Protein AF-0000000085261744 (afdb_homodimer)

Structure (mmCIF, N/CA/C/O backbone):
data_AF-0000000085261744-model_v1
#
loop_
_entity.id
_entity.type
_entity.pdbx_description
1 polymer 'Uncharacterized protein'
#
loop_
_atom_site.group_PDB
_atom_site.id
_atom_site.type_symbol
_atom_site.label_atom_id
_atom_site.label_alt_id
_atom_site.label_comp_id
_atom_site.label_asym_id
_atom_site.label_entity_id
_atom_site.label_seq_id
_atom_site.pdbx_PDB_ins_code
_atom_site.Cartn_x
_atom_site.Cartn_y
_atom_site.Cartn_z
_atom_site.occupancy
_atom_site.B_iso_or_equiv
_atom_site.auth_seq_id
_atom_site.auth_comp_id
_atom_site.auth_asym_id
_atom_site.auth_atom_id
_atom_site.pdbx_PDB_model_num
ATOM 1 N N . MET A 1 1 ? 17.938 -23.328 12.227 1 75.56 1 MET A N 1
ATOM 2 C CA . MET A 1 1 ? 16.875 -23.5 13.211 1 75.56 1 MET A CA 1
ATOM 3 C C . MET A 1 1 ? 17.172 -22.734 14.484 1 75.56 1 MET A C 1
ATOM 5 O O . MET A 1 1 ? 18.297 -22.781 15 1 75.56 1 MET A O 1
ATOM 9 N N . PHE A 1 2 ? 16.344 -21.891 14.797 1 72.88 2 PHE A N 1
ATOM 10 C CA . PHE A 1 2 ? 16.5 -21.141 16.047 1 72.88 2 PHE A CA 1
ATOM 11 C C . PHE A 1 2 ? 15.539 -21.656 17.109 1 72.88 2 PHE A C 1
ATOM 13 O O . PHE A 1 2 ? 14.32 -21.719 16.891 1 72.88 2 PHE A O 1
ATOM 20 N N . ASN A 1 3 ? 16.062 -22.031 18.156 1 74.94 3 ASN A N 1
ATOM 21 C CA . ASN A 1 3 ? 15.25 -22.484 19.297 1 74.94 3 ASN A CA 1
ATOM 22 C C . ASN A 1 3 ? 15.18 -21.422 20.391 1 74.94 3 ASN A C 1
ATOM 24 O O . ASN A 1 3 ? 14.656 -21.688 21.469 1 74.94 3 ASN A O 1
ATOM 28 N N . SER A 1 4 ? 15.695 -20.25 20.109 1 68.19 4 SER A N 1
ATOM 29 C CA . SER A 1 4 ? 15.664 -19.188 21.109 1 68.19 4 SER A CA 1
ATOM 30 C C . SER A 1 4 ? 14.922 -17.953 20.594 1 68.19 4 SER A C 1
ATOM 32 O O . SER A 1 4 ? 14.68 -17.828 19.406 1 68.19 4 SER A O 1
ATOM 34 N N . HIS A 1 5 ? 14.641 -17.125 21.672 1 77.56 5 HIS A N 1
ATOM 35 C CA . HIS A 1 5 ? 13.922 -15.898 21.359 1 77.56 5 HIS A CA 1
ATOM 36 C C . HIS A 1 5 ? 14.82 -14.922 20.609 1 77.56 5 HIS A C 1
ATOM 38 O O . HIS A 1 5 ? 16.016 -14.828 20.891 1 77.56 5 HIS A O 1
ATOM 44 N N . VAL A 1 6 ? 14.32 -14.422 19.562 1 82.69 6 VAL A N 1
ATOM 45 C CA . VAL A 1 6 ? 14.992 -13.32 18.891 1 82.69 6 VAL A CA 1
ATOM 46 C C . VAL A 1 6 ? 14.25 -12.016 19.141 1 82.69 6 VAL A C 1
ATOM 48 O O . VAL A 1 6 ? 13.047 -11.914 18.875 1 82.69 6 VAL A O 1
ATOM 51 N N . VAL A 1 7 ? 14.922 -11.07 19.75 1 85.81 7 VAL A N 1
ATOM 52 C CA . VAL A 1 7 ? 14.312 -9.773 20.016 1 85.81 7 VAL A CA 1
ATOM 53 C C . VAL A 1 7 ? 15.094 -8.68 19.297 1 85.81 7 VAL A C 1
ATOM 55 O O . VAL A 1 7 ? 16.297 -8.539 19.484 1 85.81 7 VAL A O 1
ATOM 58 N N . PHE A 1 8 ? 14.414 -8.086 18.422 1 82.62 8 PHE A N 1
ATOM 59 C CA . PHE A 1 8 ? 14.922 -6.836 17.875 1 82.62 8 PHE A CA 1
ATOM 60 C C . PHE A 1 8 ? 14.297 -5.641 18.578 1 82.62 8 PHE A C 1
ATOM 62 O O . PHE A 1 8 ? 13.102 -5.383 18.438 1 82.62 8 PHE A O 1
ATOM 69 N N . SER A 1 9 ? 15.109 -4.898 19.391 1 84.25 9 SER A N 1
ATOM 70 C CA . SER A 1 9 ? 14.609 -3.721 20.094 1 84.25 9 SER A CA 1
ATOM 71 C C . SER A 1 9 ? 15.344 -2.459 19.641 1 84.25 9 SER A C 1
ATOM 73 O O . SER A 1 9 ? 16.578 -2.406 19.672 1 84.25 9 SER A O 1
ATOM 75 N N . THR A 1 10 ? 14.516 -1.614 19.109 1 75.75 10 THR A N 1
ATOM 76 C CA . THR A 1 10 ? 15.055 -0.319 18.703 1 75.75 10 THR A CA 1
ATOM 77 C C . THR A 1 10 ? 14.438 0.803 19.531 1 75.75 10 THR A C 1
ATOM 79 O O . THR A 1 10 ? 13.211 0.938 19.594 1 75.75 10 THR A O 1
ATOM 82 N N . VAL A 1 11 ? 15.266 1.496 20.203 1 80.5 11 VAL A N 1
ATOM 83 C CA . VAL A 1 11 ? 14.844 2.717 20.891 1 80.5 11 VAL A CA 1
ATOM 84 C C . VAL A 1 11 ? 15.539 3.924 20.266 1 80.5 11 VAL A C 1
ATOM 86 O O . VAL A 1 11 ? 16.766 4 20.234 1 80.5 11 VAL A O 1
ATOM 89 N N . GLN A 1 12 ? 14.742 4.625 19.766 1 72.94 12 GLN A N 1
ATOM 90 C CA . GLN A 1 12 ? 15.312 5.797 19.125 1 72.94 12 GLN A CA 1
ATOM 91 C C . GLN A 1 12 ? 14.875 7.082 19.812 1 72.94 12 GLN A C 1
ATOM 93 O O . GLN A 1 12 ? 13.68 7.352 19.938 1 72.94 12 GLN A O 1
ATOM 98 N N . GLN A 1 13 ? 15.859 7.812 20.375 1 76.38 13 GLN A N 1
ATOM 99 C CA . GLN A 1 13 ? 15.672 9.141 20.953 1 76.38 13 GLN A CA 1
ATOM 100 C C . GLN A 1 13 ? 16.531 10.172 20.219 1 76.38 13 GLN A C 1
ATOM 102 O O . GLN A 1 13 ? 17.578 10.578 20.734 1 76.38 13 GLN A O 1
ATOM 107 N N . SER A 1 14 ? 16.203 10.352 18.922 1 66.94 14 SER A N 1
ATOM 108 C CA . SER A 1 14 ? 17.062 11.188 18.094 1 66.94 14 SER A CA 1
ATOM 109 C C . SER A 1 14 ? 16.297 12.375 17.516 1 66.94 14 SER A C 1
ATOM 111 O O . SER A 1 14 ? 15.062 12.43 17.625 1 66.94 14 SER A O 1
ATOM 113 N N . ARG A 1 15 ? 17.156 13.328 17.234 1 75.88 15 ARG A N 1
ATOM 114 C CA . ARG A 1 15 ? 16.672 14.461 16.469 1 75.88 15 ARG A CA 1
ATOM 115 C C . ARG A 1 15 ? 17.391 14.562 15.125 1 75.88 15 ARG A C 1
ATOM 117 O O . ARG A 1 15 ? 18.594 14.336 15.047 1 75.88 15 ARG A O 1
ATOM 124 N N . ASP A 1 16 ? 16.688 14.734 14.102 1 71.38 16 ASP A N 1
ATOM 125 C CA . ASP A 1 16 ? 17.188 15.039 12.766 1 71.38 16 ASP A CA 1
ATOM 126 C C . ASP A 1 16 ? 18.031 13.875 12.227 1 71.38 16 ASP A C 1
ATOM 128 O O . ASP A 1 16 ? 19.141 14.078 11.742 1 71.38 16 ASP A O 1
ATOM 132 N N . VAL A 1 17 ? 17.516 12.742 12.477 1 72.44 17 VAL A N 1
ATOM 133 C CA . VAL A 1 17 ? 18.266 11.586 12 1 72.44 17 VAL A CA 1
ATOM 134 C C . VAL A 1 17 ? 17.406 10.797 11.016 1 72.44 17 VAL A C 1
ATOM 136 O O . VAL A 1 17 ? 16.172 10.836 11.086 1 72.44 17 VAL A O 1
ATOM 139 N N . GLN A 1 18 ? 18.156 10.164 10.016 1 73.62 18 GLN A N 1
ATOM 140 C CA . GLN A 1 18 ? 17.562 9.156 9.148 1 73.62 18 GLN A CA 1
ATOM 141 C C . GLN A 1 18 ? 18.047 7.754 9.516 1 73.62 18 GLN A C 1
ATOM 143 O O . GLN A 1 18 ? 19.25 7.512 9.633 1 73.62 18 GLN A O 1
ATOM 148 N N . TYR A 1 19 ? 17.078 6.953 9.805 1 74.94 19 TYR A N 1
ATOM 149 C CA . TYR A 1 19 ? 17.375 5.566 10.148 1 74.94 19 TYR A CA 1
ATOM 150 C C . TYR A 1 19 ? 16.781 4.613 9.109 1 74.94 19 TYR A C 1
ATOM 152 O O . TYR A 1 19 ? 15.602 4.715 8.766 1 74.94 19 TYR A O 1
ATOM 160 N N . CYS A 1 20 ? 17.734 3.883 8.484 1 81.81 20 CYS A N 1
ATOM 161 C CA . CYS A 1 20 ? 17.328 2.82 7.57 1 81.81 20 CYS A CA 1
ATOM 162 C C . CYS A 1 20 ? 17.656 1.449 8.148 1 81.81 20 CYS A C 1
ATOM 164 O O . CYS A 1 20 ? 18.812 1.16 8.469 1 81.81 20 CYS A O 1
ATOM 166 N N . SER A 1 21 ? 16.531 0.551 8.445 1 82.12 21 SER A N 1
ATOM 167 C CA . SER A 1 21 ? 16.734 -0.805 8.945 1 82.12 21 SER A CA 1
ATOM 168 C C . SER A 1 21 ? 16.172 -1.84 7.973 1 82.12 21 SER A C 1
ATOM 170 O O . SER A 1 21 ? 15.039 -1.72 7.508 1 82.12 21 SER A O 1
ATOM 172 N N . THR A 1 22 ? 16.969 -2.889 7.605 1 87.81 22 THR A N 1
ATOM 173 C CA . THR A 1 22 ? 16.547 -4.008 6.77 1 87.81 22 THR A CA 1
ATOM 174 C C . THR A 1 22 ? 16.844 -5.336 7.453 1 87.81 22 THR A C 1
ATOM 176 O O . THR A 1 22 ? 17.984 -5.609 7.82 1 87.81 22 THR A O 1
ATOM 179 N N . VAL A 1 23 ? 15.867 -6.164 7.738 1 88.94 23 VAL A N 1
ATOM 180 C CA . VAL A 1 23 ? 16.016 -7.52 8.258 1 88.94 23 VAL A CA 1
ATOM 181 C C . VAL A 1 23 ? 15.453 -8.523 7.25 1 88.94 23 VAL A C 1
ATOM 183 O O . VAL A 1 23 ? 14.281 -8.445 6.871 1 88.94 23 VAL A O 1
ATOM 186 N N . THR A 1 24 ? 16.219 -9.391 6.785 1 90.5 24 THR A N 1
ATOM 187 C CA . THR A 1 24 ? 15.789 -10.438 5.871 1 90.5 24 THR A CA 1
ATOM 188 C C . THR A 1 24 ? 16.031 -11.82 6.469 1 90.5 24 THR A C 1
ATOM 190 O O . THR A 1 24 ? 17.156 -12.133 6.883 1 90.5 24 THR A O 1
ATOM 193 N N . TRP A 1 25 ? 15.016 -12.578 6.605 1 89.88 25 TRP A N 1
ATOM 194 C CA . TRP A 1 25 ? 15.109 -13.984 6.977 1 89.88 25 TRP A CA 1
ATOM 195 C C . TRP A 1 25 ? 15.016 -14.875 5.742 1 89.88 25 TRP A C 1
ATOM 197 O O . TRP A 1 25 ? 13.945 -15.023 5.148 1 89.88 25 TRP A O 1
ATOM 207 N N . CYS A 1 26 ? 16.141 -15.477 5.414 1 89.44 26 CYS A N 1
ATOM 208 C CA . CYS A 1 26 ? 16.188 -16.234 4.168 1 89.44 26 CYS A CA 1
ATOM 209 C C . CYS A 1 26 ? 15.562 -17.609 4.34 1 89.44 26 CYS A C 1
ATOM 211 O O . CYS A 1 26 ? 14.508 -17.891 3.77 1 89.44 26 CYS A O 1
ATOM 213 N N . SER A 1 27 ? 16.172 -18.516 4.93 1 87.06 27 SER A N 1
ATOM 214 C CA . SER A 1 27 ? 15.641 -19.844 5.254 1 87.06 27 SER A CA 1
ATOM 215 C C . SER A 1 27 ? 15.859 -20.188 6.723 1 87.06 27 SER A C 1
ATOM 217 O O . SER A 1 27 ? 16.969 -20.547 7.125 1 87.06 27 SER A O 1
ATOM 219 N N . VAL A 1 28 ? 14.727 -19.922 7.469 1 83.31 28 VAL A N 1
ATOM 220 C CA . VAL A 1 28 ? 14.906 -20.109 8.906 1 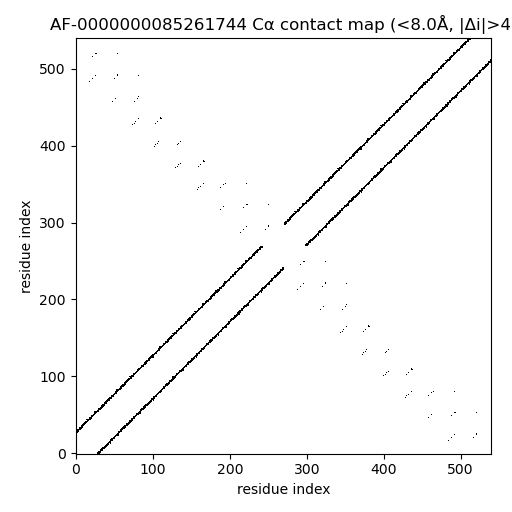83.31 28 VAL A CA 1
ATOM 221 C C . VAL A 1 28 ? 13.719 -20.875 9.477 1 83.31 28 VAL A C 1
ATOM 223 O O . VAL A 1 28 ? 12.586 -20.719 9.023 1 83.31 28 VAL A O 1
ATOM 226 N N . MET A 1 29 ? 14.008 -21.594 10.398 1 83.56 29 MET A N 1
ATOM 227 C CA . MET A 1 29 ? 12.984 -22.25 11.211 1 83.56 29 MET A CA 1
ATOM 228 C C . MET A 1 29 ? 13.078 -21.812 12.664 1 83.56 29 MET A C 1
ATOM 230 O O . MET A 1 29 ? 14.156 -21.828 13.258 1 83.56 29 MET A O 1
ATOM 234 N N . PHE A 1 30 ? 11.984 -21.266 13.086 1 79.06 30 PHE A N 1
ATOM 235 C CA . PHE A 1 30 ? 11.969 -20.812 14.477 1 79.06 30 PHE A CA 1
ATOM 236 C C . PHE A 1 30 ? 11.039 -21.703 15.312 1 79.06 30 PHE A C 1
ATOM 238 O O . PHE A 1 30 ? 9.898 -21.953 14.922 1 79.06 30 PHE A O 1
ATOM 245 N N . ASN A 1 31 ? 11.57 -22.031 16.406 1 78.94 31 ASN A N 1
ATOM 246 C CA . ASN A 1 31 ? 10.719 -22.672 17.391 1 78.94 31 ASN A CA 1
ATOM 247 C C . ASN A 1 31 ? 10.477 -21.781 18.594 1 78.94 31 ASN A C 1
ATOM 249 O O . ASN A 1 31 ? 9.953 -22.234 19.625 1 78.94 31 ASN A O 1
ATOM 253 N N . SER A 1 32 ? 10.93 -20.516 18.453 1 72.94 32 SER A N 1
ATOM 254 C CA . SER A 1 32 ? 10.727 -19.578 19.562 1 72.94 32 SER A CA 1
ATOM 255 C C . SER A 1 32 ? 10.227 -18.234 19.062 1 72.94 32 SER A C 1
ATOM 257 O O . SER A 1 32 ? 10.016 -18.047 17.859 1 72.94 32 SER A O 1
ATOM 259 N N . HIS A 1 33 ? 10.125 -17.312 20.078 1 79 33 HIS A N 1
ATOM 260 C CA . HIS A 1 33 ? 9.453 -16.047 19.812 1 79 33 HIS A CA 1
ATOM 261 C C . HIS A 1 33 ? 10.375 -15.078 19.078 1 79 33 HIS A C 1
ATOM 263 O O . HIS A 1 33 ? 11.586 -15.062 19.328 1 79 33 HIS A O 1
ATOM 269 N N . VAL A 1 34 ? 9.836 -14.453 18.094 1 82.81 34 VAL A N 1
ATOM 270 C CA . VAL A 1 34 ? 10.516 -13.32 17.484 1 82.81 34 VAL A CA 1
ATOM 271 C C . VAL A 1 34 ? 9.773 -12.023 17.797 1 82.81 34 VAL A C 1
ATOM 273 O O . VAL A 1 34 ? 8.57 -11.914 17.547 1 82.81 34 VAL A O 1
ATOM 276 N N . MET A 1 35 ? 10.5 -11.117 18.406 1 85.94 35 MET A N 1
ATOM 277 C CA . MET A 1 35 ? 9.883 -9.844 18.75 1 85.94 35 MET A CA 1
ATOM 278 C C . MET A 1 35 ? 10.625 -8.68 18.109 1 85.94 35 MET A C 1
ATOM 280 O O . MET A 1 35 ? 11.852 -8.609 18.172 1 85.94 35 MET A O 1
ATOM 284 N N . PHE A 1 36 ? 9.867 -7.98 17.391 1 84.88 36 PHE A N 1
ATOM 285 C CA . PHE A 1 36 ? 10.352 -6.672 16.969 1 84.88 36 PHE A CA 1
ATOM 286 C C . PHE A 1 36 ? 9.711 -5.562 17.781 1 84.88 36 PHE A C 1
ATOM 288 O O . PHE A 1 36 ? 8.484 -5.387 17.766 1 84.88 36 PHE A O 1
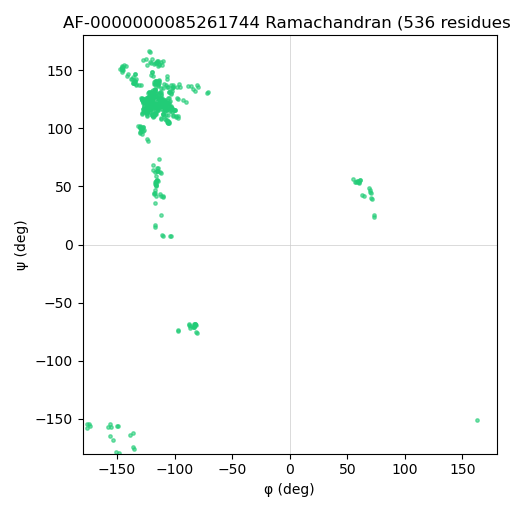ATOM 295 N N . SER A 1 37 ? 10.523 -4.805 18.531 1 85 37 SER A N 1
ATOM 296 C CA . SER A 1 37 ? 10.031 -3.68 19.312 1 85 37 SER A CA 1
ATOM 297 C C . SER A 1 37 ? 10.742 -2.385 18.938 1 85 37 SER A C 1
ATOM 299 O O . SER A 1 37 ? 11.977 -2.311 18.984 1 85 37 SER A O 1
ATOM 301 N N . THR A 1 38 ? 9.93 -1.511 18.516 1 76.62 38 THR A N 1
ATOM 302 C CA . THR A 1 38 ? 10.477 -0.198 18.188 1 76.62 38 THR A CA 1
ATOM 303 C C . THR A 1 38 ? 9.805 0.889 19.016 1 76.62 38 THR A C 1
ATOM 305 O O . THR A 1 38 ? 8.578 1.018 19.016 1 76.62 38 THR A O 1
ATOM 308 N N . VAL A 1 39 ? 10.602 1.552 19.766 1 80.62 39 VAL A N 1
ATOM 309 C CA . VAL A 1 39 ? 10.141 2.738 20.484 1 80.62 39 VAL A CA 1
ATOM 310 C C . VAL A 1 39 ? 10.82 3.98 19.906 1 80.62 39 VAL A C 1
ATOM 312 O O . VAL A 1 39 ? 12.047 4.086 19.922 1 80.62 39 VAL A O 1
ATOM 315 N N . GLN A 1 40 ? 10.023 4.723 19.469 1 75.25 40 GLN A N 1
ATOM 316 C CA . GLN A 1 40 ? 10.562 5.941 18.875 1 75.25 40 GLN A CA 1
ATOM 317 C C . GLN A 1 40 ? 10.102 7.176 19.641 1 75.25 40 GLN A C 1
ATOM 319 O O . GLN A 1 40 ? 8.906 7.441 19.75 1 75.25 40 GLN A O 1
ATOM 324 N N . GLN A 1 41 ? 11.016 7.891 20.281 1 78.56 41 GLN A N 1
ATOM 325 C CA . GLN A 1 41 ? 10.812 9.188 20.922 1 78.56 41 GLN A CA 1
ATOM 326 C C . GLN A 1 41 ? 11.664 10.266 20.25 1 78.56 41 GLN A C 1
ATOM 328 O O . GLN A 1 41 ? 12.57 10.828 20.875 1 78.56 41 GLN A O 1
ATOM 333 N N . SER A 1 42 ? 11.352 10.461 18.984 1 69.81 42 SER A N 1
ATOM 334 C CA . SER A 1 42 ? 12.234 11.297 18.188 1 69.81 42 SER A CA 1
ATOM 335 C C . SER A 1 42 ? 11.508 12.523 17.641 1 69.81 42 SER A C 1
ATOM 337 O O . SER A 1 42 ? 10.281 12.617 17.75 1 69.81 42 SER A O 1
ATOM 339 N N . ARG A 1 43 ? 12.445 13.438 17.328 1 78.62 43 ARG A N 1
ATOM 340 C CA . ARG A 1 43 ? 11.969 14.617 16.625 1 78.62 43 ARG A CA 1
ATOM 341 C C . ARG A 1 43 ? 12.641 14.742 15.25 1 78.62 43 ARG A C 1
ATOM 343 O O . ARG A 1 43 ? 13.852 14.562 15.133 1 78.62 43 ARG A O 1
ATOM 350 N N . ASP A 1 44 ? 11.781 14.969 14.312 1 75.81 44 ASP A N 1
ATOM 351 C CA . ASP A 1 44 ? 12.25 15.211 12.953 1 75.81 44 ASP A CA 1
ATOM 352 C C . ASP A 1 44 ? 13.109 14.055 12.445 1 75.81 44 ASP A C 1
ATOM 354 O O . ASP A 1 44 ? 14.242 14.258 12.016 1 75.81 44 ASP A O 1
ATOM 358 N N . VAL A 1 45 ? 12.547 12.961 12.539 1 74.88 45 VAL A N 1
ATOM 359 C CA . VAL A 1 45 ? 13.281 11.773 12.125 1 74.88 45 VAL A CA 1
ATOM 360 C C . VAL A 1 45 ? 12.555 11.094 10.969 1 74.88 45 VAL A C 1
ATOM 362 O O . VAL A 1 45 ? 11.32 11.109 10.906 1 74.88 45 VAL A O 1
ATOM 365 N N . GLN A 1 46 ? 13.445 10.5 10.039 1 76 46 GLN A N 1
ATOM 366 C CA . GLN A 1 46 ? 12.953 9.609 8.992 1 76 46 GLN A CA 1
ATOM 367 C C . GLN A 1 46 ? 13.391 8.164 9.242 1 76 46 GLN A C 1
ATOM 369 O O . GLN A 1 46 ? 14.578 7.898 9.43 1 76 46 GLN A O 1
ATOM 374 N N . TYR A 1 47 ? 12.367 7.352 9.273 1 77.94 47 TYR A N 1
ATOM 375 C CA . TYR A 1 47 ? 12.641 5.938 9.523 1 77.94 47 TYR A CA 1
ATOM 376 C C . TYR A 1 47 ? 12.102 5.078 8.383 1 77.94 47 TYR A C 1
ATOM 378 O O . TYR A 1 47 ? 10.914 5.141 8.062 1 77.94 47 TYR A O 1
ATOM 386 N N . CYS A 1 48 ? 13.047 4.441 7.758 1 84.69 48 CYS A N 1
ATOM 387 C CA . CYS A 1 48 ? 12.68 3.438 6.766 1 84.69 48 CYS A CA 1
ATOM 388 C C . CYS A 1 48 ? 13.016 2.035 7.258 1 84.69 48 CYS A C 1
ATOM 390 O O . CYS A 1 48 ? 14.18 1.707 7.465 1 84.69 48 CYS A O 1
ATOM 392 N N . SER A 1 49 ? 11.914 1.157 7.551 1 84.5 49 SER A N 1
ATOM 393 C CA . SER A 1 49 ? 12.125 -0.206 8.023 1 84.5 49 SER A CA 1
ATOM 394 C C . SER A 1 49 ? 11.547 -1.228 7.051 1 84.5 49 SER A C 1
ATOM 396 O O . SER A 1 49 ? 10.391 -1.113 6.637 1 84.5 49 SER A O 1
ATOM 398 N N . THR A 1 50 ? 12.375 -2.246 6.695 1 89.5 50 THR A N 1
ATOM 399 C CA . THR A 1 50 ? 11.953 -3.342 5.832 1 89.5 50 THR A CA 1
ATOM 400 C C . THR A 1 50 ? 12.234 -4.691 6.488 1 89.5 50 THR A C 1
ATOM 402 O O . THR A 1 50 ? 13.367 -4.969 6.883 1 89.5 50 THR A O 1
ATOM 405 N N . VAL A 1 51 ? 11.227 -5.559 6.648 1 91.12 51 VAL A N 1
ATOM 406 C CA . VAL A 1 51 ? 11.391 -6.934 7.117 1 91.12 51 VAL A CA 1
ATOM 407 C C . VAL A 1 51 ? 10.844 -7.902 6.07 1 91.12 51 VAL A C 1
ATOM 409 O O . VAL A 1 51 ? 9.688 -7.812 5.672 1 91.12 51 VAL A O 1
ATOM 412 N N . THR A 1 52 ? 11.672 -8.758 5.648 1 92.12 52 THR A N 1
ATOM 413 C CA . THR A 1 52 ? 11.258 -9.75 4.668 1 92.12 52 THR A CA 1
ATOM 414 C C . THR A 1 52 ? 11.484 -11.164 5.203 1 92.12 52 THR A C 1
ATOM 416 O O . THR A 1 52 ? 12.562 -11.484 5.695 1 92.12 52 THR A O 1
ATOM 419 N N . TRP A 1 53 ? 10.422 -11.938 5.152 1 93 53 TRP A N 1
ATOM 420 C CA . TRP A 1 53 ? 10.484 -13.367 5.465 1 93 53 TRP A CA 1
ATOM 421 C C . TRP A 1 53 ? 10.391 -14.203 4.199 1 93 53 TRP A C 1
ATOM 423 O O . TRP A 1 53 ? 9.289 -14.422 3.676 1 93 53 TRP A O 1
ATOM 433 N N . CYS A 1 54 ? 11.555 -14.789 3.803 1 92.56 54 CYS A N 1
ATOM 434 C CA . CYS A 1 54 ? 11.586 -15.484 2.52 1 92.56 54 CYS A CA 1
ATOM 435 C C . CYS A 1 54 ? 11.023 -16.891 2.65 1 92.56 54 CYS A C 1
ATOM 437 O O . CYS A 1 54 ? 9.984 -17.203 2.062 1 92.56 54 CYS A O 1
ATOM 439 N N . SER A 1 55 ? 11.641 -17.766 3.289 1 88.69 55 SER A N 1
ATOM 440 C CA . SER A 1 55 ? 11.172 -19.109 3.582 1 88.69 55 SER A CA 1
ATOM 441 C C . SER A 1 55 ? 11.32 -19.438 5.062 1 88.69 55 SER A C 1
ATOM 443 O O . SER A 1 55 ? 12.406 -19.797 5.512 1 88.69 55 SER A O 1
ATOM 445 N N . VAL A 1 56 ? 10.164 -19.312 5.711 1 85.62 56 VAL A N 1
ATOM 446 C CA . VAL A 1 56 ? 10.289 -19.453 7.156 1 85.62 56 VAL A CA 1
ATOM 447 C C . VAL A 1 56 ? 9.164 -20.312 7.699 1 85.62 56 VAL A C 1
ATOM 449 O O . VAL A 1 56 ? 8.023 -20.219 7.238 1 85.62 56 VAL A O 1
ATOM 452 N N . MET A 1 57 ? 9.586 -21.047 8.617 1 84.94 57 MET A N 1
ATOM 453 C CA . MET A 1 57 ? 8.617 -21.812 9.398 1 84.94 57 MET A CA 1
ATOM 454 C C . MET A 1 57 ? 8.766 -21.531 10.891 1 84.94 57 MET A C 1
ATOM 456 O O . MET A 1 57 ? 9.875 -21.562 11.422 1 84.94 57 MET A O 1
ATOM 460 N N . PHE A 1 58 ? 7.684 -21.094 11.414 1 78.81 58 PHE A N 1
ATOM 461 C CA . PHE A 1 58 ? 7.844 -20.906 12.852 1 78.81 58 PHE A CA 1
ATOM 462 C C . PHE A 1 58 ? 6.629 -21.438 13.602 1 78.81 58 PHE A C 1
ATOM 464 O O . PHE A 1 58 ? 5.5 -21.328 13.117 1 78.81 58 PHE A O 1
ATOM 471 N N . ASN A 1 59 ? 6.949 -21.969 14.703 1 79.44 59 ASN A N 1
ATOM 472 C CA . ASN A 1 59 ? 5.957 -22.438 15.664 1 79.44 59 ASN A CA 1
ATOM 473 C C . ASN A 1 59 ? 5.918 -21.562 16.906 1 79.44 59 ASN A C 1
ATOM 475 O O . ASN A 1 59 ? 5.977 -22.078 18.031 1 79.44 59 ASN A O 1
ATOM 479 N N . SER A 1 60 ? 6.023 -20.219 16.688 1 73.06 60 SER A N 1
ATOM 480 C CA . SER A 1 60 ? 6.027 -19.281 17.812 1 73.06 60 SER A CA 1
ATOM 481 C C . SER A 1 60 ? 5.391 -17.953 17.422 1 73.06 60 SER A C 1
ATOM 483 O O . SER A 1 60 ? 4.91 -17.797 16.297 1 73.06 60 SER A O 1
ATOM 485 N N . HIS A 1 61 ? 5.461 -17.172 18.5 1 80.69 61 HIS A N 1
ATOM 486 C CA . HIS A 1 61 ? 4.832 -15.867 18.328 1 80.69 61 HIS A CA 1
ATOM 487 C C . HIS A 1 61 ? 5.773 -14.898 17.625 1 80.69 61 HIS A C 1
ATOM 489 O O . HIS A 1 61 ? 6.98 -14.898 17.875 1 80.69 61 HIS A O 1
ATOM 495 N N . VAL A 1 62 ? 5.25 -14.234 16.641 1 85.06 62 VAL A N 1
ATOM 496 C CA . VAL A 1 62 ? 5.941 -13.07 16.094 1 85.06 62 VAL A CA 1
ATOM 497 C C . VAL A 1 62 ? 5.184 -11.797 16.469 1 85.06 62 VAL A C 1
ATOM 499 O O . VAL A 1 62 ? 3.996 -11.664 16.156 1 85.06 62 VAL A O 1
ATOM 502 N N . VAL A 1 63 ? 5.91 -10.961 17.125 1 87.5 63 VAL A N 1
ATOM 503 C CA . VAL A 1 63 ? 5.277 -9.719 17.547 1 87.5 63 VAL A CA 1
ATOM 504 C C . VAL A 1 63 ? 6.023 -8.523 16.969 1 87.5 63 VAL A C 1
ATOM 506 O O . VAL A 1 63 ? 7.25 -8.43 17.078 1 87.5 63 VAL A O 1
ATOM 509 N N . PHE A 1 64 ? 5.27 -7.77 16.25 1 89.06 64 PHE A N 1
ATOM 510 C CA . PHE A 1 64 ? 5.758 -6.445 15.883 1 89.06 64 PHE A CA 1
ATOM 511 C C . PHE A 1 64 ? 5.102 -5.371 16.75 1 89.06 64 PHE A C 1
ATOM 513 O O . PHE A 1 64 ? 3.889 -5.16 16.672 1 89.06 64 PHE A O 1
ATOM 520 N N . SER A 1 65 ? 5.945 -4.652 17.547 1 86.12 65 SER A N 1
ATOM 521 C CA . SER A 1 65 ? 5.43 -3.576 18.375 1 86.12 65 SER A CA 1
ATOM 522 C C . SER A 1 65 ? 6.137 -2.256 18.078 1 86.12 65 SER A C 1
ATOM 524 O O . SER A 1 65 ? 7.363 -2.172 18.156 1 86.12 65 SER A O 1
ATOM 526 N N . THR A 1 66 ? 5.34 -1.373 17.688 1 78.31 66 THR A N 1
ATOM 527 C CA . THR A 1 66 ? 5.871 -0.035 17.469 1 78.31 66 THR A CA 1
ATOM 528 C C . THR A 1 66 ? 5.156 0.988 18.344 1 78.31 66 THR A C 1
ATOM 530 O O . THR A 1 66 ? 3.924 1.05 18.359 1 78.31 66 THR A O 1
ATOM 533 N N . VAL A 1 67 ? 5.926 1.673 19.094 1 80.25 67 VAL A N 1
ATOM 534 C CA . VAL A 1 67 ? 5.422 2.812 19.859 1 80.25 67 VAL A CA 1
ATOM 535 C C . VAL A 1 67 ? 6.094 4.094 19.375 1 80.25 67 VAL A C 1
ATOM 537 O O . VAL A 1 67 ? 7.32 4.223 19.438 1 80.25 67 VAL A O 1
ATOM 540 N N . GLN A 1 68 ? 5.355 4.895 18.953 1 76.25 68 GLN A N 1
ATOM 541 C CA . GLN A 1 68 ? 5.898 6.148 18.438 1 76.25 68 GLN A CA 1
ATOM 542 C C . GLN A 1 68 ? 5.391 7.34 19.25 1 76.25 68 GLN A C 1
ATOM 544 O O . GLN A 1 68 ? 4.184 7.586 19.312 1 76.25 68 GLN A O 1
ATOM 549 N N . GLN A 1 69 ? 6.258 7.996 19.984 1 78 69 GLN A N 1
ATOM 550 C CA . GLN A 1 69 ? 6.016 9.258 20.672 1 78 69 GLN A CA 1
ATOM 551 C C . GLN A 1 69 ? 6.879 10.375 20.094 1 78 69 GLN A C 1
ATOM 553 O O . GLN A 1 69 ? 7.801 10.859 20.766 1 78 69 GLN A O 1
ATOM 558 N N . SER A 1 70 ? 6.609 10.656 18.828 1 70.5 70 SER A N 1
ATOM 559 C CA . SER A 1 70 ? 7.527 11.531 18.109 1 70.5 70 SER A CA 1
ATOM 560 C C . SER A 1 70 ? 6.793 12.727 17.516 1 70.5 70 SER A C 1
ATOM 562 O O . SER A 1 70 ? 5.562 12.781 17.547 1 70.5 70 SER A O 1
ATOM 564 N N . ARG A 1 71 ? 7.695 13.648 17.297 1 80.38 71 ARG A N 1
ATOM 565 C CA . ARG A 1 71 ? 7.23 14.797 16.516 1 80.38 71 ARG A CA 1
ATOM 566 C C . ARG A 1 71 ? 7.988 14.914 15.203 1 80.38 71 ARG A C 1
ATOM 568 O O . ARG A 1 71 ? 9.211 14.742 15.164 1 80.38 71 ARG A O 1
ATOM 575 N N . GLY A 1 72 ? 7.25 15.102 14.164 1 76.5 72 GLY A N 1
ATOM 576 C CA . GLY A 1 72 ? 7.875 15.273 12.859 1 76.5 72 GLY A CA 1
ATOM 577 C C . GLY A 1 72 ? 8.516 14 12.336 1 76.5 72 GLY A C 1
ATOM 578 O O . GLY A 1 72 ? 9.672 14.008 11.906 1 76.5 72 GLY A O 1
ATOM 579 N N . VAL A 1 73 ? 7.828 13.031 12.422 1 73.88 73 VAL A N 1
ATOM 580 C CA . VAL A 1 73 ? 8.398 11.758 11.992 1 73.88 73 VAL A CA 1
ATOM 581 C C . VAL A 1 73 ? 7.762 11.328 10.672 1 73.88 73 VAL A C 1
ATOM 583 O O . VAL A 1 73 ? 6.551 11.453 10.492 1 73.88 73 VAL A O 1
ATOM 586 N N . GLN A 1 74 ? 8.734 10.844 9.836 1 76.31 74 GLN A N 1
ATOM 587 C CA . GLN A 1 74 ? 8.336 10.117 8.633 1 76.31 74 GLN A CA 1
ATOM 588 C C . GLN A 1 74 ? 8.766 8.656 8.695 1 76.31 74 GLN A C 1
ATOM 590 O O . GLN A 1 74 ? 9.961 8.367 8.805 1 76.31 74 GLN A O 1
ATOM 595 N N . HIS A 1 75 ? 7.805 7.73 8.656 1 79.19 75 HIS A N 1
ATOM 596 C CA . HIS A 1 75 ? 8.125 6.316 8.789 1 79.19 75 HIS A CA 1
ATOM 597 C C . HIS A 1 75 ? 7.57 5.516 7.609 1 79.19 75 HIS A C 1
ATOM 599 O O . HIS A 1 75 ? 6.355 5.484 7.395 1 79.19 75 HIS A O 1
ATOM 605 N N . CYS A 1 76 ? 8.477 5.012 6.879 1 86.56 76 CYS A N 1
ATOM 606 C CA . CYS A 1 76 ? 8.109 4.035 5.859 1 86.56 76 CYS A CA 1
ATOM 607 C C . CYS A 1 76 ? 8.422 2.619 6.324 1 86.56 76 CYS A C 1
ATOM 609 O O . CYS A 1 76 ? 9.594 2.25 6.461 1 86.56 76 CYS A O 1
ATOM 611 N N . SER A 1 77 ? 7.332 1.736 6.605 1 86.75 77 SER A N 1
ATOM 612 C CA . SER A 1 77 ? 7.512 0.362 7.059 1 86.75 77 SER A CA 1
ATOM 613 C C . SER A 1 77 ? 6.988 -0.635 6.031 1 86.75 77 SER A C 1
ATOM 615 O O . SER A 1 77 ? 5.84 -0.542 5.598 1 86.75 77 SER A O 1
ATOM 617 N N . THR A 1 78 ? 7.855 -1.609 5.648 1 90.69 78 THR A N 1
ATOM 618 C CA . THR A 1 78 ? 7.453 -2.672 4.734 1 90.69 78 THR A CA 1
ATOM 619 C C . THR A 1 78 ? 7.73 -4.043 5.34 1 90.69 78 THR A C 1
ATOM 621 O O . THR A 1 78 ? 8.867 -4.344 5.711 1 90.69 78 THR A O 1
ATOM 624 N N . ILE A 1 79 ? 6.742 -4.898 5.469 1 92.5 79 ILE A N 1
ATOM 625 C CA . ILE A 1 79 ? 6.887 -6.289 5.891 1 92.5 79 ILE A CA 1
ATOM 626 C C . ILE A 1 79 ? 6.344 -7.215 4.805 1 92.5 79 ILE A C 1
ATOM 628 O O . ILE A 1 79 ? 5.188 -7.098 4.398 1 92.5 79 ILE A O 1
ATOM 632 N N . THR A 1 80 ? 7.148 -8.055 4.363 1 92.62 80 THR A N 1
ATOM 633 C CA . THR A 1 80 ? 6.746 -9.008 3.336 1 92.62 80 THR A CA 1
ATOM 634 C C . THR A 1 80 ? 6.945 -10.445 3.822 1 92.62 80 THR A C 1
ATOM 636 O O . THR A 1 80 ? 8.023 -10.797 4.293 1 92.62 80 THR A O 1
ATOM 639 N N . TRP A 1 81 ? 5.902 -11.219 3.754 1 94.81 81 TRP A N 1
ATOM 640 C CA . TRP A 1 81 ? 5.934 -12.656 4.023 1 94.81 81 TRP A CA 1
ATOM 641 C C . TRP A 1 81 ? 5.84 -13.453 2.727 1 94.81 81 TRP A C 1
ATOM 643 O O . TRP A 1 81 ? 4.746 -13.664 2.199 1 94.81 81 TRP A O 1
ATOM 653 N N . CYS A 1 82 ? 6.988 -14.008 2.299 1 93.75 82 CYS A N 1
ATOM 654 C CA . CYS A 1 82 ? 7.023 -14.656 0.99 1 93.75 82 CYS A CA 1
ATOM 655 C C . CYS A 1 82 ? 6.48 -16.078 1.068 1 93.75 82 CYS A C 1
ATOM 657 O O . CYS A 1 82 ? 5.426 -16.375 0.503 1 93.75 82 CYS A O 1
ATOM 659 N N . SER A 1 83 ? 7.141 -16.953 1.69 1 90.69 83 SER A N 1
ATOM 660 C CA . SER A 1 83 ? 6.695 -18.312 1.934 1 90.69 83 SER A CA 1
ATOM 661 C C . SER A 1 83 ? 6.832 -18.688 3.406 1 90.69 83 SER A C 1
ATOM 663 O O . SER A 1 83 ? 7.914 -19.078 3.857 1 90.69 83 SER A O 1
ATOM 665 N N . VAL A 1 84 ? 5.68 -18.609 4.07 1 88.56 84 VAL A N 1
ATOM 666 C CA . VAL A 1 84 ? 5.758 -18.766 5.52 1 88.56 84 VAL A CA 1
ATOM 667 C C . VAL A 1 84 ? 4.66 -19.719 5.996 1 88.56 84 VAL A C 1
ATOM 669 O O . VAL A 1 84 ? 3.521 -19.641 5.523 1 88.56 84 VAL A O 1
ATOM 672 N N . MET A 1 85 ? 5.062 -20.469 6.898 1 87.38 85 MET A N 1
ATOM 673 C CA . MET A 1 85 ? 4.125 -21.328 7.629 1 87.38 85 MET A CA 1
ATOM 674 C C . MET A 1 85 ? 4.289 -21.141 9.133 1 87.38 85 MET A C 1
ATOM 676 O O . MET A 1 85 ? 5.406 -21.188 9.656 1 87.38 85 MET A O 1
ATOM 680 N N . PHE A 1 86 ? 3.107 -20.812 9.711 1 83.75 86 PHE A N 1
ATOM 681 C CA . PHE A 1 86 ? 3.262 -20.672 11.148 1 83.75 86 PHE A CA 1
ATOM 682 C C . PHE A 1 86 ? 2.016 -21.172 11.875 1 83.75 86 PHE A C 1
ATOM 684 O O . PHE A 1 86 ? 0.919 -21.156 11.312 1 83.75 86 PHE A O 1
ATOM 691 N N . ASN A 1 87 ? 2.277 -21.578 13.102 1 82.12 87 ASN A N 1
ATOM 692 C CA . ASN A 1 87 ? 1.194 -22.125 13.898 1 82.12 87 ASN A CA 1
ATOM 693 C C . ASN A 1 87 ? 0.917 -21.281 15.141 1 82.12 87 ASN A C 1
ATOM 695 O O . ASN A 1 87 ? 0.144 -21.688 16.016 1 82.12 87 ASN A O 1
ATOM 699 N N . ASN A 1 88 ? 1.386 -20.125 15.211 1 80.25 88 ASN A N 1
ATOM 700 C CA . ASN A 1 88 ? 1.061 -19.234 16.312 1 80.25 88 ASN A CA 1
ATOM 701 C C . ASN A 1 88 ? 0.767 -17.828 15.836 1 80.25 88 ASN A C 1
ATOM 703 O O . ASN A 1 88 ? 0.474 -17.609 14.656 1 80.25 88 ASN A O 1
ATOM 707 N N . HIS A 1 89 ? 0.87 -17.031 16.891 1 80.81 89 HIS A N 1
ATOM 708 C CA . HIS A 1 89 ? 0.259 -15.734 16.656 1 80.81 89 HIS A CA 1
ATOM 709 C C . HIS A 1 89 ? 1.255 -14.766 16.031 1 80.81 89 HIS A C 1
ATOM 711 O O . HIS A 1 89 ? 2.449 -14.812 16.328 1 80.81 89 HIS A O 1
ATOM 717 N N . VAL A 1 90 ? 0.795 -14.062 15.07 1 87.38 90 VAL A N 1
ATOM 718 C CA . VAL A 1 90 ? 1.483 -12.859 14.617 1 87.38 90 VAL A CA 1
ATOM 719 C C . VAL A 1 90 ? 0.697 -11.617 15.039 1 87.38 90 VAL A C 1
ATOM 721 O O . VAL A 1 90 ? -0.482 -11.484 14.703 1 87.38 90 VAL A O 1
ATOM 724 N N . VAL A 1 91 ? 1.386 -10.805 15.758 1 89.38 91 VAL A N 1
ATOM 725 C CA . VAL A 1 91 ? 0.714 -9.609 16.266 1 89.38 91 VAL A CA 1
ATOM 726 C C . VAL A 1 91 ? 1.444 -8.367 15.773 1 89.38 91 VAL A C 1
ATOM 728 O O . VAL A 1 91 ? 2.666 -8.258 15.906 1 89.38 91 VAL A O 1
ATOM 731 N N . PHE A 1 92 ? 0.678 -7.578 15.125 1 90.5 92 PHE A N 1
ATOM 732 C CA . PHE A 1 92 ? 1.145 -6.227 14.844 1 90.5 92 PHE A CA 1
ATOM 733 C C . PHE A 1 92 ? 0.501 -5.223 15.789 1 90.5 92 PHE A C 1
ATOM 735 O O . PHE A 1 92 ? -0.715 -5.023 15.766 1 90.5 92 PHE A O 1
ATOM 742 N N . SER A 1 93 ? 1.351 -4.578 16.609 1 87.12 93 SER A N 1
ATOM 743 C CA . SER A 1 93 ? 0.875 -3.539 17.516 1 87.12 93 SER A CA 1
ATOM 744 C C . SER A 1 93 ? 1.541 -2.199 17.219 1 87.12 93 SER A C 1
ATOM 746 O O . SER A 1 93 ? 2.764 -2.076 17.312 1 87.12 93 SER A O 1
ATOM 748 N N . ASN A 1 94 ? 0.707 -1.264 16.859 1 85.31 94 ASN A N 1
ATOM 749 C CA . ASN A 1 94 ? 1.184 0.079 16.547 1 85.31 94 ASN A CA 1
ATOM 750 C C . ASN A 1 94 ? 0.482 1.136 17.391 1 85.31 94 ASN A C 1
ATOM 752 O O . ASN A 1 94 ? -0.724 1.349 17.266 1 85.31 94 ASN A O 1
ATOM 756 N N . VAL A 1 95 ? 1.254 1.664 18.219 1 82.12 95 VAL A N 1
ATOM 757 C CA . VAL A 1 95 ? 0.739 2.764 19.031 1 82.12 95 VAL A CA 1
ATOM 758 C C . VAL A 1 95 ? 1.379 4.078 18.578 1 82.12 95 VAL A C 1
ATOM 760 O O . VAL A 1 95 ? 2.602 4.227 18.641 1 82.12 95 VAL A O 1
ATOM 763 N N . GLN A 1 96 ? 0.606 4.898 18.234 1 76.12 96 GLN A N 1
ATOM 764 C CA . GLN A 1 96 ? 1.104 6.18 17.75 1 76.12 96 GLN A CA 1
ATOM 765 C C . GLN A 1 96 ? 0.592 7.332 18.609 1 76.12 96 GLN A C 1
ATOM 767 O O . GLN A 1 96 ? -0.615 7.578 18.672 1 76.12 96 GLN A O 1
ATOM 772 N N . GLN A 1 97 ? 1.469 7.969 19.344 1 77 97 GLN A N 1
ATOM 773 C CA . GLN A 1 97 ? 1.203 9.18 20.109 1 77 97 GLN A CA 1
ATOM 774 C C . GLN A 1 97 ? 2.037 10.352 19.594 1 77 97 GLN A C 1
ATOM 776 O O . GLN A 1 97 ? 2.779 10.977 20.359 1 77 97 GLN A O 1
ATOM 781 N N . SER A 1 98 ? 1.948 10.539 18.297 1 69.69 98 SER A N 1
ATOM 782 C CA . SER A 1 98 ? 2.855 11.484 17.656 1 69.69 98 SER A CA 1
ATOM 783 C C . SER A 1 98 ? 2.098 12.688 17.094 1 69.69 98 SER A C 1
ATOM 785 O O . SER A 1 98 ? 0.865 12.695 17.078 1 69.69 98 SER A O 1
ATOM 787 N N . ARG A 1 99 ? 2.996 13.672 16.984 1 78.12 99 ARG A N 1
ATOM 788 C CA . ARG A 1 99 ? 2.527 14.852 16.25 1 78.12 99 ARG A CA 1
ATOM 789 C C . ARG A 1 99 ? 3.291 15.016 14.938 1 78.12 99 ARG A C 1
ATOM 791 O O . ARG A 1 99 ? 4.496 14.758 14.875 1 78.12 99 ARG A O 1
ATOM 798 N N . ASP A 1 100 ? 2.561 15.398 13.992 1 77.19 100 ASP A N 1
ATOM 799 C CA . ASP A 1 100 ? 3.174 15.68 12.695 1 77.19 100 ASP A CA 1
ATOM 800 C C . ASP A 1 100 ? 3.865 14.438 12.133 1 77.19 100 ASP A C 1
ATOM 802 O O . ASP A 1 100 ? 5.055 14.477 11.805 1 77.19 100 ASP A O 1
ATOM 806 N N . VAL A 1 101 ? 3.078 13.477 12.109 1 73.88 101 VAL A N 1
ATOM 807 C CA . VAL A 1 101 ? 3.668 12.211 11.672 1 73.88 101 VAL A CA 1
ATOM 808 C C . VAL A 1 101 ? 3.061 11.797 10.336 1 73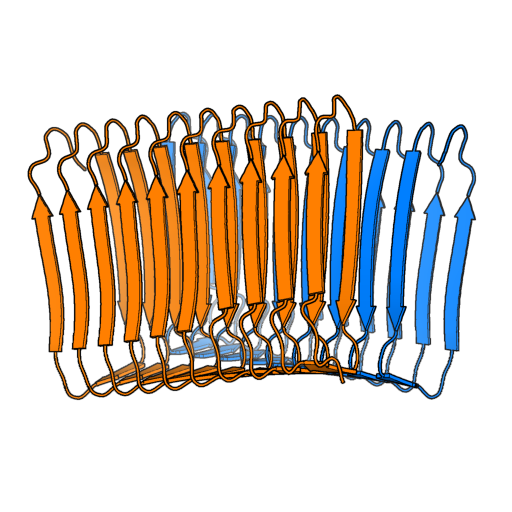.88 101 VAL A C 1
ATOM 810 O O . VAL A 1 101 ? 1.854 11.938 10.117 1 73.88 101 VAL A O 1
ATOM 813 N N . GLN A 1 102 ? 4.008 11.281 9.484 1 76.62 102 GLN A N 1
ATOM 814 C CA . GLN A 1 102 ? 3.621 10.57 8.266 1 76.62 102 GLN A CA 1
ATOM 815 C C . GLN A 1 102 ? 4.039 9.109 8.336 1 76.62 102 GLN A C 1
ATOM 817 O O . GLN A 1 102 ? 5.223 8.797 8.461 1 76.62 102 GLN A O 1
ATOM 822 N N . TYR A 1 103 ? 3.02 8.266 8.219 1 80.31 103 TYR A N 1
ATOM 823 C CA . TYR A 1 103 ? 3.299 6.84 8.32 1 80.31 103 TYR A CA 1
ATOM 824 C C . TYR A 1 103 ? 2.768 6.094 7.105 1 80.31 103 TYR A C 1
ATOM 826 O O . TYR A 1 103 ? 1.575 6.164 6.801 1 80.31 103 TYR A O 1
ATOM 834 N N . CYS A 1 104 ? 3.73 5.52 6.418 1 86.44 104 CYS A N 1
ATOM 835 C CA . CYS A 1 104 ? 3.385 4.617 5.328 1 86.44 104 CYS A CA 1
ATOM 836 C C . CYS A 1 104 ? 3.723 3.174 5.688 1 86.44 104 CYS A C 1
ATOM 838 O O . CYS A 1 104 ? 4.895 2.826 5.832 1 86.44 104 CYS A O 1
ATOM 840 N N . SER A 1 105 ? 2.695 2.295 5.863 1 87.75 105 SER A N 1
ATOM 841 C CA . SER A 1 105 ? 2.908 0.893 6.211 1 87.75 105 SER A CA 1
ATOM 842 C C . SER A 1 105 ? 2.393 -0.032 5.113 1 87.75 105 SER A C 1
ATOM 844 O O . SER A 1 105 ? 1.239 0.077 4.691 1 87.75 105 SER A O 1
ATOM 846 N N . THR A 1 106 ? 3.229 -0.989 4.703 1 90.38 106 THR A N 1
ATOM 847 C CA . THR A 1 106 ? 2.846 -2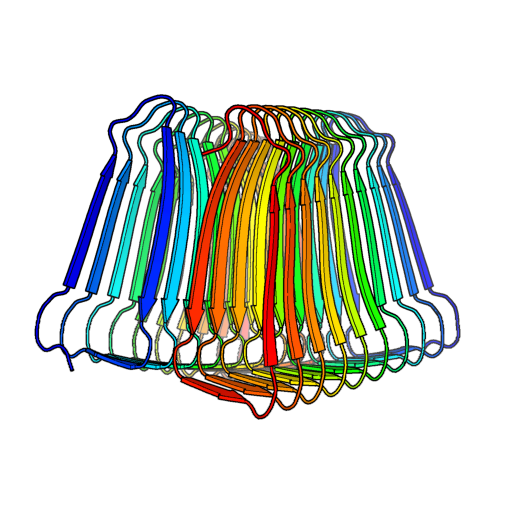.014 3.74 1 90.38 106 THR A CA 1
ATOM 848 C C . THR A 1 106 ? 3.131 -3.408 4.289 1 90.38 106 THR A C 1
ATOM 850 O O . THR A 1 106 ? 4.27 -3.723 4.637 1 90.38 106 THR A O 1
ATOM 853 N N . VAL A 1 107 ? 2.115 -4.281 4.371 1 93.44 107 VAL A N 1
ATOM 854 C CA . VAL A 1 107 ? 2.27 -5.68 4.746 1 93.44 107 VAL A CA 1
ATOM 855 C C . VAL A 1 107 ? 1.731 -6.578 3.635 1 93.44 107 VAL A C 1
ATOM 857 O O . VAL A 1 107 ? 0.557 -6.488 3.27 1 93.44 107 VAL A O 1
ATOM 860 N N . THR A 1 108 ? 2.566 -7.371 3.139 1 92.94 108 THR A N 1
ATOM 861 C CA . THR A 1 108 ? 2.168 -8.281 2.068 1 92.94 108 THR A CA 1
ATOM 862 C C . THR A 1 108 ? 2.363 -9.734 2.49 1 92.94 108 THR A C 1
ATOM 864 O O . THR A 1 108 ? 3.441 -10.109 2.953 1 92.94 108 THR A O 1
ATOM 867 N N . TRP A 1 109 ? 1.345 -10.484 2.383 1 95.62 109 TRP A N 1
ATOM 868 C CA . TRP A 1 109 ? 1.374 -11.93 2.586 1 95.62 109 TRP A CA 1
ATOM 869 C C . TRP A 1 109 ? 1.29 -12.664 1.256 1 95.62 109 TRP A C 1
ATOM 871 O O . TRP A 1 109 ? 0.202 -12.836 0.7 1 95.62 109 TRP A O 1
ATOM 881 N N . CYS A 1 110 ? 2.422 -13.219 0.816 1 94.31 110 CYS A N 1
ATOM 882 C CA . CYS A 1 110 ? 2.473 -13.805 -0.52 1 94.31 110 CYS A CA 1
ATOM 883 C C . CYS A 1 110 ? 1.939 -15.227 -0.512 1 94.31 110 CYS A C 1
ATOM 885 O O . CYS A 1 110 ? 0.849 -15.492 -1.021 1 94.31 110 CYS A O 1
ATOM 887 N N . SER A 1 111 ? 2.623 -16.125 0.029 1 91.81 111 SER A N 1
ATOM 888 C CA . SER A 1 111 ? 2.189 -17.516 0.207 1 91.81 111 SER A CA 1
ATOM 889 C C . SER A 1 111 ? 2.328 -17.953 1.66 1 91.81 111 SER A C 1
ATOM 891 O O . SER A 1 111 ? 3.412 -18.359 2.092 1 91.81 111 SER A O 1
ATOM 893 N N . VAL A 1 112 ? 1.188 -17.938 2.332 1 89.88 112 VAL A N 1
ATOM 894 C CA . VAL A 1 112 ? 1.257 -18.156 3.773 1 89.88 112 VAL A CA 1
ATOM 895 C C . VAL A 1 112 ? 0.165 -19.141 4.195 1 89.88 112 VAL A C 1
ATOM 897 O O . VAL A 1 112 ? -0.973 -19.047 3.729 1 89.88 112 VAL A O 1
ATOM 900 N N . MET A 1 113 ? 0.567 -19.969 5.059 1 89 113 MET A N 1
ATOM 901 C CA . MET A 1 113 ? -0.364 -20.875 5.719 1 89 113 MET A CA 1
ATOM 902 C C . MET A 1 113 ? -0.205 -20.812 7.234 1 89 113 MET A C 1
ATOM 904 O O . MET A 1 113 ? 0.91 -20.906 7.75 1 89 113 MET A O 1
ATOM 908 N N . PHE A 1 114 ? -1.366 -20.562 7.824 1 85.94 114 PHE A N 1
ATOM 909 C CA . PHE A 1 114 ? -1.217 -20.516 9.273 1 85.94 114 PHE A CA 1
ATOM 910 C C . PHE A 1 114 ? -2.473 -21.031 9.961 1 85.94 114 PHE A C 1
ATOM 912 O O . PHE A 1 114 ? -3.572 -20.953 9.406 1 85.94 114 PHE A O 1
ATOM 919 N N . ASN A 1 115 ? -2.242 -21.562 11.117 1 84 115 ASN A N 1
ATOM 920 C CA . ASN A 1 115 ? -3.314 -22.047 11.977 1 84 115 ASN A CA 1
ATOM 921 C C . ASN A 1 115 ? -3.377 -21.266 13.289 1 84 115 ASN A C 1
ATOM 923 O O . ASN A 1 115 ? -3.336 -21.859 14.367 1 84 115 ASN A O 1
ATOM 927 N N . SER A 1 116 ? -3.328 -19.953 13.203 1 77.94 116 SER A N 1
ATOM 928 C CA . SER A 1 116 ? -3.363 -19.094 14.375 1 77.94 116 SER A CA 1
ATOM 929 C C . SER A 1 116 ? -3.875 -17.703 14.023 1 77.94 116 SER A C 1
ATOM 931 O O . SER A 1 116 ? -4.48 -17.5 12.969 1 77.94 116 SER A O 1
ATOM 933 N N . HIS A 1 117 ? -3.537 -16.984 15.055 1 82.81 117 HIS A N 1
ATOM 934 C CA . HIS A 1 117 ? -4.172 -15.672 14.938 1 82.81 117 HIS A CA 1
ATOM 935 C C . HIS A 1 117 ? -3.209 -14.633 14.367 1 82.81 117 HIS A C 1
ATOM 937 O O . HIS A 1 117 ? -2.012 -14.664 14.664 1 82.81 117 HIS A O 1
ATOM 943 N N . VAL A 1 118 ? -3.695 -13.852 13.445 1 88.81 118 VAL A N 1
ATOM 944 C CA . VAL A 1 118 ? -3.023 -12.617 13.047 1 88.81 118 VAL A CA 1
ATOM 945 C C . VAL A 1 118 ? -3.832 -11.414 13.531 1 88.81 118 VAL A C 1
ATOM 947 O O . VAL A 1 118 ? -5.016 -11.281 13.211 1 88.81 118 VAL A O 1
ATOM 950 N N . VAL A 1 119 ? -3.154 -10.609 14.297 1 90.38 119 VAL A N 1
ATOM 951 C CA . VAL A 1 119 ? -3.836 -9.438 14.844 1 90.38 119 VAL A CA 1
ATOM 952 C C . VAL A 1 119 ? -3.104 -8.172 14.422 1 90.38 119 VAL A C 1
ATOM 954 O O . VAL A 1 119 ? -1.887 -8.062 14.594 1 90.38 119 VAL A O 1
ATOM 957 N N . PHE A 1 120 ? -3.83 -7.344 13.781 1 91.31 120 PHE A N 1
ATOM 958 C CA . PHE A 1 120 ? -3.373 -5.973 13.586 1 91.31 120 PHE A CA 1
ATOM 959 C C . PHE A 1 120 ? -4.047 -5.035 14.578 1 91.31 120 PHE A C 1
ATOM 961 O O . PHE A 1 120 ? -5.258 -4.816 14.508 1 91.31 120 PHE A O 1
ATOM 968 N N . SER A 1 121 ? -3.268 -4.434 15.461 1 87.31 121 SER A N 1
ATOM 969 C CA . SER A 1 121 ? -3.791 -3.48 16.438 1 87.31 121 SER A CA 1
ATOM 970 C C . SER A 1 121 ? -3.117 -2.121 16.281 1 87.31 121 SER A C 1
ATOM 972 O O . SER A 1 121 ? -1.9 -2.004 16.453 1 87.31 121 SER A O 1
ATOM 974 N N . THR A 1 122 ? -3.939 -1.219 15.945 1 80.56 122 THR A N 1
ATOM 975 C CA . THR A 1 122 ? -3.42 0.137 15.812 1 80.56 122 THR A CA 1
ATOM 976 C C . THR A 1 122 ? -4.164 1.094 16.734 1 80.56 122 THR A C 1
ATOM 978 O O . THR A 1 122 ? -5.398 1.15 16.719 1 80.56 122 THR A O 1
ATOM 981 N N . VAL A 1 123 ? -3.434 1.74 17.547 1 82.44 123 VAL A N 1
ATOM 982 C CA . VAL A 1 123 ? -3.971 2.822 18.359 1 82.44 123 VAL A CA 1
ATOM 983 C C . VAL A 1 123 ? -3.348 4.148 17.938 1 82.44 123 VAL A C 1
ATOM 985 O O . VAL A 1 123 ? -2.129 4.324 18.016 1 82.44 123 VAL A O 1
ATOM 988 N N . GLN A 1 124 ? -4.125 4.945 17.625 1 76.44 124 GLN A N 1
ATOM 989 C CA . GLN A 1 124 ? -3.635 6.242 17.172 1 76.44 124 GLN A CA 1
ATOM 990 C C . GLN A 1 124 ? -4.148 7.367 18.078 1 76.44 124 GLN A C 1
ATOM 992 O O . GLN A 1 124 ? -5.355 7.609 18.141 1 76.44 124 GLN A O 1
ATOM 997 N N . GLN A 1 125 ? -3.258 7.965 18.812 1 77.62 125 GLN A N 1
ATOM 998 C CA . GLN A 1 125 ? -3.533 9.156 19.609 1 77.62 125 GLN A CA 1
ATOM 999 C C . GLN A 1 125 ? -2.719 10.344 19.125 1 77.62 125 GLN A C 1
ATOM 1001 O O . GLN A 1 125 ? -1.981 10.961 19.891 1 77.62 125 GLN A O 1
ATOM 1006 N N . SER A 1 126 ? -2.793 10.555 17.812 1 68.88 126 SER A N 1
ATOM 1007 C CA . SER A 1 126 ? -1.903 11.531 17.203 1 68.88 126 SER A CA 1
ATOM 1008 C C . SER A 1 126 ? -2.672 12.766 16.734 1 68.88 126 SER A C 1
ATOM 1010 O O . SER A 1 126 ? -3.904 12.766 16.719 1 68.88 126 SER A O 1
ATOM 1012 N N . ARG A 1 127 ? -1.784 13.781 16.641 1 77.25 127 ARG A N 1
ATOM 1013 C CA . ARG A 1 127 ? -2.264 15 16 1 77.25 127 ARG A CA 1
ATOM 1014 C C . ARG A 1 127 ? -1.494 15.281 14.719 1 77.25 127 ARG A C 1
ATOM 1016 O O . ARG A 1 127 ? -0.283 15.062 14.656 1 77.25 127 ARG A O 1
ATOM 1023 N N . ASP A 1 128 ? -2.273 15.719 13.75 1 76.12 128 ASP A N 1
ATOM 1024 C CA . ASP A 1 128 ? -1.677 16.094 12.477 1 76.12 128 ASP A CA 1
ATOM 1025 C C . ASP A 1 128 ? -0.936 14.914 11.844 1 76.12 128 ASP A C 1
ATOM 1027 O O . ASP A 1 128 ? 0.258 15.008 11.555 1 76.12 128 ASP A O 1
ATOM 1031 N N . VAL A 1 129 ? -1.695 13.945 11.758 1 72.56 129 VAL A N 1
ATOM 1032 C CA . VAL A 1 129 ? -1.061 12.719 11.281 1 72.56 129 VAL A CA 1
ATOM 1033 C C . VAL A 1 129 ? -1.676 12.312 9.945 1 72.56 129 VAL A C 1
ATOM 1035 O O . VAL A 1 129 ? -2.889 12.43 9.75 1 72.56 129 VAL A O 1
ATOM 1038 N N . GLN A 1 130 ? -0.714 11.828 9.062 1 75.69 130 GLN A N 1
ATOM 1039 C CA . GLN A 1 130 ? -1.104 11.141 7.836 1 75.69 130 GLN A CA 1
ATOM 1040 C C . GLN A 1 130 ? -0.699 9.672 7.883 1 75.69 130 GLN A C 1
ATOM 1042 O O . GLN A 1 130 ? 0.479 9.352 8.047 1 75.69 130 GLN A O 1
ATOM 1047 N N . TYR A 1 131 ? -1.687 8.781 7.672 1 80.19 131 TYR A N 1
ATOM 1048 C CA . TYR A 1 131 ? -1.425 7.348 7.746 1 80.19 131 TYR A CA 1
ATOM 1049 C C . TYR A 1 131 ? -1.909 6.641 6.484 1 80.19 131 TYR A C 1
ATOM 1051 O O . TYR A 1 131 ? -3.09 6.719 6.137 1 80.19 131 TYR A O 1
ATOM 1059 N N . CYS A 1 132 ? -0.933 6.141 5.809 1 86.44 132 CYS A N 1
ATOM 1060 C CA . CYS A 1 132 ? -1.245 5.258 4.691 1 86.44 132 CYS A CA 1
ATOM 1061 C C . CYS A 1 132 ? -0.906 3.811 5.027 1 86.44 132 CYS A C 1
ATOM 1063 O O . CYS A 1 132 ? 0.259 3.479 5.254 1 86.44 132 CYS A O 1
ATOM 1065 N N . SER A 1 133 ? -1.934 2.889 5.078 1 87.69 133 SER A N 1
ATOM 1066 C CA . SER A 1 133 ? -1.714 1.477 5.375 1 87.69 133 SER A CA 1
ATOM 1067 C C . SER A 1 133 ? -2.225 0.59 4.246 1 87.69 133 SER A C 1
ATOM 1069 O O . SER A 1 133 ? -3.377 0.713 3.822 1 87.69 133 SER A O 1
ATOM 1071 N N . THR A 1 134 ? -1.402 -0.348 3.803 1 90.06 134 THR A N 1
ATOM 1072 C CA . THR A 1 134 ? -1.776 -1.334 2.795 1 90.06 134 THR A CA 1
ATOM 1073 C C . THR A 1 134 ? -1.48 -2.748 3.287 1 90.06 134 THR A C 1
ATOM 1075 O O . THR A 1 134 ? -0.34 -3.064 3.633 1 90.06 134 THR A O 1
ATOM 1078 N N . VAL A 1 135 ? -2.48 -3.625 3.326 1 93.19 135 VAL A N 1
ATOM 1079 C CA . VAL A 1 135 ? -2.312 -5.043 3.627 1 93.19 135 VAL A CA 1
ATOM 1080 C C . VAL A 1 135 ? -2.836 -5.883 2.463 1 93.19 135 VAL A C 1
ATOM 1082 O O . VAL A 1 135 ? -4.004 -5.766 2.08 1 93.19 135 VAL A O 1
ATOM 1085 N N . THR A 1 136 ? -2.004 -6.648 1.912 1 93.75 136 THR A N 1
ATOM 1086 C CA . THR A 1 136 ? -2.391 -7.504 0.796 1 93.75 136 THR A CA 1
ATOM 1087 C C . THR A 1 136 ? -2.193 -8.977 1.15 1 93.75 136 THR A C 1
ATOM 1089 O O . THR A 1 136 ? -1.119 -9.367 1.609 1 93.75 136 THR A O 1
ATOM 1092 N N . TRP A 1 137 ? -3.211 -9.727 0.989 1 95.88 137 TRP A N 1
ATOM 1093 C CA . TRP A 1 137 ? -3.178 -11.18 1.122 1 95.88 137 TRP A CA 1
ATOM 1094 C C . TRP A 1 137 ? -3.248 -11.859 -0.244 1 95.88 137 TRP A C 1
ATOM 1096 O O . TRP A 1 137 ? -4.332 -12.008 -0.813 1 95.88 137 TRP A O 1
ATOM 1106 N N . CYS A 1 138 ? -2.096 -12.367 -0.707 1 94.38 138 CYS A N 1
ATOM 1107 C CA . CYS A 1 138 ? -2.023 -12.867 -2.074 1 94.38 138 CYS A CA 1
ATOM 1108 C C . CYS A 1 138 ? -2.562 -14.297 -2.162 1 94.38 138 CYS A C 1
ATOM 1110 O O . CYS A 1 138 ? -3.619 -14.523 -2.75 1 94.38 138 CYS A O 1
ATOM 1112 N N . SER A 1 139 ? -1.902 -15.203 -1.61 1 91.88 139 SER A N 1
ATOM 1113 C CA . SER A 1 139 ? -2.33 -16.594 -1.513 1 91.88 139 SER A CA 1
ATOM 1114 C C . SER A 1 139 ? -2.18 -17.125 -0.09 1 91.88 139 SER A C 1
ATOM 1116 O O . SER A 1 139 ? -1.092 -17.531 0.312 1 91.88 139 SER A O 1
ATOM 1118 N N . VAL A 1 140 ? -3.318 -17.172 0.589 1 89.69 140 VAL A N 1
ATOM 1119 C CA . VAL A 1 140 ? -3.24 -17.469 2.016 1 89.69 140 VAL A CA 1
ATOM 1120 C C . VAL A 1 140 ? -4.328 -18.469 2.393 1 89.69 140 VAL A C 1
ATOM 1122 O O . VAL A 1 140 ? -5.469 -18.359 1.937 1 89.69 140 VAL A O 1
ATOM 1125 N N . MET A 1 141 ? -3.914 -19.344 3.211 1 89.56 141 MET A N 1
ATOM 1126 C CA . MET A 1 141 ? -4.844 -20.281 3.828 1 89.56 141 MET A CA 1
ATOM 1127 C C . MET A 1 141 ? -4.684 -20.297 5.344 1 89.56 141 MET A C 1
ATOM 1129 O O . MET A 1 141 ? -3.568 -20.406 5.855 1 89.56 141 MET A O 1
ATOM 1133 N N . PHE A 1 142 ? -5.812 -20.062 5.941 1 86.75 142 PHE A N 1
ATOM 1134 C CA . PHE A 1 142 ? -5.676 -20.094 7.391 1 86.75 142 PHE A CA 1
ATOM 1135 C C . PHE A 1 142 ? -6.934 -20.641 8.047 1 86.75 142 PHE A C 1
ATOM 1137 O O . PHE A 1 142 ? -8.023 -20.562 7.477 1 86.75 142 PHE A O 1
ATOM 1144 N N . ASN A 1 143 ? -6.715 -21.188 9.188 1 85.62 143 ASN A N 1
ATOM 1145 C CA . ASN A 1 143 ? -7.797 -21.75 9.992 1 85.62 143 ASN A CA 1
ATOM 1146 C C . ASN A 1 143 ? -7.922 -21.031 11.336 1 85.62 143 ASN A C 1
ATOM 1148 O O . ASN A 1 143 ? -8.047 -21.688 12.375 1 85.62 143 ASN A O 1
ATOM 1152 N N . SER A 1 144 ? -7.859 -19.766 11.336 1 77.06 144 SER A N 1
ATOM 1153 C CA . SER A 1 144 ? -7.984 -18.969 12.555 1 77.06 144 SER A CA 1
ATOM 1154 C C . SER A 1 144 ? -8.414 -17.547 12.25 1 77.06 144 SER A C 1
ATOM 1156 O O . SER A 1 144 ? -9.047 -17.281 11.227 1 77.06 144 SER A O 1
ATOM 1158 N N . HIS A 1 145 ? -8.008 -16.844 13.297 1 82.69 145 HIS A N 1
ATOM 1159 C CA . HIS A 1 145 ? -8.641 -15.523 13.25 1 82.69 145 HIS A CA 1
ATOM 1160 C C . HIS A 1 145 ? -7.676 -14.469 12.727 1 82.69 145 HIS A C 1
ATOM 1162 O O . HIS A 1 145 ? -6.477 -14.508 13.023 1 82.69 145 HIS A O 1
ATOM 1168 N N . VAL A 1 146 ? -8.172 -13.641 11.852 1 89.69 146 VAL A N 1
ATOM 1169 C CA . VAL A 1 146 ? -7.512 -12.383 11.516 1 89.69 146 VAL A CA 1
ATOM 1170 C C . VAL A 1 146 ? -8.336 -11.219 12.047 1 89.69 146 VAL A C 1
ATOM 1172 O O . VAL A 1 146 ? -9.523 -11.094 11.742 1 89.69 146 VAL A O 1
ATOM 1175 N N . VAL A 1 147 ? -7.66 -10.406 12.852 1 90.69 147 VAL A N 1
ATOM 1176 C CA . VAL A 1 147 ? -8.359 -9.281 13.453 1 90.69 147 VAL A CA 1
ATOM 1177 C C . VAL A 1 147 ? -7.645 -7.977 13.102 1 90.69 147 VAL A C 1
ATOM 1179 O O . VAL A 1 147 ? -6.434 -7.855 13.289 1 90.69 147 VAL A O 1
ATOM 1182 N N . PHE A 1 148 ? -8.367 -7.164 12.516 1 90.81 148 PHE A N 1
ATOM 1183 C CA . PHE A 1 148 ? -7.926 -5.777 12.398 1 90.81 148 PHE A CA 1
ATOM 1184 C C . PHE A 1 148 ? -8.625 -4.906 13.438 1 90.81 148 PHE A C 1
ATOM 1186 O O . PHE A 1 148 ? -9.836 -4.707 13.383 1 90.81 148 PHE A O 1
ATOM 1193 N N . SER A 1 149 ? -7.879 -4.336 14.375 1 87.12 149 SER A N 1
ATOM 1194 C CA . SER A 1 149 ? -8.414 -3.439 15.391 1 87.12 149 SER A CA 1
ATOM 1195 C C . SER A 1 149 ? -7.746 -2.07 15.336 1 87.12 149 SER A C 1
ATOM 1197 O O . SER A 1 149 ? -6.527 -1.96 15.508 1 87.12 149 SER A O 1
ATOM 1199 N N . THR A 1 150 ? -8.57 -1.142 15.055 1 80.38 150 THR A N 1
ATOM 1200 C CA . THR A 1 150 ? -8.047 0.22 15 1 80.38 150 THR A CA 1
ATOM 1201 C C . THR A 1 150 ? -8.805 1.128 15.961 1 80.38 150 THR A C 1
ATOM 1203 O O . THR A 1 150 ? -10.039 1.204 15.914 1 80.38 150 THR A O 1
ATOM 1206 N N . VAL A 1 151 ? -8.055 1.729 16.812 1 82.94 151 VAL A N 1
ATOM 1207 C CA . VAL A 1 151 ? -8.609 2.771 17.672 1 82.94 151 VAL A CA 1
ATOM 1208 C C . VAL A 1 151 ? -8.008 4.125 17.297 1 82.94 151 VAL A C 1
ATOM 1210 O O . VAL A 1 151 ? -6.785 4.305 17.359 1 82.94 151 VAL A O 1
ATOM 1213 N N . GLN A 1 152 ? -8.836 4.945 17.016 1 76.75 152 GLN A N 1
ATOM 1214 C CA . GLN A 1 152 ? -8.367 6.27 16.625 1 76.75 152 GLN A CA 1
ATOM 1215 C C . GLN A 1 152 ? -8.883 7.348 17.578 1 76.75 152 GLN A C 1
ATOM 1217 O O . GLN A 1 152 ? -10.094 7.566 17.672 1 76.75 152 GLN A O 1
ATOM 1222 N N . GLN A 1 153 ? -7.977 7.941 18.328 1 77.62 153 GLN A N 1
ATOM 1223 C CA . GLN A 1 153 ? -8.25 9.094 19.172 1 77.62 153 GLN A CA 1
ATOM 1224 C C . GLN A 1 153 ? -7.449 10.312 18.719 1 77.62 153 GLN A C 1
ATOM 1226 O O . GLN A 1 153 ? -6.691 10.891 19.5 1 77.62 153 GLN A O 1
ATOM 1231 N N . SER A 1 154 ? -7.574 10.602 17.453 1 69.5 154 SER A N 1
ATOM 1232 C CA . SER A 1 154 ? -6.699 11.602 16.844 1 69.5 154 SER A CA 1
ATOM 1233 C C . SER A 1 154 ? -7.477 12.852 16.453 1 69.5 154 SER A C 1
ATOM 1235 O O . SER A 1 154 ? -8.711 12.859 16.469 1 69.5 154 SER A O 1
ATOM 1237 N N . ARG A 1 155 ? -6.602 13.875 16.391 1 76.69 155 ARG A N 1
ATOM 1238 C CA . ARG A 1 155 ? -7.098 15.125 15.828 1 76.69 155 ARG A CA 1
ATOM 1239 C C . ARG A 1 155 ? -6.348 15.484 14.547 1 76.69 155 ARG A C 1
ATOM 1241 O O . ARG A 1 155 ? -5.129 15.312 14.469 1 76.69 155 ARG A O 1
ATOM 1248 N N . ASP A 1 156 ? -7.141 15.945 13.578 1 76.5 156 ASP A N 1
ATOM 1249 C CA . ASP A 1 156 ? -6.566 16.406 12.312 1 76.5 156 ASP A CA 1
ATOM 1250 C C . ASP A 1 156 ? -5.781 15.281 11.633 1 76.5 156 ASP A C 1
ATOM 1252 O O . ASP A 1 156 ? -4.598 15.453 11.32 1 76.5 156 ASP A O 1
ATOM 1256 N N . VAL A 1 157 ? -6.508 14.25 11.492 1 73.12 157 VAL A N 1
ATOM 1257 C CA . VAL A 1 157 ? -5.828 13.086 10.945 1 73.12 157 VAL A CA 1
ATOM 1258 C C . VAL A 1 157 ? -6.453 12.711 9.602 1 73.12 157 VAL A C 1
ATOM 1260 O O . VAL A 1 157 ? -7.672 12.805 9.43 1 73.12 157 VAL A O 1
ATOM 1263 N N . GLN A 1 158 ? -5.516 12.312 8.688 1 75.75 158 GLN A N 1
ATOM 1264 C CA . GLN A 1 158 ? -5.906 11.672 7.43 1 75.75 158 GLN A CA 1
ATOM 1265 C C . GLN A 1 158 ? -5.469 10.211 7.398 1 75.75 158 GLN A C 1
ATOM 1267 O O . GLN A 1 158 ? -4.285 9.914 7.562 1 75.75 158 GLN A O 1
ATOM 1272 N N . TYR A 1 159 ? -6.426 9.312 7.168 1 79.31 159 TYR A N 1
ATOM 1273 C CA . TYR A 1 159 ? -6.125 7.883 7.176 1 79.31 159 TYR A CA 1
ATOM 1274 C C . TYR A 1 159 ? -6.598 7.219 5.887 1 79.31 159 TYR A C 1
ATOM 1276 O O . TYR A 1 159 ? -7.773 7.309 5.527 1 79.31 159 TYR A O 1
ATOM 1284 N N . CYS A 1 160 ? -5.605 6.746 5.164 1 86.5 160 CYS A N 1
ATOM 1285 C CA . CYS A 1 160 ? -5.906 5.902 4.016 1 86.5 160 CYS A CA 1
ATOM 1286 C C . CYS A 1 160 ? -5.559 4.445 4.301 1 86.5 160 CYS A C 1
ATOM 1288 O O . CYS A 1 160 ? -4.395 4.117 4.535 1 86.5 160 CYS A O 1
ATOM 1290 N N . SER A 1 161 ? -6.59 3.504 4.301 1 87.88 161 SER A N 1
ATOM 1291 C CA . SER A 1 161 ? -6.359 2.084 4.543 1 87.88 161 SER A CA 1
ATOM 1292 C C . SER A 1 161 ? -6.863 1.234 3.385 1 87.88 161 SER A C 1
ATOM 1294 O O . SER A 1 161 ? -8.016 1.371 2.965 1 87.88 161 SER A O 1
ATOM 1296 N N . THR A 1 162 ? -6.035 0.307 2.871 1 89.88 162 THR A N 1
ATOM 1297 C CA . THR A 1 162 ? -6.406 -0.632 1.818 1 89.88 162 THR A CA 1
ATOM 1298 C C . THR A 1 162 ? -6.086 -2.064 2.234 1 89.88 162 THR A C 1
ATOM 1300 O O . THR A 1 162 ? -4.941 -2.377 2.574 1 89.88 162 THR A O 1
ATOM 1303 N N . VAL A 1 163 ? -7.098 -2.941 2.225 1 93.62 163 VAL A N 1
ATOM 1304 C CA . VAL A 1 163 ? -6.906 -4.371 2.451 1 93.62 163 VAL A CA 1
ATOM 1305 C C . VAL A 1 163 ? -7.422 -5.156 1.249 1 93.62 163 VAL A C 1
ATOM 1307 O O . VAL A 1 163 ? -8.586 -5.031 0.868 1 93.62 163 VAL A O 1
ATOM 1310 N N . THR A 1 164 ? -6.57 -5.902 0.65 1 93 164 THR A N 1
ATOM 1311 C CA . THR A 1 164 ? -6.953 -6.715 -0.5 1 93 164 THR A CA 1
ATOM 1312 C C . THR A 1 164 ? -6.75 -8.195 -0.205 1 93 164 THR A C 1
ATOM 1314 O O . THR A 1 164 ? -5.676 -8.602 0.248 1 93 164 THR A O 1
ATOM 1317 N N . TRP A 1 165 ? -7.762 -8.938 -0.413 1 95.94 165 TRP A N 1
ATOM 1318 C CA . TRP A 1 165 ? -7.723 -10.398 -0.339 1 95.94 165 TRP A CA 1
ATOM 1319 C C . TRP A 1 165 ? -7.797 -11.016 -1.731 1 95.94 165 TRP A C 1
ATOM 1321 O O . TRP A 1 165 ? -8.875 -11.117 -2.314 1 95.94 165 TRP A O 1
ATOM 1331 N N . CYS A 1 166 ? -6.656 -11.523 -2.215 1 94.75 166 CYS A N 1
ATOM 1332 C CA . CYS A 1 166 ? -6.602 -11.984 -3.596 1 94.75 166 CYS A CA 1
ATOM 1333 C C . CYS A 1 166 ? -7.133 -13.406 -3.715 1 94.75 166 CYS A C 1
ATOM 1335 O O . CYS A 1 166 ? -8.227 -13.625 -4.246 1 94.75 166 CYS A O 1
ATOM 1337 N N . SER A 1 167 ? -6.418 -14.352 -3.23 1 92.38 167 SER A N 1
ATOM 1338 C CA . SER A 1 167 ? -6.824 -15.75 -3.182 1 92.38 167 SER A CA 1
ATOM 1339 C C . SER A 1 167 ? -6.668 -16.312 -1.776 1 92.38 167 SER A C 1
ATOM 1341 O O . SER A 1 167 ? -5.582 -16.766 -1.398 1 92.38 167 SER A O 1
ATOM 1343 N N . VAL A 1 168 ? -7.797 -16.375 -1.094 1 90.81 168 VAL A N 1
ATOM 1344 C CA . VAL A 1 168 ? -7.719 -16.719 0.319 1 90.81 168 VAL A CA 1
ATOM 1345 C C . VAL A 1 168 ? -8.805 -17.75 0.656 1 90.81 168 VAL A C 1
ATOM 1347 O O . VAL A 1 168 ? -9.938 -17.625 0.199 1 90.81 168 VAL A O 1
ATOM 1350 N N . MET A 1 169 ? -8.391 -18.672 1.437 1 90 169 MET A N 1
ATOM 1351 C CA . MET A 1 169 ? -9.32 -19.641 2.01 1 90 169 MET A CA 1
ATOM 1352 C C . MET A 1 169 ? -9.164 -19.719 3.525 1 90 169 MET A C 1
ATOM 1354 O O . MET A 1 169 ? -8.047 -19.844 4.035 1 90 169 MET A O 1
ATOM 1358 N N . PHE A 1 170 ? -10.258 -19.531 4.129 1 87 170 PHE A N 1
ATOM 1359 C CA . PHE A 1 170 ? -10.133 -19.625 5.578 1 87 170 PHE A CA 1
ATOM 1360 C C . PHE A 1 170 ? -11.383 -20.219 6.199 1 87 170 PHE A C 1
ATOM 1362 O O . PHE A 1 170 ? -12.477 -20.125 5.625 1 87 170 PHE A O 1
ATOM 1369 N N . ASN A 1 171 ? -11.195 -20.844 7.305 1 85.5 171 ASN A N 1
ATOM 1370 C CA . ASN A 1 171 ? -12.281 -21.453 8.062 1 85.5 171 ASN A CA 1
ATOM 1371 C C . ASN A 1 171 ? -12.445 -20.797 9.438 1 85.5 171 ASN A C 1
ATOM 1373 O O . ASN A 1 171 ? -12.664 -21.484 10.43 1 85.5 171 ASN A O 1
ATOM 1377 N N . SER A 1 172 ? -12.344 -19.531 9.5 1 76.44 172 SER A N 1
ATOM 1378 C CA . SER A 1 172 ? -12.523 -18.812 10.758 1 76.44 172 SER A CA 1
ATOM 1379 C C . SER A 1 172 ? -12.938 -17.375 10.516 1 76.44 172 SER A C 1
ATOM 1381 O O . SER A 1 172 ? -13.562 -17.062 9.492 1 76.44 172 SER A O 1
ATOM 1383 N N . HIS A 1 173 ? -12.539 -16.672 11.586 1 82 173 HIS A N 1
ATOM 1384 C CA . HIS A 1 173 ? -13.164 -15.352 11.609 1 82 173 HIS A CA 1
ATOM 1385 C C . HIS A 1 173 ? -12.203 -14.266 11.133 1 82 173 HIS A C 1
ATOM 1387 O O . HIS A 1 173 ? -11 -14.328 11.43 1 82 173 HIS A O 1
ATOM 1393 N N . VAL A 1 174 ? -12.719 -13.414 10.281 1 89.25 174 VAL A N 1
ATOM 1394 C CA . VAL A 1 174 ? -12.07 -12.141 10.008 1 89.25 174 VAL A CA 1
ATOM 1395 C C . VAL A 1 174 ? -12.898 -11 10.602 1 89.25 174 VAL A C 1
ATOM 1397 O O . VAL A 1 174 ? -14.094 -10.891 10.328 1 89.25 174 VAL A O 1
ATOM 1400 N N . MET A 1 175 ? -12.219 -10.234 11.445 1 89.38 175 MET A N 1
ATOM 1401 C CA . MET A 1 175 ? -12.922 -9.125 12.086 1 89.38 175 MET A CA 1
ATOM 1402 C C . MET A 1 175 ? -12.211 -7.801 11.828 1 89.38 175 MET A C 1
ATOM 1404 O O . MET A 1 175 ? -10.992 -7.707 11.977 1 89.38 175 MET A O 1
ATOM 1408 N N . PHE A 1 176 ? -12.93 -6.953 11.344 1 90.69 176 PHE A N 1
ATOM 1409 C CA . PHE A 1 176 ? -12.5 -5.559 11.312 1 90.69 176 PHE A CA 1
ATOM 1410 C C . PHE A 1 176 ? -13.219 -4.75 12.391 1 90.69 176 PHE A C 1
ATOM 1412 O O . PHE A 1 176 ? -14.438 -4.609 12.359 1 90.69 176 PHE A O 1
ATOM 1419 N N . SER A 1 177 ? -12.5 -4.184 13.32 1 86.69 177 SER A N 1
ATOM 1420 C CA . SER A 1 177 ? -13.047 -3.334 14.367 1 86.69 177 SER A CA 1
ATOM 1421 C C . SER A 1 177 ? -12.375 -1.966 14.383 1 86.69 177 SER A C 1
ATOM 1423 O O . SER A 1 177 ? -11.164 -1.866 14.578 1 86.69 177 SER A O 1
ATOM 1425 N N . THR A 1 178 ? -13.234 -1.033 14.117 1 80.19 178 THR A N 1
ATOM 1426 C CA . THR A 1 178 ? -12.719 0.331 14.141 1 80.19 178 THR A CA 1
ATOM 1427 C C . THR A 1 178 ? -13.492 1.183 15.148 1 80.19 178 THR A C 1
ATOM 1429 O O . THR A 1 178 ? -14.719 1.249 15.094 1 80.19 178 THR A O 1
ATOM 1432 N N . VAL A 1 179 ? -12.727 1.759 16.062 1 81.12 179 VAL A N 1
ATOM 1433 C CA . VAL A 1 179 ? -13.297 2.746 16.969 1 81.12 179 VAL A CA 1
ATOM 1434 C C . VAL A 1 179 ? -12.711 4.125 16.672 1 81.12 179 VAL A C 1
ATOM 1436 O O . VAL A 1 179 ? -11.5 4.328 16.781 1 81.12 179 VAL A O 1
ATOM 1439 N N . GLN A 1 180 ? -13.578 4.953 16.406 1 77.31 180 GLN A N 1
ATOM 1440 C CA . GLN A 1 180 ? -13.125 6.297 16.062 1 77.31 180 GLN A CA 1
ATOM 1441 C C . GLN A 1 180 ? -13.656 7.324 17.062 1 77.31 180 GLN A C 1
ATOM 1443 O O . GLN A 1 180 ? -14.867 7.535 17.156 1 77.31 180 GLN A O 1
ATOM 1448 N N . GLN A 1 181 ? -12.734 7.898 17.875 1 77.12 181 GLN A N 1
ATOM 1449 C CA . GLN A 1 181 ? -13.023 9.008 18.781 1 77.12 181 GLN A CA 1
ATOM 1450 C C . GLN A 1 181 ? -12.242 10.258 18.391 1 77.12 181 GLN A C 1
ATOM 1452 O O . GLN A 1 181 ? -11.523 10.828 19.203 1 77.12 181 GLN A O 1
ATOM 1457 N N . SER A 1 182 ? -12.359 10.609 17.125 1 68.69 182 SER A N 1
ATOM 1458 C CA . SER A 1 182 ? -11.492 11.648 16.562 1 68.69 182 SER A CA 1
ATOM 1459 C C . SER A 1 182 ? -12.289 12.906 16.234 1 68.69 182 SER A C 1
ATOM 1461 O O . SER A 1 182 ? -13.523 12.898 16.266 1 68.69 182 SER A O 1
ATOM 1463 N N . ARG A 1 183 ? -11.414 13.961 16.281 1 75.94 183 ARG A N 1
ATOM 1464 C CA . ARG A 1 183 ? -11.93 15.234 15.789 1 75.94 183 ARG A CA 1
ATOM 1465 C C . ARG A 1 183 ? -11.234 15.648 14.492 1 75.94 183 ARG A C 1
ATOM 1467 O O . ARG A 1 183 ? -10.008 15.531 14.375 1 75.94 183 ARG A O 1
ATOM 1474 N N . ASP A 1 184 ? -12.07 16.031 13.453 1 75.5 184 ASP A N 1
ATOM 1475 C CA . ASP A 1 184 ? -11.578 16.547 12.18 1 75.5 184 ASP A CA 1
ATOM 1476 C C . ASP A 1 184 ? -10.719 15.516 11.469 1 75.5 184 ASP A C 1
ATOM 1478 O O . ASP A 1 184 ? -9.562 15.789 11.133 1 75.5 184 ASP A O 1
ATOM 1482 N N . VAL A 1 185 ? -11.352 14.414 11.305 1 72.5 185 VAL A N 1
ATOM 1483 C CA . VAL A 1 185 ? -10.617 13.312 10.688 1 72.5 185 VAL A CA 1
ATOM 1484 C C . VAL A 1 185 ? -11.227 12.984 9.328 1 72.5 185 VAL A C 1
ATOM 1486 O O . VAL A 1 185 ? -12.453 13 9.164 1 72.5 185 VAL A O 1
ATOM 1489 N N . GLN A 1 186 ? -10.281 12.766 8.391 1 75.5 186 GLN A N 1
ATOM 1490 C CA . GLN A 1 186 ? -10.648 12.219 7.09 1 75.5 186 GLN A CA 1
ATOM 1491 C C . GLN A 1 186 ? -10.18 10.781 6.945 1 75.5 186 GLN A C 1
ATOM 1493 O O . GLN A 1 186 ? -8.984 10.492 7.09 1 75.5 186 GLN A O 1
ATOM 1498 N N . TYR A 1 187 ? -11.094 9.859 6.672 1 77.88 187 TYR A N 1
ATOM 1499 C CA . TYR A 1 187 ? -10.773 8.438 6.605 1 77.88 187 TYR A CA 1
ATOM 1500 C C . TYR A 1 187 ? -11.227 7.836 5.281 1 77.88 187 TYR A C 1
ATOM 1502 O O . TYR A 1 187 ? -12.391 7.969 4.902 1 77.88 187 TYR A O 1
ATOM 1510 N N . CYS A 1 188 ? -10.227 7.363 4.527 1 84.94 188 CYS A N 1
ATOM 1511 C CA . CYS A 1 188 ? -10.516 6.57 3.338 1 84.94 188 CYS A CA 1
ATOM 1512 C C . CYS A 1 188 ? -10.164 5.105 3.562 1 84.94 188 CYS A C 1
ATOM 1514 O O . CYS A 1 188 ? -9 4.773 3.812 1 84.94 188 CYS A O 1
ATOM 1516 N N . SER A 1 189 ? -11.234 4.16 3.512 1 86.44 189 SER A N 1
ATOM 1517 C CA . SER A 1 189 ? -10.992 2.734 3.693 1 86.44 189 SER A CA 1
ATOM 1518 C C . SER A 1 189 ? -11.484 1.932 2.498 1 86.44 189 SER A C 1
ATOM 1520 O O . SER A 1 189 ? -12.625 2.107 2.055 1 86.44 189 SER A O 1
ATOM 1522 N N . THR A 1 190 ? -10.633 1.005 1.938 1 89.62 190 THR A N 1
ATOM 1523 C CA . THR A 1 190 ? -10.992 0.107 0.846 1 89.62 190 THR A CA 1
ATOM 1524 C C . THR A 1 190 ? -10.672 -1.34 1.208 1 89.62 190 THR A C 1
ATOM 1526 O O . THR A 1 190 ? -9.531 -1.661 1.559 1 89.62 190 THR A O 1
ATOM 1529 N N . VAL A 1 191 ? -11.688 -2.219 1.151 1 93.44 191 VAL A N 1
ATOM 1530 C CA . VAL A 1 191 ? -11.492 -3.656 1.319 1 93.44 191 VAL A CA 1
ATOM 1531 C C . VAL A 1 191 ? -12 -4.395 0.083 1 93.44 191 VAL A C 1
ATOM 1533 O O . VAL A 1 191 ? -13.164 -4.258 -0.293 1 93.44 191 VAL A O 1
ATOM 1536 N N . THR A 1 192 ? -11.109 -5.129 -0.55 1 91.69 192 THR A N 1
ATOM 1537 C CA . THR A 1 192 ? -11.492 -5.887 -1.734 1 91.69 192 THR A CA 1
ATOM 1538 C C . THR A 1 192 ? -11.281 -7.383 -1.51 1 91.69 192 THR A C 1
ATOM 1540 O O . THR A 1 192 ? -10.203 -7.809 -1.087 1 91.69 192 THR A O 1
ATOM 1543 N N . TRP A 1 193 ? -12.297 -8.117 -1.766 1 95.19 193 TRP A N 1
ATOM 1544 C CA . TRP A 1 193 ? -12.258 -9.578 -1.766 1 95.19 193 TRP A CA 1
ATOM 1545 C C . TRP A 1 193 ? -12.344 -10.125 -3.186 1 95.19 193 TRP A C 1
ATOM 1547 O O . TRP A 1 193 ? -13.43 -10.156 -3.779 1 95.19 193 TRP A O 1
ATOM 1557 N N . CYS A 1 194 ? -11.227 -10.648 -3.68 1 94.31 194 CYS A N 1
ATOM 1558 C CA . CYS A 1 194 ? -11.188 -11.062 -5.078 1 94.31 194 CYS A CA 1
ATOM 1559 C C . CYS A 1 194 ? -11.695 -12.492 -5.238 1 94.31 194 CYS A C 1
ATOM 1561 O O . CYS A 1 194 ? -12.781 -12.711 -5.781 1 94.31 194 CYS A O 1
ATOM 1563 N N . SER A 1 195 ? -10.945 -13.453 -4.805 1 91.94 195 SER A N 1
ATOM 1564 C CA . SER A 1 195 ? -11.336 -14.859 -4.797 1 91.94 195 SER A CA 1
ATOM 1565 C C . SER A 1 195 ? -11.172 -15.477 -3.412 1 91.94 195 SER A C 1
ATOM 1567 O O . SER A 1 195 ? -10.086 -15.945 -3.061 1 91.94 195 SER A O 1
ATOM 1569 N N . VAL A 1 196 ? -12.289 -15.539 -2.738 1 90.44 196 VAL A N 1
ATOM 1570 C CA . VAL A 1 196 ? -12.211 -15.938 -1.339 1 90.44 196 VAL A CA 1
ATOM 1571 C C . VAL A 1 196 ? -13.281 -16.984 -1.035 1 90.44 196 VAL A C 1
ATOM 1573 O O . VAL A 1 196 ? -14.43 -16.844 -1.477 1 90.44 196 VAL A O 1
ATOM 1576 N N . MET A 1 197 ? -12.836 -17.938 -0.305 1 89.62 197 MET A N 1
ATOM 1577 C CA . MET A 1 197 ? -13.758 -18.953 0.22 1 89.62 197 MET A CA 1
ATOM 1578 C C . MET A 1 197 ? -13.602 -19.094 1.731 1 89.62 197 MET A C 1
ATOM 1580 O O . MET A 1 197 ? -12.492 -19.25 2.234 1 89.62 197 MET A O 1
ATOM 1584 N N . PHE A 1 198 ? -14.664 -18.953 2.336 1 86.81 198 PHE A N 1
ATOM 1585 C CA . PHE A 1 198 ? -14.539 -19.125 3.779 1 86.81 198 PHE A CA 1
ATOM 1586 C C . PHE A 1 198 ? -15.789 -19.766 4.359 1 86.81 198 PHE A C 1
ATOM 1588 O O . PHE A 1 198 ? -16.891 -19.625 3.807 1 86.81 198 PHE A O 1
ATOM 1595 N N . ASN A 1 199 ? -15.523 -20.438 5.367 1 86.12 199 ASN A N 1
ATOM 1596 C CA . ASN A 1 199 ? -16.578 -21.078 6.141 1 86.12 199 ASN A CA 1
ATOM 1597 C C . ASN A 1 199 ? -16.672 -20.5 7.551 1 86.12 199 ASN A C 1
ATOM 1599 O O . ASN A 1 199 ? -16.453 -21.219 8.531 1 86.12 199 ASN A O 1
ATOM 1603 N N . SER A 1 200 ? -17 -19.203 7.66 1 78.81 200 SER A N 1
ATOM 1604 C CA . SER A 1 200 ? -17.078 -18.531 8.953 1 78.81 200 SER A CA 1
ATOM 1605 C C . SER A 1 200 ? -17.594 -17.109 8.805 1 78.81 200 SER A C 1
ATOM 1607 O O . SER A 1 200 ? -18.375 -16.812 7.902 1 78.81 200 SER A O 1
ATOM 1609 N N . HIS A 1 201 ? -17.125 -16.438 9.836 1 83.88 201 HIS A N 1
ATOM 1610 C CA . HIS A 1 201 ? -17.734 -15.125 9.93 1 83.88 201 HIS A CA 1
ATOM 1611 C C . HIS A 1 201 ? -16.766 -14.023 9.516 1 83.88 201 HIS A C 1
ATOM 1613 O O . HIS A 1 201 ? -15.57 -14.109 9.797 1 83.88 201 HIS A O 1
ATOM 1619 N N . VAL A 1 202 ? -17.297 -13.109 8.734 1 89 202 VAL A N 1
ATOM 1620 C CA . VAL A 1 202 ? -16.625 -11.82 8.539 1 89 202 VAL A CA 1
ATOM 1621 C C . VAL A 1 202 ? -17.453 -10.711 9.195 1 89 202 VAL A C 1
ATOM 1623 O O . VAL A 1 202 ? -18.641 -10.57 8.922 1 89 202 VAL A O 1
ATOM 1626 N N . VAL A 1 203 ? -16.766 -9.961 10.07 1 90.06 203 VAL A N 1
ATOM 1627 C CA . VAL A 1 203 ? -17.469 -8.914 10.797 1 90.06 203 VAL A CA 1
ATOM 1628 C C . VAL A 1 203 ? -16.797 -7.57 10.555 1 90.06 203 VAL A C 1
ATOM 1630 O O . VAL A 1 203 ? -15.57 -7.449 10.719 1 90.06 203 VAL A O 1
ATOM 1633 N N . PHE A 1 204 ? -17.516 -6.695 10.164 1 90.19 204 PHE A N 1
ATOM 1634 C CA . PHE A 1 204 ? -17.109 -5.297 10.164 1 90.19 204 PHE A CA 1
ATOM 1635 C C . PHE A 1 204 ? -17.828 -4.523 11.258 1 90.19 204 PHE A C 1
ATOM 1637 O O . PHE A 1 204 ? -19.062 -4.363 11.211 1 90.19 204 PHE A O 1
ATOM 1644 N N . SER A 1 205 ? -17.078 -4.004 12.219 1 85.31 205 SER A N 1
ATOM 1645 C CA . SER A 1 205 ? -17.641 -3.207 13.297 1 85.31 205 SER A CA 1
ATOM 1646 C C . SER A 1 205 ? -16.984 -1.834 13.375 1 85.31 205 SER A C 1
ATOM 1648 O O . SER A 1 205 ? -15.766 -1.734 13.547 1 85.31 205 SER A O 1
ATOM 1650 N N . THR A 1 206 ? -17.828 -0.893 13.18 1 80.75 206 THR A N 1
ATOM 1651 C CA . THR A 1 206 ? -17.328 0.473 13.297 1 80.75 206 THR A CA 1
ATOM 1652 C C . THR A 1 206 ? -18.109 1.251 14.344 1 80.75 206 THR A C 1
ATOM 1654 O O . THR A 1 206 ? -19.344 1.297 14.297 1 80.75 206 THR A O 1
ATOM 1657 N N . VAL A 1 207 ? -17.375 1.803 15.305 1 79.75 207 VAL A N 1
ATOM 1658 C CA . VAL A 1 207 ? -17.969 2.736 16.266 1 79.75 207 VAL A CA 1
ATOM 1659 C C . VAL A 1 207 ? -17.391 4.133 16.047 1 79.75 207 VAL A C 1
ATOM 1661 O O . VAL A 1 207 ? -16.172 4.34 16.141 1 79.75 207 VAL A O 1
ATOM 1664 N N . GLN A 1 208 ? -18.219 4.992 15.805 1 77.5 208 GLN A N 1
ATOM 1665 C CA . GLN A 1 208 ? -17.766 6.355 15.539 1 77.5 208 GLN A CA 1
ATOM 1666 C C . GLN A 1 208 ? -18.328 7.324 16.578 1 77.5 208 GLN A C 1
ATOM 1668 O O . GLN A 1 208 ? -19.547 7.484 16.688 1 77.5 208 GLN A O 1
ATOM 1673 N N . GLN A 1 209 ? -17.438 7.898 17.438 1 76.19 209 GLN A N 1
ATOM 1674 C CA . GLN A 1 209 ? -17.75 8.969 18.375 1 76.19 209 GLN A CA 1
ATOM 1675 C C . GLN A 1 209 ? -16.969 10.242 18.047 1 76.19 209 GLN A C 1
ATOM 1677 O O . GLN A 1 209 ? -16.203 10.742 18.875 1 76.19 209 GLN A O 1
ATOM 1682 N N . SER A 1 210 ? -17.109 10.68 16.797 1 68.44 210 SER A N 1
ATOM 1683 C CA . SER A 1 210 ? -16.234 11.734 16.297 1 68.44 210 SER A CA 1
ATOM 1684 C C . SER A 1 210 ? -17.016 13 15.984 1 68.44 210 SER A C 1
ATOM 1686 O O . SER A 1 210 ? -18.234 12.992 15.977 1 68.44 210 SER A O 1
ATOM 1688 N N . ARG A 1 211 ? -16.141 14.07 16.031 1 74.88 211 ARG A N 1
ATOM 1689 C CA . ARG A 1 211 ? -16.641 15.352 15.539 1 74.88 211 ARG A CA 1
ATOM 1690 C C . ARG A 1 211 ? -15.906 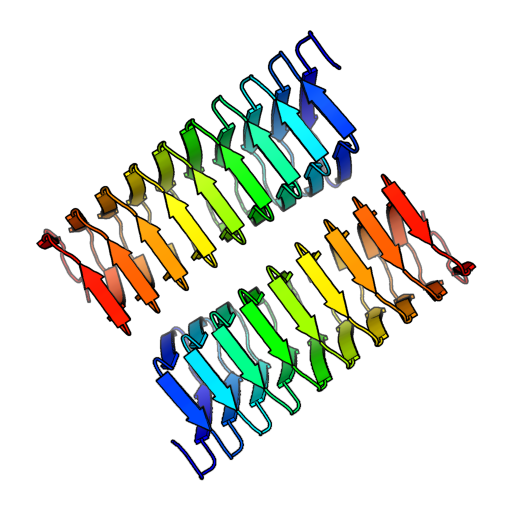15.789 14.273 1 74.88 211 ARG A C 1
ATOM 1692 O O . ARG A 1 211 ? -14.672 15.711 14.211 1 74.88 211 ARG A O 1
ATOM 1699 N N . GLY A 1 212 ? -16.703 16.172 13.242 1 73.06 212 GLY A N 1
ATOM 1700 C CA . GLY A 1 212 ? -16.109 16.672 12.023 1 73.06 212 GLY A CA 1
ATOM 1701 C C . GLY A 1 212 ? -15.383 15.609 11.227 1 73.06 212 GLY A C 1
ATOM 1702 O O . GLY A 1 212 ? -14.234 15.805 10.812 1 73.06 212 GLY A O 1
ATOM 1703 N N . VAL A 1 213 ? -15.984 14.492 11.07 1 69.19 213 VAL A N 1
ATOM 1704 C CA . VAL A 1 213 ? -15.336 13.391 10.367 1 69.19 213 VAL A CA 1
ATOM 1705 C C . VAL A 1 213 ? -15.93 13.242 8.969 1 69.19 213 VAL A C 1
ATOM 1707 O O . VAL A 1 213 ? -17.141 13.344 8.789 1 69.19 213 VAL A O 1
ATOM 1710 N N . GLN A 1 214 ? -15.008 13.148 7.988 1 73.31 214 GLN A N 1
ATOM 1711 C CA . GLN A 1 214 ? -15.352 12.727 6.633 1 73.31 214 GLN A CA 1
ATOM 1712 C C . GLN A 1 214 ? -14.828 11.328 6.336 1 73.31 214 GLN A C 1
ATOM 1714 O O . GLN A 1 214 ? -13.625 11.086 6.406 1 73.31 214 GLN A O 1
ATOM 1719 N N . HIS A 1 215 ? -15.703 10.289 6.023 1 74.81 215 HIS A N 1
ATOM 1720 C CA . HIS A 1 215 ? -15.297 8.898 5.844 1 74.81 215 HIS A CA 1
ATOM 1721 C C . HIS A 1 215 ? -15.797 8.352 4.512 1 74.81 215 HIS A C 1
ATOM 1723 O O . HIS A 1 215 ? -17 8.406 4.223 1 74.81 215 HIS A O 1
ATOM 1729 N N . CYS A 1 216 ? -14.812 8.016 3.678 1 82.81 216 CYS A N 1
ATOM 1730 C CA . CYS A 1 216 ? -15.133 7.238 2.484 1 82.81 216 CYS A CA 1
ATOM 1731 C C . CYS A 1 216 ? -14.734 5.777 2.666 1 82.81 216 CYS A C 1
ATOM 1733 O O . CYS A 1 216 ? -13.555 5.465 2.84 1 82.81 216 CYS A O 1
ATOM 1735 N N . SER A 1 217 ? -15.781 4.816 2.656 1 83.56 217 SER A N 1
ATOM 1736 C CA . SER A 1 217 ? -15.5 3.391 2.779 1 83.56 217 SER A CA 1
ATOM 1737 C C . SER A 1 217 ? -16.016 2.619 1.568 1 83.56 217 SER A C 1
ATOM 1739 O O . SER A 1 217 ? -17.156 2.816 1.141 1 83.56 217 SER A O 1
ATOM 1741 N N . THR A 1 218 ? -15.117 1.716 0.946 1 88.25 218 THR A N 1
ATOM 1742 C CA . THR A 1 218 ? -15.492 0.845 -0.162 1 88.25 218 THR A CA 1
ATOM 1743 C C . THR A 1 218 ? -15.172 -0.611 0.162 1 88.25 218 THR A C 1
ATOM 1745 O O . THR A 1 218 ? -14.031 -0.94 0.495 1 88.25 218 THR A O 1
ATOM 1748 N N . ILE A 1 219 ? -16.203 -1.447 0.113 1 91.75 219 ILE A N 1
ATOM 1749 C CA . ILE A 1 219 ? -16.016 -2.889 0.221 1 91.75 219 ILE A CA 1
ATOM 1750 C C . ILE A 1 219 ? -16.516 -3.574 -1.047 1 91.75 219 ILE A C 1
ATOM 1752 O O . ILE A 1 219 ? -17.672 -3.412 -1.428 1 91.75 219 ILE A O 1
ATOM 1756 N N . THR A 1 220 ? -15.602 -4.285 -1.712 1 90.69 220 THR A N 1
ATOM 1757 C CA . THR A 1 220 ? -15.977 -5 -2.93 1 90.69 220 THR A CA 1
ATOM 1758 C C . THR A 1 220 ? -15.773 -6.5 -2.76 1 90.69 220 THR A C 1
ATOM 1760 O O . THR A 1 220 ? -14.703 -6.945 -2.334 1 90.69 220 THR A O 1
ATOM 1763 N N . TRP A 1 221 ? -16.766 -7.25 -3.086 1 94.44 221 TRP A N 1
ATOM 1764 C CA . TRP A 1 221 ? -16.719 -8.711 -3.133 1 94.44 221 TRP A CA 1
ATOM 1765 C C . TRP A 1 221 ? -16.828 -9.211 -4.57 1 94.44 221 TRP A C 1
ATOM 1767 O O . TRP A 1 221 ? -17.922 -9.203 -5.156 1 94.44 221 TRP A O 1
ATOM 1777 N N . CYS A 1 222 ? -15.719 -9.719 -5.074 1 93.25 222 CYS A N 1
ATOM 1778 C CA . CYS A 1 222 ? -15.703 -10.078 -6.488 1 93.25 222 CYS A CA 1
ATOM 1779 C C . CYS A 1 222 ? -16.203 -11.508 -6.691 1 93.25 222 CYS A C 1
ATOM 1781 O O . CYS A 1 222 ? -17.25 -11.719 -7.312 1 93.25 222 CYS A O 1
ATOM 1783 N N . SER A 1 223 ? -15.477 -12.5 -6.254 1 90.81 223 SER A N 1
ATOM 1784 C CA . SER A 1 223 ? -15.844 -13.914 -6.297 1 90.81 223 SER A CA 1
ATOM 1785 C C . SER A 1 223 ? -15.664 -14.578 -4.938 1 90.81 223 SER A C 1
ATOM 1787 O O . SER A 1 223 ? -14.57 -15.062 -4.617 1 90.81 223 SER A O 1
ATOM 1789 N N . VAL A 1 224 ? -16.766 -14.633 -4.25 1 89.69 224 VAL A N 1
ATOM 1790 C CA . VAL A 1 224 ? -16.672 -15.094 -2.869 1 89.69 224 VAL A CA 1
ATOM 1791 C C . VAL A 1 224 ? -17.719 -16.172 -2.607 1 89.69 224 VAL A C 1
ATOM 1793 O O . VAL A 1 224 ? -18.875 -16.031 -3.041 1 89.69 224 VAL A O 1
ATOM 1796 N N . MET A 1 225 ? -17.281 -17.141 -1.937 1 89 225 MET A N 1
ATOM 1797 C CA . MET A 1 225 ? -18.172 -18.188 -1.454 1 89 225 MET A CA 1
ATOM 1798 C C . MET A 1 225 ? -18.047 -18.344 0.057 1 89 225 MET A C 1
ATOM 1800 O O . MET A 1 225 ? -16.953 -18.5 0.583 1 89 225 MET A O 1
ATOM 1804 N N . PHE A 1 226 ? -19.125 -18.266 0.671 1 86.69 226 PHE A N 1
ATOM 1805 C CA . PHE A 1 226 ? -19.016 -18.469 2.111 1 86.69 226 PHE A CA 1
ATOM 1806 C C . PHE A 1 226 ? -20.266 -19.172 2.658 1 86.69 226 PHE A C 1
ATOM 1808 O O . PHE A 1 226 ? -21.344 -19.062 2.082 1 86.69 226 PHE A O 1
ATOM 1815 N N . ASN A 1 227 ? -20.125 -19.891 3.674 1 85.81 227 ASN A N 1
ATOM 1816 C CA . ASN A 1 227 ? -21.203 -20.625 4.312 1 85.81 227 ASN A CA 1
ATOM 1817 C C . ASN A 1 227 ? -21.531 -20.062 5.688 1 85.81 227 ASN A C 1
ATOM 1819 O O . ASN A 1 227 ? -22.297 -20.672 6.441 1 85.81 227 ASN A O 1
ATOM 1823 N N . ASN A 1 228 ? -21.312 -18.859 6.066 1 80.19 228 ASN A N 1
ATOM 1824 C CA . ASN A 1 228 ? -21.688 -18.234 7.332 1 80.19 228 ASN A CA 1
ATOM 1825 C C . ASN A 1 228 ? -21.953 -16.75 7.16 1 80.19 228 ASN A C 1
ATOM 1827 O O . ASN A 1 228 ? -22.406 -16.312 6.098 1 80.19 228 ASN A O 1
ATOM 1831 N N . HIS A 1 229 ? -21.781 -16.156 8.312 1 80.25 229 HIS A N 1
ATOM 1832 C CA . HIS A 1 229 ? -22.375 -14.836 8.336 1 80.25 229 HIS A CA 1
ATOM 1833 C C . HIS A 1 229 ? -21.344 -13.758 8.023 1 80.25 229 HIS A C 1
ATOM 1835 O O . HIS A 1 229 ? -20.156 -13.914 8.344 1 80.25 229 HIS A O 1
ATOM 1841 N N . VAL A 1 230 ? -21.766 -12.828 7.242 1 88.19 230 VAL A N 1
ATOM 1842 C CA . VAL A 1 230 ? -21.094 -11.539 7.125 1 88.19 230 VAL A CA 1
ATOM 1843 C C . VAL A 1 230 ? -21.906 -10.469 7.852 1 88.19 230 VAL A C 1
ATOM 1845 O O . VAL A 1 230 ? -23.109 -10.305 7.594 1 88.19 230 VAL A O 1
ATOM 1848 N N . VAL A 1 231 ? -21.266 -9.75 8.766 1 88.38 231 VAL A N 1
ATOM 1849 C CA . VAL A 1 231 ? -21.984 -8.75 9.555 1 88.38 231 VAL A CA 1
ATOM 1850 C C . VAL A 1 231 ? -21.328 -7.383 9.375 1 88.38 231 VAL A C 1
ATOM 1852 O O . VAL A 1 231 ? -20.109 -7.238 9.539 1 88.38 231 VAL A O 1
ATOM 1855 N N . PHE A 1 232 ? -22.094 -6.516 9.047 1 89.31 232 PHE A N 1
ATOM 1856 C CA . PHE A 1 232 ? -21.719 -5.109 9.094 1 89.31 232 PHE A CA 1
ATOM 1857 C C . PHE A 1 232 ? -22.438 -4.391 10.234 1 89.31 232 PHE A C 1
ATOM 1859 O O . PHE A 1 232 ? -23.656 -4.297 10.242 1 89.31 232 PHE A O 1
ATOM 1866 N N . SER A 1 233 ? -21.641 -3.852 11.188 1 83.69 233 SER A N 1
ATOM 1867 C CA . SER A 1 233 ? -22.203 -3.109 12.312 1 83.69 233 SER A CA 1
ATOM 1868 C C . SER A 1 233 ? -21.547 -1.738 12.445 1 83.69 233 SER A C 1
ATOM 1870 O O . SER A 1 233 ? -20.328 -1.639 12.617 1 83.69 233 SER A O 1
ATOM 1872 N N . THR A 1 234 ? -22.391 -0.785 12.258 1 78.81 234 THR A N 1
ATOM 1873 C CA . THR A 1 234 ? -21.891 0.575 12.438 1 78.81 234 THR A CA 1
ATOM 1874 C C . THR A 1 234 ? -22.688 1.301 13.516 1 78.81 234 THR A C 1
ATOM 1876 O O . THR A 1 234 ? -23.922 1.352 13.461 1 78.81 234 THR A O 1
ATOM 1879 N N . VAL A 1 235 ? -21.984 1.805 14.531 1 77.31 235 VAL A N 1
ATOM 1880 C CA . VAL A 1 235 ? -22.578 2.684 15.531 1 77.31 235 VAL A CA 1
ATOM 1881 C C . VAL A 1 235 ? -22.031 4.098 15.375 1 77.31 235 VAL A C 1
ATOM 1883 O O . VAL A 1 235 ? -20.812 4.316 15.492 1 77.31 235 VAL A O 1
ATOM 1886 N N . GLN A 1 236 ? -22.844 4.961 15.148 1 76.94 236 GLN A N 1
ATOM 1887 C CA . GLN A 1 236 ? -22.422 6.34 14.945 1 76.94 236 GLN A CA 1
ATOM 1888 C C . GLN A 1 236 ? -23 7.258 16.016 1 76.94 236 GLN A C 1
ATOM 1890 O O . GLN A 1 236 ? -24.219 7.379 16.141 1 76.94 236 GLN A O 1
ATOM 1895 N N . GLN A 1 237 ? -22.094 7.84 16.906 1 74.06 237 GLN A N 1
ATOM 1896 C CA . GLN A 1 237 ? -22.438 8.883 17.875 1 74.06 237 GLN A CA 1
ATOM 1897 C C . GLN A 1 237 ? -21.672 10.172 17.578 1 74.06 237 GLN A C 1
ATOM 1899 O O . GLN A 1 237 ? -20.922 10.664 18.422 1 74.06 237 GLN A O 1
ATOM 1904 N N . SER A 1 238 ? -21.797 10.633 16.328 1 65.38 238 SER A N 1
ATOM 1905 C CA . SER A 1 238 ? -20.938 11.719 15.883 1 65.38 238 SER A CA 1
ATOM 1906 C C . SER A 1 238 ? -21.734 12.992 15.609 1 65.38 238 SER A C 1
ATOM 1908 O O . SER A 1 238 ? -22.969 12.969 15.602 1 65.38 238 SER A O 1
ATOM 1910 N N . ARG A 1 239 ? -20.922 14.094 15.742 1 71.75 239 ARG A N 1
ATOM 1911 C CA . ARG A 1 239 ? -21.453 15.383 15.297 1 71.75 239 ARG A CA 1
ATOM 1912 C C . ARG A 1 239 ? -20.703 15.891 14.07 1 71.75 239 ARG A C 1
ATOM 1914 O O . ARG A 1 239 ? -19.469 15.875 14.039 1 71.75 239 ARG A O 1
ATOM 1921 N N . GLY A 1 240 ? -21.484 16.281 12.992 1 70 240 GLY A N 1
ATOM 1922 C CA . GLY A 1 240 ? -20.891 16.859 11.797 1 70 240 GLY A CA 1
ATOM 1923 C C . GLY A 1 240 ? -20.109 15.852 10.977 1 70 240 GLY A C 1
ATOM 1924 O O . GLY A 1 240 ? -18.969 16.125 10.57 1 70 240 GLY A O 1
ATOM 1925 N N . VAL A 1 241 ? -20.594 14.664 10.844 1 67.38 241 VAL A N 1
ATOM 1926 C CA . VAL A 1 241 ? -19.875 13.617 10.109 1 67.38 241 VAL A CA 1
ATOM 1927 C C . VAL A 1 241 ? -20.5 13.438 8.734 1 67.38 241 VAL A C 1
ATOM 1929 O O . VAL A 1 241 ? -21.719 13.516 8.578 1 67.38 241 VAL A O 1
ATOM 1932 N N . GLN A 1 242 ? -19.672 13.43 7.676 1 71.5 242 GLN A N 1
ATOM 1933 C CA . GLN A 1 242 ? -20.047 12.992 6.336 1 71.5 242 GLN A CA 1
ATOM 1934 C C . GLN A 1 242 ? -19.484 11.609 6.023 1 71.5 242 GLN A C 1
ATOM 1936 O O . GLN A 1 242 ? -18.266 11.406 6.047 1 71.5 242 GLN A O 1
ATOM 1941 N N . HIS A 1 243 ? -20.375 10.531 5.82 1 69.44 243 HIS A N 1
ATOM 1942 C CA . HIS A 1 243 ? -19.953 9.156 5.562 1 69.44 243 HIS A CA 1
ATOM 1943 C C . HIS A 1 243 ? -20.5 8.648 4.234 1 69.44 243 HIS A C 1
ATOM 1945 O O . HIS A 1 243 ? -21.719 8.672 4.02 1 69.44 243 HIS A O 1
ATOM 1951 N N . CYS A 1 244 ? -19.625 8.414 3.354 1 77.5 244 CYS A N 1
ATOM 1952 C CA . CYS A 1 244 ? -20 7.719 2.127 1 77.5 244 CYS A CA 1
ATOM 1953 C C . CYS A 1 244 ? -19.5 6.281 2.139 1 77.5 244 CYS A C 1
ATOM 1955 O O . CYS A 1 244 ? -18.281 6.043 2.148 1 77.5 244 CYS A O 1
ATOM 1957 N N . SER A 1 245 ? -20.469 5.211 2.229 1 78.38 245 SER A N 1
ATOM 1958 C CA . SER A 1 245 ? -20.094 3.805 2.203 1 78.38 245 SER A CA 1
ATOM 1959 C C . SER A 1 245 ? -20.656 3.096 0.981 1 78.38 245 SER A C 1
ATOM 1961 O O . SER A 1 245 ? -21.859 3.213 0.693 1 78.38 245 SER A O 1
ATOM 1963 N N . THR A 1 246 ? -19.781 2.367 0.19 1 85.81 246 THR A N 1
ATOM 1964 C CA . THR A 1 246 ? -20.203 1.553 -0.946 1 85.81 246 THR A CA 1
ATOM 1965 C C . THR A 1 246 ? -19.828 0.09 -0.729 1 85.81 246 THR A C 1
ATOM 1967 O O . THR A 1 246 ? -18.656 -0.23 -0.511 1 85.81 246 THR A O 1
ATOM 1970 N N . ILE A 1 247 ? -20.844 -0.763 -0.723 1 88.88 247 ILE A N 1
ATOM 1971 C CA . ILE A 1 247 ? -20.625 -2.205 -0.721 1 88.88 247 ILE A CA 1
ATOM 1972 C C . ILE A 1 247 ? -21.094 -2.803 -2.043 1 88.88 247 ILE A C 1
ATOM 1974 O O . ILE A 1 247 ? -22.25 -2.646 -2.42 1 88.88 247 ILE A O 1
ATOM 1978 N N . THR A 1 248 ? -20.156 -3.406 -2.799 1 88.06 248 THR A N 1
ATOM 1979 C CA . THR A 1 248 ? -20.469 -4.039 -4.07 1 88.06 248 THR A CA 1
ATOM 1980 C C . THR A 1 248 ? -20.281 -5.551 -3.986 1 88.06 248 THR A C 1
ATOM 1982 O O . THR A 1 248 ? -19.234 -6.027 -3.541 1 88.06 248 THR A O 1
ATOM 1985 N N . TRP A 1 249 ? -21.312 -6.246 -4.348 1 92.06 249 TRP A N 1
ATOM 1986 C CA . TRP A 1 249 ? -21.25 -7.695 -4.496 1 92.06 249 TRP A CA 1
ATOM 1987 C C . TRP A 1 249 ? -21.344 -8.094 -5.965 1 92.06 249 TRP A C 1
ATOM 1989 O O . TRP A 1 249 ? -22.375 -7.84 -6.613 1 92.06 249 TRP A O 1
ATOM 1999 N N . CYS A 1 250 ? -20.297 -8.773 -6.48 1 90.56 250 CYS A N 1
ATOM 2000 C CA . CYS A 1 250 ? -20.297 -9.141 -7.891 1 90.56 250 CYS A CA 1
ATOM 2001 C C . CYS A 1 250 ? -20.766 -10.578 -8.078 1 90.56 250 CYS A C 1
ATOM 2003 O O . CYS A 1 250 ? -21.859 -10.82 -8.586 1 90.56 250 CYS A O 1
ATOM 2005 N N . SER A 1 251 ? -19.969 -11.602 -7.75 1 87.75 251 SER A N 1
ATOM 2006 C CA . SER A 1 251 ? -20.312 -13.023 -7.801 1 87.75 251 SER A CA 1
ATOM 2007 C C . SER A 1 251 ? -20.109 -13.68 -6.438 1 87.75 251 SER A C 1
ATOM 2009 O O . SER A 1 251 ? -19.016 -14.148 -6.121 1 87.75 251 SER A O 1
ATOM 2011 N N . VAL A 1 252 ? -21.203 -13.648 -5.695 1 87.44 252 VAL A N 1
ATOM 2012 C CA . VAL A 1 252 ? -21.125 -14.164 -4.328 1 87.44 252 VAL A CA 1
ATOM 2013 C C . VAL A 1 252 ? -22.125 -15.297 -4.145 1 87.44 252 VAL A C 1
ATOM 2015 O O . VAL A 1 252 ? -23.297 -15.18 -4.543 1 87.44 252 VAL A O 1
ATOM 2018 N N . MET A 1 253 ? -21.672 -16.328 -3.641 1 86.25 253 MET A N 1
ATOM 2019 C CA . MET A 1 253 ? -22.516 -17.453 -3.248 1 86.25 253 MET A CA 1
ATOM 2020 C C . MET A 1 253 ? -22.438 -17.688 -1.743 1 86.25 253 MET A C 1
ATOM 2022 O O . MET A 1 253 ? -21.344 -17.781 -1.179 1 86.25 253 MET A O 1
ATOM 2026 N N . PHE A 1 254 ? -23.453 -17.625 -1.152 1 80.56 254 PHE A N 1
ATOM 2027 C CA . PHE A 1 254 ? -23.422 -17.875 0.282 1 80.56 254 PHE A CA 1
ATOM 2028 C C . PHE A 1 254 ? -24.641 -18.672 0.725 1 80.56 254 PHE A C 1
ATOM 2030 O O . PHE A 1 254 ? -25.703 -18.594 0.092 1 80.56 254 PHE A O 1
ATOM 2037 N N . ASN A 1 255 ? -24.391 -19.453 1.638 1 82.19 255 ASN A N 1
ATOM 2038 C CA . ASN A 1 255 ? -25.438 -20.219 2.322 1 82.19 255 ASN A CA 1
ATOM 2039 C C . ASN A 1 255 ? -25.609 -19.75 3.764 1 82.19 255 ASN A C 1
ATOM 2041 O O . ASN A 1 255 ? -25.297 -20.469 4.703 1 82.19 255 ASN A O 1
ATOM 2045 N N . SER A 1 256 ? -25.969 -18.531 4.055 1 78.94 256 SER A N 1
ATOM 2046 C CA . SER A 1 256 ? -26.188 -17.922 5.367 1 78.94 256 SER A CA 1
ATOM 2047 C C . SER A 1 256 ? -26.703 -16.5 5.246 1 78.94 256 SER A C 1
ATOM 2049 O O . SER A 1 256 ? -27.438 -16.172 4.305 1 78.94 256 SER A O 1
ATOM 2051 N N . HIS A 1 257 ? -26.422 -15.695 6.305 1 80.94 257 HIS A N 1
ATOM 2052 C CA . HIS A 1 257 ? -27.031 -14.367 6.32 1 80.94 257 HIS A CA 1
ATOM 2053 C C . HIS A 1 257 ? -25.969 -13.273 6.281 1 80.94 257 HIS A C 1
ATOM 2055 O O . HIS A 1 257 ? -24.844 -13.484 6.738 1 80.94 257 HIS A O 1
ATOM 2061 N N . VAL A 1 258 ? -26.266 -12.289 5.496 1 85.56 258 VAL A N 1
ATOM 2062 C CA . VAL A 1 258 ? -25.562 -11.016 5.594 1 85.56 258 VAL A CA 1
ATOM 2063 C C . VAL A 1 258 ? -26.391 -10.031 6.43 1 85.56 258 VAL A C 1
ATOM 2065 O O . VAL A 1 258 ? -27.562 -9.805 6.145 1 85.56 258 VAL A O 1
ATOM 2068 N N . VAL A 1 259 ? -25.797 -9.477 7.445 1 87.19 259 VAL A N 1
ATOM 2069 C CA . VAL A 1 259 ? -26.5 -8.57 8.344 1 87.19 259 VAL A CA 1
ATOM 2070 C C . VAL A 1 259 ? -25.906 -7.172 8.258 1 87.19 259 VAL A C 1
ATOM 2072 O O . VAL A 1 259 ? -24.688 -7.008 8.359 1 87.19 259 VAL A O 1
ATOM 2075 N N . PHE A 1 260 ? -26.672 -6.281 7.98 1 86.06 260 PHE A N 1
ATOM 2076 C CA . PHE A 1 260 ? -26.297 -4.879 8.117 1 86.06 260 PHE A CA 1
ATOM 2077 C C . PHE A 1 260 ? -26.984 -4.254 9.328 1 86.06 260 PHE A C 1
ATOM 2079 O O . PHE A 1 260 ? -28.219 -4.281 9.43 1 86.06 260 PHE A O 1
ATOM 2086 N N . SER A 1 261 ? -26.172 -3.717 10.281 1 80.12 261 SER A N 1
ATOM 2087 C CA . SER A 1 261 ? -26.703 -3.018 11.453 1 80.12 261 SER A CA 1
ATOM 2088 C C . SER A 1 261 ? -26.062 -1.643 11.609 1 80.12 261 SER A C 1
ATOM 2090 O O . SER A 1 261 ? -24.844 -1.529 11.719 1 80.12 261 SER A O 1
ATOM 2092 N N . THR A 1 262 ? -26.906 -0.674 11.422 1 76.19 262 THR A N 1
ATOM 2093 C CA . THR A 1 262 ? -26.438 0.686 11.664 1 76.19 262 THR A CA 1
ATOM 2094 C C . THR A 1 262 ? -27.266 1.354 12.766 1 76.19 262 THR A C 1
ATOM 2096 O O . THR A 1 262 ? -28.5 1.38 12.703 1 76.19 262 THR A O 1
ATOM 2099 N N . VAL A 1 263 ? -26.609 1.811 13.797 1 75.94 263 VAL A N 1
ATOM 2100 C CA . VAL A 1 263 ? -27.219 2.631 14.844 1 75.94 263 VAL A CA 1
ATOM 2101 C C . VAL A 1 263 ? -26.688 4.059 14.75 1 75.94 263 VAL A C 1
ATOM 2103 O O . VAL A 1 263 ? -25.484 4.285 14.789 1 75.94 263 VAL A O 1
ATOM 2106 N N . GLN A 1 264 ? -27.484 4.984 14.539 1 73.62 264 GLN A N 1
ATOM 2107 C CA . GLN A 1 264 ? -27.062 6.379 14.398 1 73.62 264 GLN A CA 1
ATOM 2108 C C . GLN A 1 264 ? -27.656 7.242 15.508 1 73.62 264 GLN A C 1
ATOM 2110 O O . GLN A 1 264 ? -28.875 7.297 15.68 1 73.62 264 GLN A O 1
ATOM 2115 N N . GLN A 1 265 ? -26.844 7.777 16.453 1 68.88 265 GLN A N 1
ATOM 2116 C CA . GLN A 1 265 ? -27.188 8.797 17.438 1 68.88 265 GLN A CA 1
ATOM 2117 C C . GLN A 1 265 ? -26.469 10.109 17.156 1 68.88 265 GLN A C 1
ATOM 2119 O O . GLN A 1 265 ? -25.734 10.617 18.016 1 68.88 265 GLN A O 1
ATOM 2124 N N . SER A 1 266 ? -26.406 10.477 15.898 1 60.88 266 SER A N 1
ATOM 2125 C CA . SER A 1 266 ? -25.547 11.57 15.469 1 60.88 266 SER A CA 1
ATOM 2126 C C . SER A 1 266 ? -26.359 12.812 15.133 1 60.88 266 SER A C 1
ATOM 2128 O O . SER A 1 266 ? -27.562 12.727 14.891 1 60.88 266 SER A O 1
ATOM 2130 N N . ARG A 1 267 ? -25.781 14.039 15.438 1 66.31 267 ARG A N 1
ATOM 2131 C CA . ARG A 1 267 ? -26.312 15.305 14.961 1 66.31 267 ARG A CA 1
ATOM 2132 C C . ARG A 1 267 ? -25.469 15.859 13.82 1 66.31 267 ARG A C 1
ATOM 2134 O O . ARG A 1 267 ? -24.234 15.828 13.875 1 66.31 267 ARG A O 1
ATOM 2141 N N . GLY A 1 268 ? -26.094 16.312 12.68 1 62.78 268 GLY A N 1
ATOM 2142 C CA . GLY A 1 268 ? -25.406 16.922 11.539 1 62.78 268 GLY A CA 1
ATOM 2143 C C . GLY A 1 268 ? -24.625 15.93 10.711 1 62.78 268 GLY A C 1
ATOM 2144 O O . GLY A 1 268 ? -23.531 16.234 10.242 1 62.78 268 GLY A O 1
ATOM 2145 N N . VAL A 1 269 ? -25 14.688 10.719 1 57.25 269 VAL A N 1
ATOM 2146 C CA . VAL A 1 269 ? -24.266 13.656 9.984 1 57.25 269 VAL A CA 1
ATOM 2147 C C . VAL A 1 269 ? -24.859 13.484 8.586 1 57.25 269 VAL A C 1
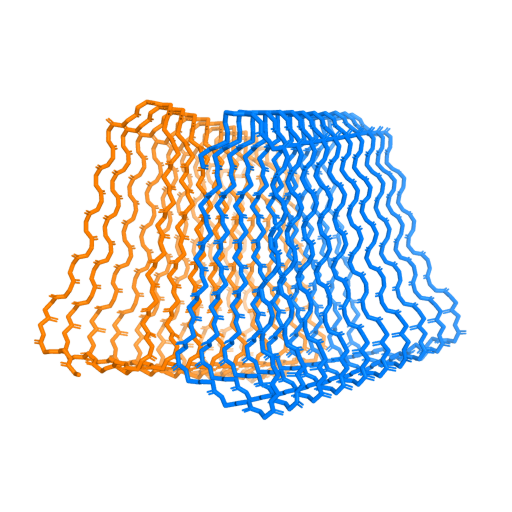ATOM 2149 O O . VAL A 1 269 ? -26.078 13.531 8.422 1 57.25 269 VAL A O 1
ATOM 2152 N N . GLN A 1 270 ? -24 13.633 7.453 1 60.16 270 GLN A N 1
ATOM 2153 C CA . GLN A 1 270 ? -24.375 13.289 6.086 1 60.16 270 GLN A CA 1
ATOM 2154 C C . GLN A 1 270 ? -23.766 11.953 5.668 1 60.16 270 GLN A C 1
ATOM 2156 O O . GLN A 1 270 ? -22.547 11.758 5.773 1 60.16 270 GLN A O 1
ATOM 2161 N N . MET B 1 1 ? -20.062 -7.363 -22.547 1 74.38 1 MET B N 1
ATOM 2162 C CA . MET B 1 1 ? -19 -7.094 -23.5 1 74.38 1 MET B CA 1
ATOM 2163 C C . MET B 1 1 ? -19.062 -5.656 -24.016 1 74.38 1 MET B C 1
ATOM 2165 O O . MET B 1 1 ? -20.141 -5.172 -24.359 1 74.38 1 MET B O 1
ATOM 2169 N N . PHE B 1 2 ? -18.094 -4.973 -23.828 1 72.19 2 PHE B N 1
ATOM 2170 C CA . PHE B 1 2 ? -18.031 -3.609 -24.344 1 72.19 2 PHE B CA 1
ATOM 2171 C C . PHE B 1 2 ? -17.125 -3.537 -25.562 1 72.19 2 PHE B C 1
ATOM 2173 O O . PHE B 1 2 ? -15.953 -3.916 -25.5 1 72.19 2 PHE B O 1
ATOM 2180 N N . ASN B 1 3 ? -17.656 -3.098 -26.578 1 74.62 3 ASN B N 1
ATOM 2181 C CA . ASN B 1 3 ? -16.891 -2.908 -27.812 1 74.62 3 ASN B CA 1
ATOM 2182 C C . ASN B 1 3 ? -16.562 -1.437 -28.031 1 74.62 3 ASN B C 1
ATOM 2184 O O . ASN B 1 3 ? -16.047 -1.068 -29.094 1 74.62 3 ASN B O 1
ATOM 2188 N N . SER B 1 4 ? -16.859 -0.606 -27.062 1 68.75 4 SER B N 1
ATOM 2189 C CA . SER B 1 4 ? -16.578 0.816 -27.203 1 68.75 4 SER B CA 1
ATOM 2190 C C . SER B 1 4 ? -15.664 1.318 -26.094 1 68.75 4 SER B C 1
ATOM 2192 O O . SER B 1 4 ? -15.469 0.628 -25.094 1 68.75 4 SER B O 1
ATOM 2194 N N . HIS B 1 5 ? -15.188 2.58 -26.438 1 77.25 5 HIS B N 1
ATOM 2195 C CA . HIS B 1 5 ? -14.289 3.217 -25.484 1 77.25 5 HIS B CA 1
ATOM 2196 C C . HIS B 1 5 ? -15.047 3.668 -24.234 1 77.25 5 HIS B C 1
ATOM 2198 O O . HIS B 1 5 ? -16.188 4.109 -24.328 1 77.25 5 HIS B O 1
ATOM 2204 N N . VAL B 1 6 ? -14.531 3.324 -23.141 1 82.56 6 VAL B N 1
ATOM 2205 C CA . VAL B 1 6 ? -15.047 3.877 -21.891 1 82.56 6 VAL B CA 1
ATOM 2206 C C . VAL B 1 6 ? -14.062 4.906 -21.344 1 82.56 6 VAL B C 1
ATOM 2208 O O . VAL B 1 6 ? -12.883 4.605 -21.141 1 82.56 6 VAL B O 1
ATOM 2211 N N . VAL B 1 7 ? -14.523 6.125 -21.203 1 86.06 7 VAL B N 1
ATOM 2212 C CA . VAL B 1 7 ? -13.672 7.18 -20.656 1 86.06 7 VAL B CA 1
ATOM 2213 C C . VAL B 1 7 ? -14.289 7.723 -19.359 1 86.06 7 VAL B C 1
ATOM 2215 O O . VAL B 1 7 ? -15.438 8.164 -19.359 1 86.06 7 VAL B O 1
ATOM 2218 N N . PHE B 1 8 ? -13.57 7.531 -18.359 1 83.06 8 PHE B N 1
ATOM 2219 C CA . PHE B 1 8 ? -13.875 8.258 -17.125 1 83.06 8 PHE B CA 1
ATOM 2220 C C . PHE B 1 8 ? -13.008 9.5 -17 1 83.06 8 PHE B C 1
ATOM 2222 O O . PHE B 1 8 ? -11.789 9.398 -16.797 1 83.06 8 PHE B O 1
ATOM 2229 N N . SER B 1 9 ? -13.617 10.711 -17.156 1 84.44 9 SER B N 1
ATOM 2230 C CA . SER B 1 9 ? -12.867 11.961 -17.016 1 84.44 9 SER B CA 1
ATOM 2231 C C . SER B 1 9 ? -13.391 12.781 -15.836 1 84.44 9 SER B C 1
ATOM 2233 O O . SER B 1 9 ? -14.586 13.07 -15.758 1 84.44 9 SER B O 1
ATOM 2235 N N . THR B 1 10 ? -12.461 12.953 -14.938 1 75.88 10 THR B N 1
ATOM 2236 C CA . THR B 1 10 ? -12.781 13.789 -13.797 1 75.88 10 THR B CA 1
ATOM 2237 C C . THR B 1 10 ? -11.922 15.055 -13.789 1 75.88 10 THR B C 1
ATOM 2239 O O . THR B 1 10 ? -10.695 14.969 -13.828 1 75.88 10 THR B O 1
ATOM 2242 N N . VAL B 1 11 ? -12.578 16.141 -13.844 1 80.44 11 VAL B N 1
ATOM 2243 C CA . VAL B 1 11 ? -11.906 17.422 -13.648 1 80.44 11 VAL B CA 1
ATOM 2244 C C . VAL B 1 11 ? -12.414 18.094 -12.375 1 80.44 11 VAL B C 1
ATOM 2246 O O . VAL B 1 11 ? -13.609 18.359 -12.242 1 80.44 11 VAL B O 1
ATOM 2249 N N . GLN B 1 12 ? -11.523 18.188 -11.602 1 73.31 12 GLN B N 1
ATOM 2250 C CA . GLN B 1 12 ? -11.922 18.781 -10.336 1 73.31 12 GLN B CA 1
ATOM 2251 C C . GLN B 1 12 ? -11.211 20.125 -10.117 1 73.31 12 GLN B C 1
ATOM 2253 O O . GLN B 1 12 ? -9.984 20.188 -10.117 1 73.31 12 GLN B O 1
ATOM 2258 N N . GLN B 1 13 ? -12.023 21.188 -10.062 1 76.75 13 GLN B N 1
ATOM 2259 C CA . GLN B 1 13 ? -11.57 22.516 -9.688 1 76.75 13 GLN B CA 1
ATOM 2260 C C . GLN B 1 13 ? -12.297 23 -8.438 1 76.75 13 GLN B C 1
ATOM 2262 O O . GLN B 1 13 ? -13.266 23.766 -8.531 1 76.75 13 GLN B O 1
ATOM 2267 N N . SER B 1 14 ? -11.977 22.328 -7.316 1 67.12 14 SER B N 1
ATOM 2268 C CA . SER B 1 14 ? -12.727 22.594 -6.094 1 67.12 14 SER B CA 1
ATOM 2269 C C . SER B 1 14 ? -11.805 23 -4.953 1 67.12 14 SER B C 1
ATOM 2271 O O . SER B 1 14 ? -10.578 22.891 -5.07 1 67.12 14 SER B O 1
ATOM 2273 N N . ARG B 1 15 ? -12.531 23.719 -4.121 1 76 15 ARG B N 1
ATOM 2274 C CA . ARG B 1 15 ? -11.898 24.031 -2.838 1 76 15 ARG B CA 1
ATOM 2275 C C . ARG B 1 15 ? -12.68 23.406 -1.686 1 76 15 ARG B C 1
ATOM 2277 O O . ARG B 1 15 ? -13.914 23.406 -1.695 1 76 15 ARG B O 1
ATOM 2284 N N . ASP B 1 16 ? -12.016 22.797 -0.809 1 71.62 16 ASP B N 1
ATOM 2285 C CA . ASP B 1 16 ? -12.555 22.281 0.449 1 71.62 16 ASP B CA 1
ATOM 2286 C C . ASP B 1 16 ? -13.617 21.219 0.199 1 71.62 16 ASP B C 1
ATOM 2288 O O . ASP B 1 16 ? -14.711 21.266 0.762 1 71.62 16 ASP B O 1
ATOM 2292 N N . VAL B 1 17 ? -13.297 20.406 -0.716 1 72.88 17 VAL B N 1
ATOM 2293 C CA . VAL B 1 17 ? -14.258 19.344 -1.02 1 72.88 17 VAL B CA 1
ATOM 2294 C C . VAL B 1 17 ? -13.625 17.984 -0.78 1 72.88 17 VAL B C 1
ATOM 2296 O O . VAL B 1 17 ? -12.398 17.828 -0.865 1 72.88 17 VAL B O 1
ATOM 2299 N N . GLN B 1 18 ? -14.555 17.016 -0.359 1 74 18 GLN B N 1
ATOM 2300 C CA . GLN B 1 18 ? -14.203 15.602 -0.336 1 74 18 GLN B CA 1
ATOM 2301 C C . GLN B 1 18 ? -14.883 14.844 -1.472 1 74 18 GLN B C 1
ATOM 2303 O O . GLN B 1 18 ? -16.109 14.945 -1.646 1 74 18 GLN B O 1
ATOM 2308 N N . TYR B 1 19 ? -14.047 14.25 -2.25 1 75.38 19 TYR B N 1
ATOM 2309 C CA . TYR B 1 19 ? -14.547 13.445 -3.361 1 75.38 19 TYR B CA 1
ATOM 2310 C C . TYR B 1 19 ? -14.211 11.977 -3.17 1 75.38 19 TYR B C 1
ATOM 2312 O O . TYR B 1 19 ? -13.062 11.625 -2.912 1 75.38 19 TYR B O 1
ATOM 2320 N N . CYS B 1 20 ? -15.328 11.195 -3.072 1 82.25 20 CYS B N 1
ATOM 2321 C CA . CYS B 1 20 ? -15.18 9.742 -3.025 1 82.25 20 CYS B CA 1
ATOM 2322 C C . CYS B 1 20 ? -15.695 9.102 -4.309 1 82.25 20 CYS B C 1
ATOM 2324 O O . CYS B 1 20 ? -16.859 9.281 -4.672 1 82.25 20 CYS B O 1
ATOM 2326 N N . SER B 1 21 ? -14.734 8.398 -5.148 1 82.31 21 SER B N 1
ATOM 2327 C CA . SER B 1 21 ? -15.125 7.691 -6.367 1 82.31 21 SER B CA 1
ATOM 2328 C C . SER B 1 21 ? -14.836 6.199 -6.262 1 82.31 21 SER B C 1
ATOM 2330 O O . SER B 1 21 ? -13.727 5.801 -5.895 1 82.31 21 SER B O 1
ATOM 2332 N N . THR B 1 22 ? -15.836 5.316 -6.559 1 88.19 22 THR B N 1
ATOM 2333 C CA . THR B 1 22 ? -15.672 3.867 -6.605 1 88.19 22 THR B CA 1
ATOM 2334 C C . THR B 1 22 ? -16.172 3.312 -7.941 1 88.19 22 THR B C 1
ATOM 2336 O O . THR B 1 22 ? -17.312 3.525 -8.32 1 88.19 22 THR B O 1
ATOM 2339 N N . VAL B 1 23 ? -15.344 2.68 -8.734 1 89.06 23 VAL B N 1
ATOM 2340 C CA . VAL B 1 23 ? -15.695 1.984 -9.969 1 89.06 23 VAL B CA 1
ATOM 2341 C C . VAL B 1 23 ? -15.383 0.496 -9.828 1 89.06 23 VAL B C 1
ATOM 2343 O O . VAL B 1 23 ? -14.242 0.118 -9.555 1 89.06 23 VAL B O 1
ATOM 2346 N N . THR B 1 24 ? -16.328 -0.333 -9.953 1 90.44 24 THR B N 1
ATOM 2347 C CA . THR B 1 24 ? -16.125 -1.778 -9.898 1 90.44 24 THR B CA 1
ATOM 2348 C C . THR B 1 24 ? -16.594 -2.434 -11.203 1 90.44 24 THR B C 1
ATOM 2350 O O . THR B 1 24 ? -17.719 -2.217 -11.648 1 90.44 24 THR B O 1
ATOM 2353 N N . TRP B 1 25 ? -15.727 -3.105 -11.828 1 89.81 25 TRP B N 1
ATOM 2354 C CA . TRP B 1 25 ? -16.047 -3.947 -12.977 1 89.81 25 TRP B CA 1
ATOM 2355 C C . TRP B 1 25 ? -16.188 -5.41 -12.555 1 89.81 25 TRP B C 1
ATOM 2357 O O . TRP B 1 25 ? -15.188 -6.062 -12.234 1 89.81 25 TRP B O 1
ATOM 2367 N N . CYS B 1 26 ? -17.422 -5.883 -12.609 1 89.44 26 CYS B N 1
ATOM 2368 C CA . CYS B 1 26 ? -17.672 -7.223 -12.086 1 89.44 26 CYS B CA 1
ATOM 2369 C C . CYS B 1 26 ? -17.297 -8.289 -13.117 1 89.44 26 CYS B C 1
ATOM 2371 O O . CYS B 1 26 ? -16.344 -9.039 -12.914 1 89.44 26 CYS B O 1
ATOM 2373 N N . SER B 1 27 ? -18 -8.523 -14.109 1 86.5 27 SER B N 1
ATOM 2374 C CA . SER B 1 27 ? -17.703 -9.43 -15.211 1 86.5 27 SER B CA 1
ATOM 2375 C C . SER B 1 27 ? -17.891 -8.75 -16.562 1 86.5 27 SER B C 1
ATOM 2377 O O . SER B 1 27 ? -19.016 -8.578 -17.031 1 86.5 27 SER B O 1
ATOM 2379 N N . VAL B 1 28 ? -16.688 -8.289 -17.047 1 82.75 28 VAL B N 1
ATOM 2380 C CA . VAL B 1 28 ? -16.812 -7.516 -18.281 1 82.75 28 VAL B CA 1
ATOM 2381 C C . VAL B 1 28 ? -15.75 -7.969 -19.281 1 82.75 28 VAL B C 1
ATOM 2383 O O . VAL B 1 28 ? -14.641 -8.336 -18.891 1 82.75 28 VAL B O 1
ATOM 2386 N N . MET B 1 29 ? -16.094 -7.906 -20.406 1 82.81 29 MET B N 1
ATOM 2387 C CA . MET B 1 29 ? -15.156 -8.094 -21.516 1 82.81 29 MET B CA 1
ATOM 2388 C C . MET B 1 29 ? -15.07 -6.836 -22.375 1 82.81 29 MET B C 1
ATOM 2390 O O . MET B 1 29 ? -16.094 -6.285 -22.781 1 82.81 29 MET B O 1
ATOM 2394 N N . PHE B 1 30 ? -13.859 -6.359 -22.453 1 78.88 30 PHE B N 1
ATOM 2395 C CA . PHE B 1 30 ? -13.672 -5.164 -23.266 1 78.88 30 PHE B CA 1
ATOM 2396 C C . PHE B 1 30 ? -12.859 -5.48 -24.516 1 78.88 30 PHE B C 1
ATOM 2398 O O . PHE B 1 30 ? -11.812 -6.121 -24.438 1 78.88 30 PHE B O 1
ATOM 2405 N N . ASN B 1 31 ? -13.375 -4.965 -25.547 1 78.38 31 ASN B N 1
ATOM 2406 C CA . ASN B 1 31 ? -12.594 -5.004 -26.781 1 78.38 31 ASN B CA 1
ATOM 2407 C C . ASN B 1 31 ? -12.109 -3.613 -27.172 1 78.38 31 ASN B C 1
ATOM 2409 O O . ASN B 1 31 ? -11.609 -3.422 -28.281 1 78.38 31 ASN B O 1
ATOM 2413 N N . SER B 1 32 ? -12.344 -2.67 -26.25 1 72.88 32 SER B N 1
ATOM 2414 C CA . SER B 1 32 ? -11.891 -1.316 -26.547 1 72.88 32 SER B CA 1
ATOM 2415 C C . SER B 1 32 ? -11.211 -0.679 -25.344 1 72.88 32 SER B C 1
ATOM 2417 O O . SER B 1 32 ? -11.055 -1.317 -24.312 1 72.88 32 SER B O 1
ATOM 2419 N N . HIS B 1 33 ? -10.898 0.648 -25.594 1 78.5 33 HIS B N 1
ATOM 2420 C CA . HIS B 1 33 ? -10.031 1.331 -24.641 1 78.5 33 HIS B CA 1
ATOM 2421 C C . HIS B 1 33 ? -10.828 1.806 -23.422 1 78.5 33 HIS B C 1
ATOM 2423 O O . HIS B 1 33 ? -11.992 2.186 -23.547 1 78.5 33 HIS B O 1
ATOM 2429 N N . VAL B 1 34 ? -10.242 1.601 -22.281 1 82.5 34 VAL B N 1
ATOM 2430 C CA . VAL B 1 34 ? -10.758 2.225 -21.078 1 82.5 34 VAL B CA 1
ATOM 2431 C C . VAL B 1 34 ? -9.773 3.285 -20.578 1 82.5 34 VAL B C 1
ATOM 2433 O O . VAL B 1 34 ? -8.586 3.002 -20.391 1 82.5 34 VAL B O 1
ATOM 2436 N N . MET B 1 35 ? -10.281 4.484 -20.438 1 86.12 35 MET B N 1
ATOM 2437 C CA . MET B 1 35 ? -9.43 5.57 -19.969 1 86.12 35 MET B CA 1
ATOM 2438 C C . MET B 1 35 ? -9.992 6.199 -18.703 1 86.12 35 MET B C 1
ATOM 2440 O O . MET B 1 35 ? -11.188 6.492 -18.625 1 86.12 35 MET B O 1
ATOM 2444 N N . PHE B 1 36 ? -9.156 6.16 -17.75 1 85.69 36 PHE B N 1
ATOM 2445 C CA . PHE B 1 36 ? -9.422 6.996 -16.594 1 85.69 36 PHE B CA 1
ATOM 2446 C C . PHE B 1 36 ? -8.539 8.242 -16.594 1 85.69 36 PHE B C 1
ATOM 2448 O O . PHE B 1 36 ? -7.316 8.133 -16.562 1 85.69 36 PHE B O 1
ATOM 2455 N N . SER B 1 37 ? -9.148 9.422 -16.656 1 85 37 SER B N 1
ATOM 2456 C CA . SER B 1 37 ? -8.422 10.68 -16.625 1 85 37 SER B CA 1
ATOM 2457 C C . SER B 1 37 ? -8.914 11.57 -15.484 1 85 37 SER B C 1
ATOM 2459 O O . SER B 1 37 ? -10.102 11.875 -15.398 1 85 37 SER B O 1
ATOM 2461 N N . THR B 1 38 ? -7.988 11.828 -14.656 1 76.88 38 THR B N 1
ATOM 2462 C CA . THR B 1 38 ? -8.312 12.734 -13.555 1 76.88 38 THR B CA 1
ATOM 2463 C C . THR B 1 38 ? -7.406 13.961 -13.586 1 76.88 38 THR B C 1
ATOM 2465 O O . THR B 1 38 ? -6.18 13.836 -13.57 1 76.88 38 THR B O 1
ATOM 2468 N N . VAL B 1 39 ? -8.031 15.078 -13.727 1 80.62 39 VAL B N 1
ATOM 2469 C CA . VAL B 1 39 ? -7.32 16.344 -13.578 1 80.62 39 VAL B CA 1
ATOM 2470 C C . VAL B 1 39 ? -7.805 17.062 -12.328 1 80.62 39 VAL B C 1
ATOM 2472 O O . VAL B 1 39 ? -8.992 17.375 -12.203 1 80.62 39 VAL B O 1
ATOM 2475 N N . GLN B 1 40 ? -6.906 17.234 -11.555 1 75.75 40 GLN B N 1
ATOM 2476 C CA . GLN B 1 40 ? -7.258 17.891 -10.305 1 75.75 40 GLN B CA 1
ATOM 2477 C C . GLN B 1 40 ? -6.539 19.234 -10.172 1 75.75 40 GLN B C 1
ATOM 2479 O O . GLN B 1 40 ? -5.309 19.281 -10.156 1 75.75 40 GLN B O 1
ATOM 2484 N N . GLN B 1 41 ? -7.27 20.328 -10.211 1 78.81 41 GLN B N 1
ATOM 2485 C CA . GLN B 1 41 ? -6.805 21.672 -9.906 1 78.81 41 GLN B CA 1
ATOM 2486 C C . GLN B 1 41 ? -7.5 22.234 -8.672 1 78.81 41 GLN B C 1
ATOM 2488 O O . GLN B 1 41 ? -8.297 23.172 -8.773 1 78.81 41 GLN B O 1
ATOM 2493 N N . SER B 1 42 ? -7.203 21.578 -7.574 1 70.19 42 SER B N 1
ATOM 2494 C CA . SER B 1 42 ? -7.988 21.859 -6.379 1 70.19 42 SER B CA 1
ATOM 2495 C C . SER B 1 42 ? -7.098 22.344 -5.234 1 70.19 42 SER B C 1
ATOM 2497 O O . SER B 1 42 ? -5.867 22.281 -5.332 1 70.19 42 SER B O 1
ATOM 2499 N N . ARG B 1 43 ? -7.891 23.031 -4.398 1 78.69 43 ARG B N 1
ATOM 2500 C CA . ARG B 1 43 ? -7.266 23.406 -3.137 1 78.69 43 ARG B CA 1
ATOM 2501 C C . ARG B 1 43 ? -7.992 22.781 -1.953 1 78.69 43 ARG B C 1
ATOM 2503 O O . ARG B 1 43 ? -9.219 22.766 -1.906 1 78.69 43 ARG B O 1
ATOM 2510 N N . ASP B 1 44 ? -7.176 22.234 -1.12 1 75.56 44 ASP B N 1
ATOM 2511 C CA . ASP B 1 44 ? -7.68 21.656 0.128 1 75.56 44 ASP B CA 1
ATOM 2512 C C . ASP B 1 44 ? -8.766 20.625 -0.141 1 75.56 44 ASP B C 1
ATOM 2514 O O . ASP B 1 44 ? -9.867 20.719 0.39 1 75.56 44 ASP B O 1
ATOM 2518 N N . VAL B 1 45 ? -8.391 19.719 -0.898 1 75.19 45 VAL B N 1
ATOM 2519 C CA . VAL B 1 45 ? -9.344 18.688 -1.267 1 75.19 45 VAL B CA 1
ATOM 2520 C C . VAL B 1 45 ? -8.828 17.328 -0.823 1 75.19 45 VAL B C 1
ATOM 2522 O O . VAL B 1 45 ? -7.617 17.078 -0.83 1 75.19 45 VAL B O 1
ATOM 2525 N N . GLN B 1 46 ? -9.875 16.453 -0.423 1 76.62 46 GLN B N 1
ATOM 2526 C CA . GLN B 1 46 ? -9.609 15.031 -0.195 1 76.62 46 GLN B CA 1
ATOM 2527 C C . GLN B 1 46 ? -10.273 14.172 -1.269 1 76.62 46 GLN B C 1
ATOM 2529 O O . GLN B 1 46 ? -11.477 14.289 -1.508 1 76.62 46 GLN B O 1
ATOM 2534 N N . TYR B 1 47 ? -9.406 13.391 -1.875 1 78.25 47 TYR B N 1
ATOM 2535 C CA . TYR B 1 47 ? -9.891 12.516 -2.934 1 78.25 47 TYR B CA 1
ATOM 2536 C C . TYR B 1 47 ? -9.594 11.055 -2.615 1 78.25 47 TYR B C 1
ATOM 2538 O O . TYR B 1 47 ? -8.43 10.68 -2.418 1 78.25 47 TYR B O 1
ATOM 2546 N N . CYS B 1 48 ? -10.672 10.352 -2.445 1 85.12 48 CYS B N 1
ATOM 2547 C CA . CYS B 1 48 ? -10.547 8.906 -2.301 1 85.12 48 CYS B CA 1
ATOM 2548 C C . CYS B 1 48 ? -11.094 8.188 -3.527 1 85.12 48 CYS B C 1
ATOM 2550 O O . CYS B 1 48 ? -12.289 8.266 -3.82 1 85.12 48 CYS B O 1
ATOM 2552 N N . SER B 1 49 ? -10.141 7.496 -4.367 1 84.88 49 SER B N 1
ATOM 2553 C CA . SER B 1 49 ? -10.562 6.777 -5.562 1 84.88 49 SER B CA 1
ATOM 2554 C C . SER B 1 49 ? -10.242 5.289 -5.457 1 84.88 49 SER B C 1
ATOM 2556 O O . SER B 1 49 ? -9.109 4.918 -5.133 1 84.88 49 SER B O 1
ATOM 2558 N N . THR B 1 50 ? -11.258 4.426 -5.738 1 89.81 50 THR B N 1
ATOM 2559 C CA . THR B 1 50 ? -11.086 2.977 -5.758 1 89.81 50 THR B CA 1
ATOM 2560 C C . THR B 1 50 ? -11.57 2.393 -7.082 1 89.81 50 THR B C 1
ATOM 2562 O O . THR B 1 50 ? -12.719 2.613 -7.48 1 89.81 50 THR B O 1
ATOM 2565 N N . VAL B 1 51 ? -10.727 1.658 -7.805 1 91.31 51 VAL B N 1
ATOM 2566 C CA . VAL B 1 51 ? -11.109 0.916 -9 1 91.31 51 VAL B CA 1
ATOM 2567 C C . VAL B 1 51 ? -10.812 -0.569 -8.805 1 91.31 51 VAL B C 1
ATOM 2569 O O . VAL B 1 51 ? -9.672 -0.948 -8.508 1 91.31 51 VAL B O 1
ATOM 2572 N N . THR B 1 52 ? -11.797 -1.341 -8.93 1 92.06 52 THR B N 1
ATOM 2573 C CA . THR B 1 52 ? -11.625 -2.783 -8.797 1 92.06 52 THR B CA 1
ATOM 2574 C C . THR B 1 52 ? -12.07 -3.502 -10.07 1 92.06 52 THR B C 1
ATOM 2576 O O . THR B 1 52 ? -13.164 -3.256 -10.578 1 92.06 52 THR B O 1
ATOM 2579 N N . TRP B 1 53 ? -11.188 -4.316 -10.57 1 92.88 53 TRP B N 1
ATOM 2580 C CA . TRP B 1 53 ? -11.484 -5.211 -11.688 1 92.88 53 TRP B CA 1
ATOM 2581 C C . TRP B 1 53 ? -11.617 -6.652 -11.211 1 92.88 53 TRP B C 1
ATOM 2583 O O . TRP B 1 53 ? -10.609 -7.336 -11 1 92.88 53 TRP B O 1
ATOM 2593 N N . CYS B 1 54 ? -12.898 -7.145 -11.188 1 92.44 54 CYS B N 1
ATOM 2594 C CA . CYS B 1 54 ? -13.125 -8.469 -10.617 1 92.44 54 CYS B CA 1
ATOM 2595 C C . CYS B 1 54 ? -12.805 -9.562 -11.625 1 92.44 54 CYS B C 1
ATOM 2597 O O . CYS B 1 54 ? -11.883 -10.352 -11.422 1 92.44 54 CYS B O 1
ATOM 2599 N N . SER B 1 55 ? -13.523 -9.727 -12.609 1 88.44 55 SER B N 1
ATOM 2600 C CA . SER B 1 55 ? -13.281 -10.664 -13.703 1 88.44 55 SER B CA 1
ATOM 2601 C C . SER B 1 55 ? -13.398 -9.969 -15.055 1 88.44 55 SER B C 1
ATOM 2603 O O . SER B 1 55 ? -14.508 -9.75 -15.555 1 88.44 55 SER B O 1
ATOM 2605 N N . VAL B 1 56 ? -12.211 -9.703 -15.57 1 84.69 56 VAL B N 1
ATOM 2606 C CA . VAL B 1 56 ? -12.273 -8.891 -16.781 1 84.69 56 VAL B CA 1
ATOM 2607 C C . VAL B 1 56 ? -11.289 -9.438 -17.812 1 84.69 56 VAL B C 1
ATOM 2609 O O . VAL B 1 56 ? -10.188 -9.867 -17.469 1 84.69 56 VAL B O 1
ATOM 2612 N N . MET B 1 57 ? -11.75 -9.359 -18.953 1 83.62 57 MET B N 1
ATOM 2613 C CA . MET B 1 57 ? -10.898 -9.656 -20.094 1 83.62 57 MET B CA 1
ATOM 2614 C C . MET B 1 57 ? -10.875 -8.484 -21.062 1 83.62 57 MET B C 1
ATOM 2616 O O . MET B 1 57 ? -11.922 -7.969 -21.453 1 83.62 57 MET B O 1
ATOM 2620 N N . PHE B 1 58 ? -9.648 -8.039 -21.281 1 77.38 58 PHE B N 1
ATOM 2621 C CA . PHE B 1 58 ? -9.648 -6.98 -22.281 1 77.38 58 PHE B CA 1
ATOM 2622 C C . PHE B 1 58 ? -8.547 -7.211 -23.312 1 77.38 58 PHE B C 1
ATOM 2624 O O . PHE B 1 58 ? -7.457 -7.664 -22.969 1 77.38 58 PHE B O 1
ATOM 2631 N N . ASN B 1 59 ? -8.992 -6.863 -24.453 1 78.56 59 ASN B N 1
ATOM 2632 C CA . ASN B 1 59 ? -8.07 -6.812 -25.578 1 78.56 59 ASN B CA 1
ATOM 2633 C C . ASN B 1 59 ? -7.797 -5.375 -26.016 1 78.56 59 ASN B C 1
ATOM 2635 O O . ASN B 1 59 ? -7.996 -5.027 -27.188 1 78.56 59 ASN B O 1
ATOM 2639 N N . SER B 1 60 ? -7.617 -4.441 -24.984 1 71.88 60 SER B N 1
ATOM 2640 C CA . SER B 1 60 ? -7.391 -3.031 -25.281 1 71.88 60 SER B CA 1
ATOM 2641 C C . SER B 1 60 ? -6.551 -2.365 -24.203 1 71.88 60 SER B C 1
ATOM 2643 O O . SER B 1 60 ? -6.113 -3.021 -23.25 1 71.88 60 SER B O 1
ATOM 2645 N N . HIS B 1 61 ? -6.43 -1.064 -24.562 1 80.19 61 HIS B N 1
ATOM 2646 C CA . HIS B 1 61 ? -5.59 -0.275 -23.656 1 80.19 61 HIS B CA 1
ATOM 2647 C C . HIS B 1 61 ? -6.379 0.223 -22.453 1 80.19 61 HIS B C 1
ATOM 2649 O O . HIS B 1 61 ? -7.555 0.574 -22.578 1 80.19 61 HIS B O 1
ATOM 2655 N N . VAL B 1 62 ? -5.789 0.059 -21.281 1 84.5 62 VAL B N 1
ATOM 2656 C CA . VAL B 1 62 ? -6.297 0.758 -20.109 1 84.5 62 VAL B CA 1
ATOM 2657 C C . VAL B 1 62 ? -5.301 1.833 -19.672 1 84.5 62 VAL B C 1
ATOM 2659 O O . VAL B 1 62 ? -4.125 1.543 -19.453 1 84.5 62 VAL B O 1
ATOM 2662 N N . VAL B 1 63 ? -5.812 2.996 -19.625 1 87.12 63 VAL B N 1
ATOM 2663 C CA . VAL B 1 63 ? -4.945 4.105 -19.234 1 87.12 63 VAL B CA 1
ATOM 2664 C C . VAL B 1 63 ? -5.504 4.789 -17.984 1 87.12 63 VAL B C 1
ATOM 2666 O O . VAL B 1 63 ? -6.684 5.145 -17.938 1 87.12 63 VAL B O 1
ATOM 2669 N N . PHE B 1 64 ? -4.668 4.801 -17.031 1 89.19 64 PHE B N 1
ATOM 2670 C CA . PHE B 1 64 ? -4.93 5.688 -15.898 1 89.19 64 PHE B CA 1
ATOM 2671 C C . PHE B 1 64 ? -4.039 6.922 -15.961 1 89.19 64 PHE B C 1
ATOM 2673 O O . PHE B 1 64 ? -2.816 6.816 -15.859 1 89.19 64 PHE B O 1
ATOM 2680 N N . SER B 1 65 ? -4.688 8.109 -16.078 1 85.88 65 SER B N 1
ATOM 2681 C CA . SER B 1 65 ? -3.939 9.359 -16.109 1 85.88 65 SER B CA 1
ATOM 2682 C C . SER B 1 65 ? -4.414 10.32 -15.023 1 85.88 65 SER B C 1
ATOM 2684 O O . SER B 1 65 ? -5.602 10.648 -14.953 1 85.88 65 SER B O 1
ATOM 2686 N N . THR B 1 66 ? -3.504 10.609 -14.219 1 78.19 66 THR B N 1
ATOM 2687 C CA . THR B 1 66 ? -3.805 11.594 -13.188 1 78.19 66 THR B CA 1
ATOM 2688 C C . THR B 1 66 ? -2.865 12.797 -13.289 1 78.19 66 THR B C 1
ATOM 2690 O O . THR B 1 66 ? -1.645 12.633 -13.336 1 78.19 66 THR B O 1
ATOM 2693 N N . VAL B 1 67 ? -3.463 13.922 -13.414 1 79.75 67 VAL B N 1
ATOM 2694 C CA . VAL B 1 67 ? -2.721 15.18 -13.336 1 79.75 67 VAL B CA 1
ATOM 2695 C C . VAL B 1 67 ? -3.189 15.984 -12.133 1 79.75 67 VAL B C 1
ATOM 2697 O O . VAL B 1 67 ? -4.367 16.328 -12.031 1 79.75 67 VAL B O 1
ATOM 2700 N N . GLN B 1 68 ? -2.334 16.219 -11.352 1 76.38 68 GLN B N 1
ATOM 2701 C CA . GLN B 1 68 ? -2.682 16.969 -10.148 1 76.38 68 GLN B CA 1
ATOM 2702 C C . GLN B 1 68 ? -1.914 18.281 -10.07 1 76.38 68 GLN B C 1
ATOM 2704 O O . GLN B 1 68 ? -0.682 18.297 -10.039 1 76.38 68 GLN B O 1
ATOM 2709 N N . GLN B 1 69 ? -2.615 19.391 -10.211 1 78.12 69 GLN B N 1
ATOM 2710 C CA . GLN B 1 69 ? -2.111 20.734 -9.984 1 78.12 69 GLN B CA 1
ATOM 2711 C C . GLN B 1 69 ? -2.811 21.391 -8.789 1 78.12 69 GLN B C 1
ATOM 2713 O O . GLN B 1 69 ? -3.641 22.281 -8.969 1 78.12 69 GLN B O 1
ATOM 2718 N N . SER B 1 70 ? -2.543 20.797 -7.629 1 71 70 SER B N 1
ATOM 2719 C CA . SER B 1 70 ? -3.34 21.188 -6.469 1 71 70 SER B CA 1
ATOM 2720 C C . SER B 1 70 ? -2.451 21.594 -5.301 1 71 70 SER B C 1
ATOM 2722 O O . SER B 1 70 ? -1.229 21.438 -5.355 1 71 70 SER B O 1
ATOM 2724 N N . ARG B 1 71 ? -3.189 22.328 -4.52 1 80.19 71 ARG B N 1
ATOM 2725 C CA . ARG B 1 71 ? -2.588 22.641 -3.23 1 80.19 71 ARG B CA 1
ATOM 2726 C C . ARG B 1 71 ? -3.402 22.047 -2.086 1 80.19 71 ARG B C 1
ATOM 2728 O O . ARG B 1 71 ? -4.633 22.109 -2.1 1 80.19 71 ARG B O 1
ATOM 2735 N N . GLY B 1 72 ? -2.717 21.438 -1.19 1 76.5 72 GLY B N 1
ATOM 2736 C CA . GLY B 1 72 ? -3.389 20.875 -0.03 1 76.5 72 GLY B CA 1
ATOM 2737 C C . GLY B 1 72 ? -4.273 19.688 -0.37 1 76.5 72 GLY B C 1
ATOM 2738 O O . GLY B 1 72 ? -5.438 19.641 0.033 1 76.5 72 GLY B O 1
ATOM 2739 N N . VAL B 1 73 ? -3.768 18.844 -1.055 1 74.12 73 VAL B N 1
ATOM 2740 C CA . VAL B 1 73 ? -4.578 17.719 -1.48 1 74.12 73 VAL B CA 1
ATOM 2741 C C . VAL B 1 73 ? -4.121 16.453 -0.757 1 74.12 73 VAL B C 1
ATOM 2743 O O . VAL B 1 73 ? -2.918 16.219 -0.602 1 74.12 73 VAL B O 1
ATOM 2746 N N . GLN B 1 74 ? -5.207 15.719 -0.358 1 76.25 74 GLN B N 1
ATOM 2747 C CA . GLN B 1 74 ? -5.008 14.344 0.09 1 76.25 74 GLN B CA 1
ATOM 2748 C C . GLN B 1 74 ? -5.688 13.352 -0.853 1 76.25 74 GLN B C 1
ATOM 2750 O O . GLN B 1 74 ? -6.902 13.406 -1.044 1 76.25 74 GLN B O 1
ATOM 2755 N N . HIS B 1 75 ? -4.902 12.477 -1.465 1 79.62 75 HIS B N 1
ATOM 2756 C CA . HIS B 1 75 ? -5.449 11.523 -2.428 1 79.62 75 HIS B CA 1
ATOM 2757 C C . HIS B 1 75 ? -5.121 10.086 -2.031 1 79.62 75 HIS B C 1
ATOM 2759 O O . HIS B 1 75 ? -3.947 9.711 -1.967 1 79.62 75 HIS B O 1
ATOM 2765 N N . CYS B 1 76 ? -6.16 9.414 -1.697 1 87.06 76 CYS B N 1
ATOM 2766 C CA . CYS B 1 76 ? -6.031 7.973 -1.51 1 87.06 76 CYS B CA 1
ATOM 2767 C C . CYS B 1 76 ? -6.566 7.219 -2.721 1 87.06 76 CYS B C 1
ATOM 2769 O O . CYS B 1 76 ? -7.77 7.215 -2.977 1 87.06 76 CYS B O 1
ATOM 2771 N N . SER B 1 77 ? -5.617 6.535 -3.562 1 87.06 77 SER B N 1
ATOM 2772 C CA . SER B 1 77 ? -6.008 5.793 -4.754 1 87.06 77 SER B CA 1
ATOM 2773 C C . SER B 1 77 ? -5.738 4.301 -4.59 1 87.06 77 SER B C 1
ATOM 2775 O O . SER B 1 77 ? -4.621 3.898 -4.258 1 87.06 77 SER B O 1
ATOM 2777 N N . THR B 1 78 ? -6.789 3.477 -4.82 1 90.75 78 THR B N 1
ATOM 2778 C CA . THR B 1 78 ? -6.641 2.027 -4.773 1 90.75 78 THR B CA 1
ATOM 2779 C C . THR B 1 78 ? -7.117 1.393 -6.078 1 90.75 78 THR B C 1
ATOM 2781 O O . THR B 1 78 ? -8.266 1.587 -6.484 1 90.75 78 THR B O 1
ATOM 2784 N N . ILE B 1 79 ? -6.277 0.637 -6.762 1 92.44 79 ILE B N 1
ATOM 2785 C CA . ILE B 1 79 ? -6.637 -0.15 -7.938 1 92.44 79 ILE B CA 1
ATOM 2786 C C . ILE B 1 79 ? -6.34 -1.625 -7.68 1 92.44 79 ILE B C 1
ATOM 2788 O O . ILE B 1 79 ? -5.203 -1.989 -7.363 1 92.44 79 ILE B O 1
ATOM 2792 N N . THR B 1 80 ? -7.309 -2.41 -7.801 1 92.75 80 THR B N 1
ATOM 2793 C CA . THR B 1 80 ? -7.148 -3.846 -7.602 1 92.75 80 THR B CA 1
ATOM 2794 C C . THR B 1 80 ? -7.574 -4.617 -8.844 1 92.75 80 THR B C 1
ATOM 2796 O O . THR B 1 80 ? -8.672 -4.402 -9.367 1 92.75 80 THR B O 1
ATOM 2799 N N . TRP B 1 81 ? -6.695 -5.445 -9.32 1 94.5 81 TRP B N 1
ATOM 2800 C CA . TRP B 1 81 ? -6.973 -6.383 -10.406 1 94.5 81 TRP B CA 1
ATOM 2801 C C . TRP B 1 81 ? -7.098 -7.805 -9.875 1 94.5 81 TRP B C 1
ATOM 2803 O O . TRP B 1 81 ? -6.09 -8.484 -9.656 1 94.5 81 TRP B O 1
ATOM 2813 N N . CYS B 1 82 ? -8.359 -8.281 -9.82 1 93.62 82 CYS B N 1
ATOM 2814 C CA . CYS B 1 82 ? -8.578 -9.578 -9.18 1 93.62 82 CYS B CA 1
ATOM 2815 C C . CYS B 1 82 ? -8.289 -10.719 -10.148 1 93.62 82 CYS B C 1
ATOM 2817 O O . CYS B 1 82 ? -7.344 -11.484 -9.945 1 93.62 82 CYS B O 1
ATOM 2819 N N . SER B 1 83 ? -9.047 -10.914 -11.133 1 90.31 83 SER B N 1
ATOM 2820 C CA . SER B 1 83 ? -8.836 -11.898 -12.195 1 90.31 83 SER B CA 1
ATOM 2821 C C . SER B 1 83 ? -8.945 -11.258 -13.57 1 90.31 83 SER B C 1
ATOM 2823 O O . SER B 1 83 ? -10.047 -11.086 -14.102 1 90.31 83 SER B O 1
ATOM 2825 N N . VAL B 1 84 ? -7.762 -10.977 -14.125 1 87.62 84 VAL B N 1
ATOM 2826 C CA . VAL B 1 84 ? -7.781 -10.195 -15.359 1 87.62 84 VAL B CA 1
ATOM 2827 C C . VAL B 1 84 ? -6.84 -10.82 -16.375 1 87.62 84 VAL B C 1
ATOM 2829 O O . VAL B 1 84 ? -5.738 -11.258 -16.031 1 87.62 84 VAL B O 1
ATOM 2832 N N . MET B 1 85 ? -7.336 -10.781 -17.531 1 86.81 85 MET B N 1
ATOM 2833 C CA . MET B 1 85 ? -6.516 -11.141 -18.688 1 86.81 85 MET B CA 1
ATOM 2834 C C . MET B 1 85 ? -6.539 -10.031 -19.734 1 86.81 85 MET B C 1
ATOM 2836 O O . MET B 1 85 ? -7.605 -9.547 -20.109 1 86.81 85 MET B O 1
ATOM 2840 N N . PHE B 1 86 ? -5.305 -9.625 -20.031 1 81.75 86 PHE B N 1
ATOM 2841 C CA . PHE B 1 86 ? -5.336 -8.602 -21.062 1 81.75 86 PHE B CA 1
ATOM 2842 C C . PHE B 1 86 ? -4.168 -8.766 -22.031 1 81.75 86 PHE B C 1
ATOM 2844 O O . PHE B 1 86 ? -3.123 -9.305 -21.656 1 81.75 86 PHE B O 1
ATOM 2851 N N . ASN B 1 87 ? -4.402 -8.289 -23.219 1 81.56 87 ASN B N 1
ATOM 2852 C CA . ASN B 1 87 ? -3.398 -8.414 -24.266 1 81.56 87 ASN B CA 1
ATOM 2853 C C . ASN B 1 87 ? -2.91 -7.047 -24.734 1 81.56 87 ASN B C 1
ATOM 2855 O O . ASN B 1 87 ? -2.207 -6.949 -25.75 1 81.56 87 ASN B O 1
ATOM 2859 N N . ASN B 1 88 ? -3.119 -6.023 -24.047 1 79.88 88 ASN B N 1
ATOM 2860 C CA . ASN B 1 88 ? -2.576 -4.715 -24.391 1 79.88 88 ASN B CA 1
ATOM 2861 C C . ASN B 1 88 ? -2.062 -3.977 -23.156 1 79.88 88 ASN B C 1
ATOM 2863 O O . ASN B 1 88 ? -1.822 -4.59 -22.109 1 79.88 88 ASN B O 1
ATOM 2867 N N . HIS B 1 89 ? -1.931 -2.717 -23.516 1 79.94 89 HIS B N 1
ATOM 2868 C CA . HIS B 1 89 ? -1.115 -1.968 -22.578 1 79.94 89 HIS B CA 1
ATOM 2869 C C . HIS B 1 89 ? -1.96 -1.436 -21.422 1 79.94 89 HIS B C 1
ATOM 2871 O O . HIS B 1 89 ? -3.125 -1.08 -21.609 1 79.94 89 HIS B O 1
ATOM 2877 N N . VAL B 1 90 ? -1.451 -1.555 -20.266 1 86.44 90 VAL B N 1
ATOM 2878 C CA . VAL B 1 90 ? -1.941 -0.79 -19.125 1 86.44 90 VAL B CA 1
ATOM 2879 C C . VAL B 1 90 ? -0.924 0.283 -18.75 1 86.44 90 VAL B C 1
ATOM 2881 O O . VAL B 1 90 ? 0.243 -0.023 -18.484 1 86.44 90 VAL B O 1
ATOM 2884 N N . VAL B 1 91 ? -1.415 1.476 -18.734 1 88.94 91 VAL B N 1
ATOM 2885 C CA . VAL B 1 91 ? -0.518 2.586 -18.438 1 88.94 91 VAL B CA 1
ATOM 2886 C C . VAL B 1 91 ? -1.045 3.371 -17.25 1 88.94 91 VAL B C 1
ATOM 2888 O O . VAL B 1 91 ? -2.223 3.736 -17.203 1 88.94 91 VAL B O 1
ATOM 2891 N N . PHE B 1 92 ? -0.186 3.447 -16.297 1 90.25 92 PHE B N 1
ATOM 2892 C CA . PHE B 1 92 ? -0.424 4.395 -15.211 1 90.25 92 PHE B CA 1
ATOM 2893 C C . PHE B 1 92 ? 0.446 5.633 -15.375 1 90.25 92 PHE B C 1
ATOM 2895 O O . PHE B 1 92 ? 1.675 5.551 -15.305 1 90.25 92 PHE B O 1
ATOM 2902 N N . SER B 1 93 ? -0.221 6.781 -15.57 1 86.62 93 SER B N 1
ATOM 2903 C CA . SER B 1 93 ? 0.489 8.055 -15.656 1 86.62 93 SER B CA 1
ATOM 2904 C C . SER B 1 93 ? 0.049 9.016 -14.562 1 86.62 93 SER B C 1
ATOM 2906 O O . SER B 1 93 ? -1.127 9.367 -14.469 1 86.62 93 SER B O 1
ATOM 2908 N N . ASN B 1 94 ? 1.012 9.359 -13.75 1 85.25 94 ASN B N 1
ATOM 2909 C CA . ASN B 1 94 ? 0.762 10.289 -12.648 1 85.25 94 ASN B CA 1
ATOM 2910 C C . ASN B 1 94 ? 1.692 11.492 -12.711 1 85.25 94 ASN B C 1
ATOM 2912 O O . ASN B 1 94 ? 2.904 11.359 -12.539 1 85.25 94 ASN B O 1
ATOM 2916 N N . VAL B 1 95 ? 1.073 12.539 -13 1 81.44 95 VAL B N 1
ATOM 2917 C CA . VAL B 1 95 ? 1.821 13.797 -13 1 81.44 95 VAL B CA 1
ATOM 2918 C C . VAL B 1 95 ? 1.396 14.648 -11.805 1 81.44 95 VAL B C 1
ATOM 2920 O O . VAL B 1 95 ? 0.223 15.008 -11.68 1 81.44 95 VAL B O 1
ATOM 2923 N N . GLN B 1 96 ? 2.281 14.93 -11.055 1 76.12 96 GLN B N 1
ATOM 2924 C CA . GLN B 1 96 ? 1.985 15.711 -9.859 1 76.12 96 GLN B CA 1
ATOM 2925 C C . GLN B 1 96 ? 2.75 17.031 -9.867 1 76.12 96 GLN B C 1
ATOM 2927 O O . GLN B 1 96 ? 3.982 17.047 -9.844 1 76.12 96 GLN B O 1
ATOM 2932 N N . GLN B 1 97 ? 2.027 18.141 -10.008 1 77.31 97 GLN B N 1
ATOM 2933 C CA . GLN B 1 97 ? 2.551 19.5 -9.875 1 77.31 97 GLN B CA 1
ATOM 2934 C C . GLN B 1 97 ? 1.909 20.219 -8.695 1 77.31 97 GLN B C 1
ATOM 2936 O O . GLN B 1 97 ? 1.304 21.281 -8.867 1 77.31 97 GLN B O 1
ATOM 2941 N N . SER B 1 98 ? 1.979 19.547 -7.559 1 69.31 98 SER B N 1
ATOM 2942 C CA . SER B 1 98 ? 1.21 20.031 -6.418 1 69.31 98 SER B CA 1
ATOM 2943 C C . SER B 1 98 ? 2.125 20.469 -5.277 1 69.31 98 SER B C 1
ATOM 2945 O O . SER B 1 98 ? 3.334 20.219 -5.32 1 69.31 98 SER B O 1
ATOM 2947 N N . ARG B 1 99 ? 1.411 21.312 -4.543 1 77.31 99 ARG B N 1
ATOM 2948 C CA . ARG B 1 99 ? 2.023 21.672 -3.266 1 77.31 99 ARG B CA 1
ATOM 2949 C C . ARG B 1 99 ? 1.211 21.125 -2.098 1 77.31 99 ARG B C 1
ATOM 2951 O O . ARG B 1 99 ? -0.02 21.094 -2.15 1 77.31 99 ARG B O 1
ATOM 2958 N N . ASP B 1 100 ? 1.914 20.703 -1.161 1 76.69 100 ASP B N 1
ATOM 2959 C CA . ASP B 1 100 ? 1.274 20.234 0.062 1 76.69 100 ASP B CA 1
ATOM 2960 C C . ASP B 1 100 ? 0.338 19.062 -0.228 1 76.69 100 ASP B C 1
ATOM 2962 O O . ASP B 1 100 ? -0.847 19.109 0.11 1 76.69 100 ASP B O 1
ATOM 2966 N N . VAL B 1 101 ? 0.932 18.156 -0.836 1 73.62 101 VAL B N 1
ATOM 2967 C CA . VAL B 1 101 ? 0.101 17.031 -1.244 1 73.62 101 VAL B CA 1
ATOM 2968 C C . VAL B 1 101 ? 0.545 15.773 -0.507 1 73.62 101 VAL B C 1
ATOM 2970 O O . VAL B 1 101 ? 1.743 15.539 -0.328 1 73.62 101 VAL B O 1
ATOM 2973 N N . GLN B 1 102 ? -0.522 15 -0.097 1 76.56 102 GLN B N 1
ATOM 2974 C CA . GLN B 1 102 ? -0.335 13.625 0.365 1 76.56 102 GLN B CA 1
ATOM 2975 C C . GLN B 1 102 ? -0.986 12.633 -0.591 1 76.56 102 GLN B C 1
ATOM 2977 O O . GLN B 1 102 ? -2.195 12.688 -0.824 1 76.56 102 GLN B O 1
ATOM 2982 N N . TYR B 1 103 ? -0.131 11.758 -1.085 1 80.44 103 TYR B N 1
ATOM 2983 C CA . TYR B 1 103 ? -0.636 10.781 -2.037 1 80.44 103 TYR B CA 1
ATOM 2984 C C . TYR B 1 103 ? -0.331 9.359 -1.571 1 80.44 103 TYR B C 1
ATOM 2986 O O . TYR B 1 103 ? 0.833 9.008 -1.365 1 80.44 103 TYR B O 1
ATOM 2994 N N . CYS B 1 104 ? -1.416 8.688 -1.307 1 86.88 104 CYS B N 1
ATOM 2995 C CA . CYS B 1 104 ? -1.304 7.266 -1.018 1 86.88 104 CYS B CA 1
ATOM 2996 C C . CYS B 1 104 ? -1.875 6.43 -2.158 1 86.88 104 CYS B C 1
ATOM 2998 O O . CYS B 1 104 ? -3.086 6.434 -2.389 1 86.88 104 CYS B O 1
ATOM 3000 N N . SER B 1 105 ? -1.004 5.688 -2.926 1 88 105 SER B N 1
ATOM 3001 C CA . SER B 1 105 ? -1.441 4.863 -4.047 1 88 105 SER B CA 1
ATOM 3002 C C . SER B 1 105 ? -1.159 3.387 -3.789 1 88 105 SER B C 1
ATOM 3004 O O . SER B 1 105 ? -0.031 3.012 -3.463 1 88 105 SER B O 1
ATOM 3006 N N . THR B 1 106 ? -2.174 2.545 -3.998 1 90.5 106 THR B N 1
ATOM 3007 C CA . THR B 1 106 ? -2.027 1.098 -3.891 1 90.5 106 THR B CA 1
ATOM 3008 C C . THR B 1 106 ? -2.529 0.408 -5.156 1 90.5 106 THR B C 1
ATOM 3010 O O . THR B 1 106 ? -3.686 0.579 -5.547 1 90.5 106 THR B O 1
ATOM 3013 N N . VAL B 1 107 ? -1.679 -0.394 -5.82 1 93.5 107 VAL B N 1
ATOM 3014 C CA . VAL B 1 107 ? -2.061 -1.222 -6.961 1 93.5 107 VAL B CA 1
ATOM 3015 C C . VAL B 1 107 ? -1.766 -2.688 -6.656 1 93.5 107 VAL B C 1
ATOM 3017 O O . VAL B 1 107 ? -0.62 -3.055 -6.383 1 93.5 107 VAL B O 1
ATOM 3020 N N . THR B 1 108 ? -2.754 -3.447 -6.691 1 92.88 108 THR B N 1
ATOM 3021 C CA . THR B 1 108 ? -2.592 -4.871 -6.426 1 92.88 108 THR B CA 1
ATOM 3022 C C . THR B 1 108 ? -3.02 -5.699 -7.633 1 92.88 108 THR B C 1
ATOM 3024 O O . THR B 1 108 ? -4.117 -5.516 -8.164 1 92.88 108 THR B O 1
ATOM 3027 N N . TRP B 1 109 ? -2.158 -6.52 -8.078 1 95.5 109 TRP B N 1
ATOM 3028 C CA . TRP B 1 109 ? -2.434 -7.504 -9.117 1 95.5 109 TRP B CA 1
ATOM 3029 C C . TRP B 1 109 ? -2.566 -8.906 -8.523 1 95.5 109 TRP B C 1
ATOM 3031 O O . TRP B 1 109 ? -1.562 -9.57 -8.258 1 95.5 109 TRP B O 1
ATOM 3041 N N . CYS B 1 110 ? -3.811 -9.391 -8.445 1 94.25 110 CYS B N 1
ATOM 3042 C CA . CYS B 1 110 ? -4.047 -10.656 -7.746 1 94.25 110 CYS B CA 1
ATOM 3043 C C . CYS B 1 110 ? -3.77 -11.844 -8.656 1 94.25 110 CYS B C 1
ATOM 3045 O O . CYS B 1 110 ? -2.785 -12.555 -8.469 1 94.25 110 CYS B O 1
ATOM 3047 N N . SER B 1 111 ? -4.562 -12.086 -9.594 1 91.56 111 SER B N 1
ATOM 3048 C CA . SER B 1 111 ? -4.367 -13.117 -10.609 1 91.56 111 SER B CA 1
ATOM 3049 C C . SER B 1 111 ? -4.496 -12.539 -12.016 1 91.56 111 SER B C 1
ATOM 3051 O O . SER B 1 111 ? -5.605 -12.398 -12.539 1 91.56 111 SER B O 1
ATOM 3053 N N . VAL B 1 112 ? -3.326 -12.312 -12.617 1 89.19 112 VAL B N 1
ATOM 3054 C CA . VAL B 1 112 ? -3.35 -11.594 -13.883 1 89.19 112 VAL B CA 1
ATOM 3055 C C . VAL B 1 112 ? -2.424 -12.273 -14.883 1 89.19 112 VAL B C 1
ATOM 3057 O O . VAL B 1 112 ? -1.318 -12.695 -14.531 1 89.19 112 VAL B O 1
ATOM 3060 N N . MET B 1 113 ? -2.902 -12.312 -16.031 1 88.06 113 MET B N 1
ATOM 3061 C CA . MET B 1 113 ? -2.104 -12.766 -17.172 1 88.06 113 MET B CA 1
ATOM 3062 C C . MET B 1 113 ? -2.156 -11.742 -18.312 1 88.06 113 MET B C 1
ATOM 3064 O O . MET B 1 113 ? -3.236 -11.297 -18.703 1 88.06 113 MET B O 1
ATOM 3068 N N . PHE B 1 114 ? -0.945 -11.367 -18.672 1 85.06 114 PHE B N 1
ATOM 3069 C CA . PHE B 1 114 ? -0.993 -10.406 -19.781 1 85.06 114 PHE B CA 1
ATOM 3070 C C . PHE B 1 114 ? 0.19 -10.594 -20.719 1 85.06 114 PHE B C 1
ATOM 3072 O O . PHE B 1 114 ? 1.252 -11.062 -20.297 1 85.06 114 PHE B O 1
ATOM 3079 N N . ASN B 1 115 ? -0.052 -10.242 -21.922 1 83.12 115 ASN B N 1
ATOM 3080 C CA . ASN B 1 115 ? 0.967 -10.266 -22.969 1 83.12 115 ASN B CA 1
ATOM 3081 C C . ASN B 1 115 ? 1.246 -8.875 -23.516 1 83.12 115 ASN B C 1
ATOM 3083 O O . ASN B 1 115 ? 1.238 -8.664 -24.719 1 83.12 115 ASN B O 1
ATOM 3087 N N . SER B 1 116 ? 1.375 -7.918 -22.641 1 77.19 116 SER B N 1
ATOM 3088 C CA . SER B 1 116 ? 1.625 -6.535 -23.031 1 77.19 116 SER B CA 1
ATOM 3089 C C . SER B 1 116 ? 2.363 -5.777 -21.922 1 77.19 116 SER B C 1
ATOM 3091 O O . SER B 1 116 ? 2.893 -6.383 -21 1 77.19 116 SER B O 1
ATOM 3093 N N . HIS B 1 117 ? 2.27 -4.539 -22.312 1 82.25 117 HIS B N 1
ATOM 3094 C CA . HIS B 1 117 ? 3.123 -3.727 -21.453 1 82.25 117 HIS B CA 1
ATOM 3095 C C . HIS B 1 117 ? 2.328 -3.113 -20.297 1 82.25 117 HIS B C 1
ATOM 3097 O O . HIS B 1 117 ? 1.163 -2.746 -20.469 1 82.25 117 HIS B O 1
ATOM 3103 N N . VAL B 1 118 ? 2.887 -3.164 -19.125 1 88.62 118 VAL B N 1
ATOM 3104 C CA . VAL B 1 118 ? 2.424 -2.344 -18.016 1 88.62 118 VAL B CA 1
ATOM 3105 C C . VAL B 1 118 ? 3.455 -1.263 -17.703 1 88.62 118 VAL B C 1
ATOM 3107 O O . VAL B 1 118 ? 4.621 -1.566 -17.438 1 88.62 118 VAL B O 1
ATOM 3110 N N . VAL B 1 119 ? 2.982 -0.066 -17.766 1 90.31 119 VAL B N 1
ATOM 3111 C CA . VAL B 1 119 ? 3.889 1.051 -17.516 1 90.31 119 VAL B CA 1
ATOM 3112 C C . VAL B 1 119 ? 3.367 1.894 -16.359 1 90.31 119 VAL B C 1
ATOM 3114 O O . VAL B 1 119 ? 2.203 2.303 -16.344 1 90.31 119 VAL B O 1
ATOM 3117 N N . PHE B 1 120 ? 4.195 1.969 -15.391 1 91.56 120 PHE B N 1
ATOM 3118 C CA . PHE B 1 120 ? 3.977 2.979 -14.367 1 91.56 120 PHE B CA 1
ATOM 3119 C C . PHE B 1 120 ? 4.867 4.191 -14.594 1 91.56 120 PHE B C 1
ATOM 3121 O O . PHE B 1 120 ? 6.09 4.105 -14.477 1 91.56 120 PHE B O 1
ATOM 3128 N N . SER B 1 121 ? 4.266 5.352 -14.867 1 87.25 121 SER B N 1
ATOM 3129 C CA . SER B 1 121 ? 5.008 6.59 -15.062 1 87.25 121 SER B CA 1
ATOM 3130 C C . SER B 1 121 ? 4.578 7.66 -14.062 1 87.25 121 SER B C 1
ATOM 3132 O O . SER B 1 121 ? 3.414 8.062 -14.047 1 87.25 121 SER B O 1
ATOM 3134 N N . THR B 1 122 ? 5.531 7.992 -13.281 1 80.5 122 THR B N 1
ATOM 3135 C CA . THR B 1 122 ? 5.254 9.047 -12.305 1 80.5 122 THR B CA 1
ATOM 3136 C C . THR B 1 122 ? 6.211 10.219 -12.492 1 80.5 122 THR B C 1
ATOM 3138 O O . THR B 1 122 ? 7.43 10.039 -12.516 1 80.5 122 THR B O 1
ATOM 3141 N N . VAL B 1 123 ? 5.637 11.328 -12.703 1 82.19 123 VAL B N 1
ATOM 3142 C CA . VAL B 1 123 ? 6.398 12.57 -12.727 1 82.19 123 VAL B CA 1
ATOM 3143 C C . VAL B 1 123 ? 5.996 13.453 -11.547 1 82.19 123 VAL B C 1
ATOM 3145 O O . VAL B 1 123 ? 4.836 13.844 -11.422 1 82.19 123 VAL B O 1
ATOM 3148 N N . GLN B 1 124 ? 6.891 13.734 -10.844 1 76.56 124 GLN B N 1
ATOM 3149 C CA . GLN B 1 124 ? 6.609 14.547 -9.664 1 76.56 124 GLN B CA 1
ATOM 3150 C C . GLN B 1 124 ? 7.371 15.867 -9.711 1 76.56 124 GLN B C 1
ATOM 3152 O O . GLN B 1 124 ? 8.602 15.883 -9.688 1 76.56 124 GLN B O 1
ATOM 3157 N N . GLN B 1 125 ? 6.625 16.922 -9.898 1 77.38 125 GLN B N 1
ATOM 3158 C CA . GLN B 1 125 ? 7.141 18.281 -9.805 1 77.38 125 GLN B CA 1
ATOM 3159 C C . GLN B 1 125 ? 6.5 19.031 -8.641 1 77.38 125 GLN B C 1
ATOM 3161 O O . GLN B 1 125 ? 5.824 20.047 -8.844 1 77.38 125 GLN B O 1
ATOM 3166 N N . SER B 1 126 ? 6.637 18.422 -7.473 1 68.56 126 SER B N 1
ATOM 3167 C CA . SER B 1 126 ? 5.883 18.938 -6.328 1 68.56 126 SER B CA 1
ATOM 3168 C C . SER B 1 126 ? 6.812 19.438 -5.234 1 68.56 126 SER B C 1
ATOM 3170 O O . SER B 1 126 ? 8.023 19.219 -5.285 1 68.56 126 SER B O 1
ATOM 3172 N N . ARG B 1 127 ? 6.094 20.328 -4.52 1 76.25 127 ARG B N 1
ATOM 3173 C CA . ARG B 1 127 ? 6.727 20.781 -3.285 1 76.25 127 ARG B CA 1
ATOM 3174 C C . ARG B 1 127 ? 5.93 20.328 -2.066 1 76.25 127 ARG B C 1
ATOM 3176 O O . ARG B 1 127 ? 4.695 20.328 -2.094 1 76.25 127 ARG B O 1
ATOM 3183 N N . ASP B 1 128 ? 6.695 19.953 -1.065 1 75.5 128 ASP B N 1
ATOM 3184 C CA . ASP B 1 128 ? 6.086 19.547 0.201 1 75.5 128 ASP B CA 1
ATOM 3185 C C . ASP B 1 128 ? 5.117 18.391 0.007 1 75.5 128 ASP B C 1
ATOM 3187 O O . ASP B 1 128 ? 3.941 18.484 0.366 1 75.5 128 ASP B O 1
ATOM 3191 N N . VAL B 1 129 ? 5.684 17.453 -0.583 1 71.62 129 VAL B N 1
ATOM 3192 C CA . VAL B 1 129 ? 4.82 16.328 -0.924 1 71.62 129 VAL B CA 1
ATOM 3193 C C . VAL B 1 129 ? 5.273 15.078 -0.166 1 71.62 129 VAL B C 1
ATOM 3195 O O . VAL B 1 129 ? 6.473 14.836 -0.009 1 71.62 129 VAL B O 1
ATOM 3198 N N . GLN B 1 130 ? 4.188 14.312 0.28 1 75.19 130 GLN B N 1
ATOM 3199 C CA . GLN B 1 130 ? 4.379 12.945 0.763 1 75.19 130 GLN B CA 1
ATOM 3200 C C . GLN B 1 130 ? 3.738 11.938 -0.182 1 75.19 130 GLN B C 1
ATOM 3202 O O . GLN B 1 130 ? 2.533 11.992 -0.436 1 75.19 130 GLN B O 1
ATOM 3207 N N . TYR B 1 131 ? 4.559 11 -0.634 1 80.12 131 TYR B N 1
ATOM 3208 C CA . TYR B 1 131 ? 4.07 9.992 -1.569 1 80.12 131 TYR B CA 1
ATOM 3209 C C . TYR B 1 131 ? 4.34 8.586 -1.048 1 80.12 131 TYR B C 1
ATOM 3211 O O . TYR B 1 131 ? 5.492 8.219 -0.803 1 80.12 131 TYR B O 1
ATOM 3219 N N . CYS B 1 132 ? 3.242 7.945 -0.77 1 86.19 132 CYS B N 1
ATOM 3220 C CA . CYS B 1 132 ? 3.326 6.527 -0.445 1 86.19 132 CYS B CA 1
ATOM 3221 C C . CYS B 1 132 ? 2.756 5.676 -1.572 1 86.19 132 CYS B C 1
ATOM 3223 O O . CYS B 1 132 ? 1.565 5.762 -1.881 1 86.19 132 CYS B O 1
ATOM 3225 N N . SER B 1 133 ? 3.613 4.848 -2.254 1 87.88 133 SER B N 1
ATOM 3226 C CA . SER B 1 133 ? 3.168 3.977 -3.338 1 87.88 133 SER B CA 1
ATOM 3227 C C . SER B 1 133 ? 3.443 2.512 -3.02 1 87.88 133 SER B C 1
ATOM 3229 O O . SER B 1 133 ? 4.57 2.145 -2.684 1 87.88 133 SER B O 1
ATOM 3231 N N . THR B 1 134 ? 2.447 1.651 -3.164 1 90.38 134 THR B N 1
ATOM 3232 C CA . THR B 1 134 ? 2.582 0.208 -2.996 1 90.38 134 THR B CA 1
ATOM 3233 C C . THR B 1 134 ? 2.062 -0.531 -4.227 1 90.38 134 THR B C 1
ATOM 3235 O O . THR B 1 134 ? 0.905 -0.36 -4.617 1 90.38 134 THR B O 1
ATOM 3238 N N . VAL B 1 135 ? 2.891 -1.355 -4.883 1 93.44 135 VAL B N 1
ATOM 3239 C CA . VAL B 1 135 ? 2.488 -2.234 -5.973 1 93.44 135 VAL B CA 1
ATOM 3240 C C . VAL B 1 135 ? 2.781 -3.688 -5.602 1 93.44 135 VAL B C 1
ATOM 3242 O O . VAL B 1 135 ? 3.926 -4.043 -5.316 1 93.44 135 VAL B O 1
ATOM 3245 N N . THR B 1 136 ? 1.804 -4.477 -5.57 1 93.31 136 THR B N 1
ATOM 3246 C CA . THR B 1 136 ? 1.964 -5.887 -5.238 1 93.31 136 THR B CA 1
ATOM 3247 C C . THR B 1 136 ? 1.523 -6.77 -6.402 1 93.31 136 THR B C 1
ATOM 3249 O O . THR B 1 136 ? 0.421 -6.605 -6.93 1 93.31 136 THR B O 1
ATOM 3252 N N . TRP B 1 137 ? 2.381 -7.621 -6.816 1 95.88 137 TRP B N 1
ATOM 3253 C CA . TRP B 1 137 ? 2.096 -8.648 -7.809 1 95.88 137 TRP B CA 1
ATOM 3254 C C . TRP B 1 137 ? 1.962 -10.016 -7.148 1 95.88 137 TRP B C 1
ATOM 3256 O O . TRP B 1 137 ? 2.965 -10.672 -6.844 1 95.88 137 TRP B O 1
ATOM 3266 N N . CYS B 1 138 ? 0.708 -10.492 -7.027 1 94.31 138 CYS B N 1
ATOM 3267 C CA . CYS B 1 138 ? 0.468 -11.703 -6.25 1 94.31 138 CYS B CA 1
ATOM 3268 C C . CYS B 1 138 ? 0.729 -12.945 -7.086 1 94.31 138 CYS B C 1
ATOM 3270 O O . CYS B 1 138 ? 1.692 -13.68 -6.84 1 94.31 138 CYS B O 1
ATOM 3272 N N . SER B 1 139 ? -0.052 -13.211 -8.039 1 91.88 139 SER B N 1
ATOM 3273 C CA . SER B 1 139 ? 0.125 -14.297 -9 1 91.88 139 SER B CA 1
ATOM 3274 C C . SER B 1 139 ? -0.024 -13.797 -10.43 1 91.88 139 SER B C 1
ATOM 3276 O O . SER B 1 139 ? -1.141 -13.68 -10.938 1 91.88 139 SER B O 1
ATOM 3278 N N . VAL B 1 140 ? 1.129 -13.602 -11.07 1 89.62 140 VAL B N 1
ATOM 3279 C CA . VAL B 1 140 ? 1.088 -12.938 -12.367 1 89.62 140 VAL B CA 1
ATOM 3280 C C . VAL B 1 140 ? 2.002 -13.672 -13.352 1 89.62 140 VAL B C 1
ATOM 3282 O O . VAL B 1 140 ? 3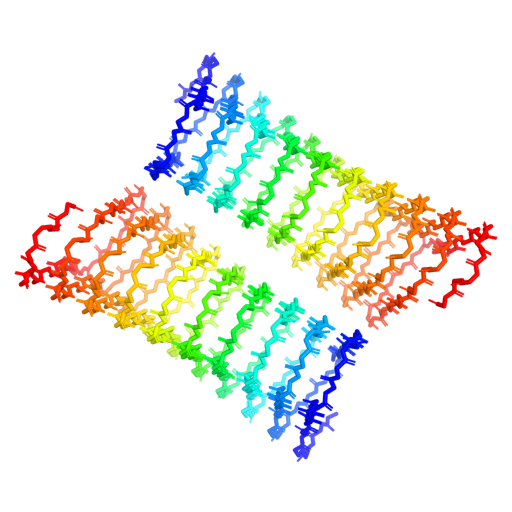.113 -14.07 -12.992 1 89.62 140 VAL B O 1
ATOM 3285 N N . MET B 1 141 ? 1.512 -13.773 -14.492 1 89.19 141 MET B N 1
ATOM 3286 C CA . MET B 1 141 ? 2.295 -14.273 -15.617 1 89.19 141 MET B CA 1
ATOM 3287 C C . MET B 1 141 ? 2.227 -13.32 -16.797 1 89.19 141 MET B C 1
ATOM 3289 O O . MET B 1 141 ? 1.142 -12.898 -17.203 1 89.19 141 MET B O 1
ATOM 3293 N N . PHE B 1 142 ? 3.395 -12.953 -17.203 1 86.31 142 PHE B N 1
ATOM 3294 C CA . PHE B 1 142 ? 3.342 -12.055 -18.344 1 86.31 142 PHE B CA 1
ATOM 3295 C C . PHE B 1 142 ? 4.523 -12.297 -19.281 1 86.31 142 PHE B C 1
ATOM 3297 O O . PHE B 1 142 ? 5.574 -12.781 -18.844 1 86.31 142 PHE B O 1
ATOM 3304 N N . ASN B 1 143 ? 4.297 -11.984 -20.5 1 84.94 143 ASN B N 1
ATOM 3305 C CA . ASN B 1 143 ? 5.316 -12.109 -21.531 1 84.94 143 ASN B CA 1
ATOM 3306 C C . ASN B 1 143 ? 5.648 -10.758 -22.156 1 84.94 143 ASN B C 1
ATOM 3308 O O . ASN B 1 143 ? 5.734 -10.641 -23.391 1 84.94 143 ASN B O 1
ATOM 3312 N N . SER B 1 144 ? 5.777 -9.766 -21.359 1 76.94 144 SER B N 1
ATOM 3313 C CA . SER B 1 144 ? 6.109 -8.43 -21.844 1 76.94 144 SER B CA 1
ATOM 3314 C C . SER B 1 144 ? 6.777 -7.598 -20.75 1 76.94 144 SER B C 1
ATOM 3316 O O . SER B 1 144 ? 7.379 -8.148 -19.828 1 76.94 144 SER B O 1
ATOM 3318 N N . HIS B 1 145 ? 6.57 -6.344 -21.109 1 83 145 HIS B N 1
ATOM 3319 C CA . HIS B 1 145 ? 7.426 -5.477 -20.312 1 83 145 HIS B CA 1
ATOM 3320 C C . HIS B 1 145 ? 6.637 -4.812 -19.188 1 83 145 HIS B C 1
ATOM 3322 O O . HIS B 1 145 ? 5.473 -4.453 -19.375 1 83 145 HIS B O 1
ATOM 3328 N N . VAL B 1 146 ? 7.238 -4.777 -18.016 1 89.62 146 VAL B N 1
ATOM 3329 C CA . VAL B 1 146 ? 6.793 -3.9 -16.938 1 89.62 146 VAL B CA 1
ATOM 3330 C C . VAL B 1 146 ? 7.844 -2.816 -16.688 1 89.62 146 VAL B C 1
ATOM 3332 O O . VAL B 1 146 ? 9.008 -3.121 -16.438 1 89.62 146 VAL B O 1
ATOM 3335 N N . VAL B 1 147 ? 7.375 -1.607 -16.797 1 90.81 147 VAL B N 1
ATOM 3336 C CA . VAL B 1 147 ? 8.297 -0.491 -16.625 1 90.81 147 VAL B CA 1
ATOM 3337 C C . VAL B 1 147 ? 7.801 0.417 -15.492 1 90.81 147 VAL B C 1
ATOM 3339 O O . VAL B 1 147 ? 6.641 0.83 -15.492 1 90.81 147 VAL B O 1
ATOM 3342 N N . PHE B 1 148 ? 8.617 0.548 -14.555 1 91.06 148 PHE B N 1
ATOM 3343 C CA . PHE B 1 148 ? 8.422 1.617 -13.578 1 91.06 148 PHE B CA 1
ATOM 3344 C C . PHE B 1 148 ? 9.32 2.807 -13.898 1 91.06 148 PHE B C 1
ATOM 3346 O O . PHE B 1 148 ? 10.547 2.711 -13.797 1 91.06 148 PHE B O 1
ATOM 3353 N N . SER B 1 149 ? 8.75 3.947 -14.227 1 87 149 SER B N 1
ATOM 3354 C CA . SER B 1 149 ? 9.5 5.172 -14.508 1 87 149 SER B CA 1
ATOM 3355 C C . SER B 1 149 ? 9.078 6.297 -13.562 1 87 149 SER B C 1
ATOM 3357 O O . SER B 1 149 ? 7.914 6.699 -13.547 1 87 149 SER B O 1
ATOM 3359 N N . THR B 1 150 ? 10.039 6.684 -12.828 1 80.81 150 THR B N 1
ATOM 3360 C CA . THR B 1 150 ? 9.773 7.785 -11.914 1 80.81 150 THR B CA 1
ATOM 3361 C C . THR B 1 150 ? 10.734 8.945 -12.156 1 80.81 150 THR B C 1
ATOM 3363 O O . THR B 1 150 ? 11.953 8.75 -12.156 1 80.81 150 THR B O 1
ATOM 3366 N N . VAL B 1 151 ? 10.148 10.07 -12.414 1 82.44 151 VAL B N 1
ATOM 3367 C CA . VAL B 1 151 ? 10.922 11.297 -12.492 1 82.44 151 VAL B CA 1
ATOM 3368 C C . VAL B 1 151 ? 10.547 12.219 -11.336 1 82.44 151 VAL B C 1
ATOM 3370 O O . VAL B 1 151 ? 9.383 12.617 -11.203 1 82.44 151 VAL B O 1
ATOM 3373 N N . GLN B 1 152 ? 11.492 12.523 -10.656 1 76.81 152 GLN B N 1
ATOM 3374 C CA . GLN B 1 152 ? 11.234 13.383 -9.5 1 76.81 152 GLN B CA 1
ATOM 3375 C C . GLN B 1 152 ? 11.992 14.703 -9.617 1 76.81 152 GLN B C 1
ATOM 3377 O O . GLN B 1 152 ? 13.227 14.719 -9.648 1 76.81 152 GLN B O 1
ATOM 3382 N N . GLN B 1 153 ? 11.234 15.781 -9.805 1 77.56 153 GLN B N 1
ATOM 3383 C CA . GLN B 1 153 ? 11.742 17.141 -9.766 1 77.56 153 GLN B CA 1
ATOM 3384 C C . GLN B 1 153 ? 11.117 17.938 -8.617 1 77.56 153 GLN B C 1
ATOM 3386 O O . GLN B 1 153 ? 10.406 18.906 -8.844 1 77.56 153 GLN B O 1
ATOM 3391 N N . SER B 1 154 ? 11.344 17.406 -7.422 1 69.06 154 SER B N 1
ATOM 3392 C CA . SER B 1 154 ? 10.617 17.922 -6.273 1 69.06 154 SER B CA 1
ATOM 3393 C C . SER B 1 154 ? 11.562 18.516 -5.234 1 69.06 154 SER B C 1
ATOM 3395 O O . SER B 1 154 ? 12.781 18.328 -5.324 1 69.06 154 SER B O 1
ATOM 3397 N N . ARG B 1 155 ? 10.844 19.406 -4.527 1 75.88 155 ARG B N 1
ATOM 3398 C CA . ARG B 1 155 ? 11.508 19.922 -3.332 1 75.88 155 ARG B CA 1
ATOM 3399 C C . ARG B 1 155 ? 10.742 19.531 -2.072 1 75.88 155 ARG B C 1
ATOM 3401 O O . ARG B 1 155 ? 9.508 19.562 -2.057 1 75.88 155 ARG B O 1
ATOM 3408 N N . ASP B 1 156 ? 11.523 19.141 -1.078 1 75.31 156 ASP B N 1
ATOM 3409 C CA . ASP B 1 156 ? 10.961 18.812 0.225 1 75.31 156 ASP B CA 1
ATOM 3410 C C . ASP B 1 156 ? 9.945 17.688 0.111 1 75.31 156 ASP B C 1
ATOM 3412 O O . ASP B 1 156 ? 8.797 17.828 0.535 1 75.31 156 ASP B O 1
ATOM 3416 N N . VAL B 1 157 ? 10.445 16.672 -0.463 1 72.31 157 VAL B N 1
ATOM 3417 C CA . VAL B 1 157 ? 9.539 15.562 -0.71 1 72.31 157 VAL B CA 1
ATOM 3418 C C . VAL B 1 157 ? 10.016 14.328 0.049 1 72.31 157 VAL B C 1
ATOM 3420 O O . VAL B 1 157 ? 11.219 14.078 0.142 1 72.31 157 VAL B O 1
ATOM 3423 N N . GLN B 1 158 ? 8.961 13.617 0.604 1 75.5 158 GLN B N 1
ATOM 3424 C CA . GLN B 1 158 ? 9.164 12.273 1.129 1 75.5 158 GLN B CA 1
ATOM 3425 C C . GLN B 1 158 ? 8.492 11.227 0.247 1 75.5 158 GLN B C 1
ATOM 3427 O O . GLN B 1 158 ? 7.285 11.305 0.001 1 75.5 158 GLN B O 1
ATOM 3432 N N . TYR B 1 159 ? 9.273 10.25 -0.209 1 79.56 159 TYR B N 1
ATOM 3433 C CA . TYR B 1 159 ? 8.75 9.211 -1.088 1 79.56 159 TYR B CA 1
ATOM 3434 C C . TYR B 1 159 ? 9.008 7.824 -0.514 1 79.56 159 TYR B C 1
ATOM 3436 O O . TYR B 1 159 ? 10.156 7.457 -0.259 1 79.56 159 TYR B O 1
ATOM 3444 N N . CYS B 1 160 ? 7.914 7.203 -0.172 1 86.44 160 CYS B N 1
ATOM 3445 C CA . CYS B 1 160 ? 7.988 5.797 0.2 1 86.44 160 CYS B CA 1
ATOM 3446 C C . CYS B 1 160 ? 7.402 4.91 -0.895 1 86.44 160 CYS B C 1
ATOM 3448 O O . CYS B 1 160 ? 6.215 5.004 -1.204 1 86.44 160 CYS B O 1
ATOM 3450 N N . SER B 1 161 ? 8.266 4.012 -1.541 1 88 161 SER B N 1
ATOM 3451 C CA . SER B 1 161 ? 7.797 3.102 -2.584 1 88 161 SER B CA 1
ATOM 3452 C C . SER B 1 161 ? 8.062 1.647 -2.211 1 88 161 SER B C 1
ATOM 3454 O O . SER B 1 161 ? 9.195 1.286 -1.871 1 88 161 SER B O 1
ATOM 3456 N N . THR B 1 162 ? 7.059 0.762 -2.312 1 90 162 THR B N 1
ATOM 3457 C CA . THR B 1 162 ? 7.188 -0.672 -2.08 1 90 162 THR B CA 1
ATOM 3458 C C . THR B 1 162 ? 6.645 -1.463 -3.268 1 90 162 THR B C 1
ATOM 3460 O O . THR B 1 162 ? 5.488 -1.295 -3.658 1 90 162 THR B O 1
ATOM 3463 N N . VAL B 1 163 ? 7.488 -2.309 -3.879 1 93.62 163 VAL B N 1
ATOM 3464 C CA . VAL B 1 163 ? 7.07 -3.236 -4.922 1 93.62 163 VAL B CA 1
ATOM 3465 C C . VAL B 1 163 ? 7.359 -4.672 -4.484 1 93.62 163 VAL B C 1
ATOM 3467 O O . VAL B 1 163 ? 8.508 -5.016 -4.18 1 93.62 163 VAL B O 1
ATOM 3470 N N . THR B 1 164 ? 6.348 -5.465 -4.398 1 92.69 164 THR B N 1
ATOM 3471 C CA . THR B 1 164 ? 6.508 -6.859 -4.012 1 92.69 164 THR B CA 1
ATOM 3472 C C . THR B 1 164 ? 6.059 -7.789 -5.137 1 92.69 164 THR B C 1
ATOM 3474 O O . THR B 1 164 ? 4.961 -7.641 -5.672 1 92.69 164 THR B O 1
ATOM 3477 N N . TRP B 1 165 ? 6.914 -8.664 -5.504 1 95.94 165 TRP B N 1
ATOM 3478 C CA . TRP B 1 165 ? 6.617 -9.734 -6.445 1 95.94 165 TRP B CA 1
ATOM 3479 C C . TRP B 1 165 ? 6.492 -11.07 -5.719 1 95.94 165 TRP B C 1
ATOM 3481 O O . TRP B 1 165 ? 7.5 -11.703 -5.387 1 95.94 165 TRP B O 1
ATOM 3491 N N . CYS B 1 166 ? 5.238 -11.539 -5.574 1 94.56 166 CYS B N 1
ATOM 3492 C CA . CYS B 1 166 ? 5.016 -12.727 -4.758 1 94.56 166 CYS B CA 1
ATOM 3493 C C . CYS B 1 166 ? 5.277 -14 -5.559 1 94.56 166 CYS B C 1
ATOM 3495 O O . CYS B 1 166 ? 6.246 -14.711 -5.297 1 94.56 166 CYS B O 1
ATOM 3497 N N . SER B 1 167 ? 4.465 -14.289 -6.492 1 92.44 167 SER B N 1
ATOM 3498 C CA . SER B 1 167 ? 4.629 -15.414 -7.414 1 92.44 167 SER B CA 1
ATOM 3499 C C . SER B 1 167 ? 4.457 -14.969 -8.859 1 92.44 167 SER B C 1
ATOM 3501 O O . SER B 1 167 ? 3.334 -14.875 -9.359 1 92.44 167 SER B O 1
ATOM 3503 N N . VAL B 1 168 ? 5.59 -14.797 -9.523 1 90.56 168 VAL B N 1
ATOM 3504 C CA . VAL B 1 168 ? 5.539 -14.195 -10.852 1 90.56 168 VAL B CA 1
ATOM 3505 C C . VAL B 1 168 ? 6.438 -14.969 -11.805 1 90.56 168 VAL B C 1
ATOM 3507 O O . VAL B 1 168 ? 7.551 -15.367 -11.445 1 90.56 168 VAL B O 1
ATOM 3510 N N . MET B 1 169 ? 5.922 -15.117 -12.953 1 89.88 169 MET B N 1
ATOM 3511 C CA . MET B 1 169 ? 6.695 -15.68 -14.062 1 89.88 169 MET B CA 1
ATOM 3512 C C . MET B 1 169 ? 6.625 -14.773 -15.289 1 89.88 169 MET B C 1
ATOM 3514 O O . MET B 1 169 ? 5.539 -14.367 -15.703 1 89.88 169 MET B O 1
ATOM 3518 N N . PHE B 1 170 ? 7.773 -14.438 -15.703 1 86.81 170 PHE B N 1
ATOM 3519 C CA . PHE B 1 170 ? 7.719 -13.594 -16.891 1 86.81 170 PHE B CA 1
ATOM 3520 C C . PHE B 1 170 ? 8.891 -13.891 -17.828 1 86.81 170 PHE B C 1
ATOM 3522 O O . PHE B 1 170 ? 9.938 -14.359 -17.375 1 86.81 170 PHE B O 1
ATOM 3529 N N . ASN B 1 171 ? 8.695 -13.656 -19.062 1 85.31 171 ASN B N 1
ATOM 3530 C CA . ASN B 1 171 ? 9.703 -13.859 -20.094 1 85.31 171 ASN B CA 1
ATOM 3531 C C . ASN B 1 171 ? 10.078 -12.547 -20.766 1 85.31 171 ASN B C 1
ATOM 3533 O O . ASN B 1 171 ? 10.375 -12.523 -21.969 1 85.31 171 ASN B O 1
ATOM 3537 N N . SER B 1 172 ? 10.102 -11.508 -20.062 1 76.56 172 SER B N 1
ATOM 3538 C CA . SER B 1 172 ? 10.477 -10.211 -20.609 1 76.56 172 SER B CA 1
ATOM 3539 C C . SER B 1 172 ? 11.133 -9.328 -19.562 1 76.56 172 SER B C 1
ATOM 3541 O O . SER B 1 172 ? 11.727 -9.828 -18.594 1 76.56 172 SER B O 1
ATOM 3543 N N . HIS B 1 173 ? 10.961 -8.055 -19.953 1 82.38 173 HIS B N 1
ATOM 3544 C CA . HIS B 1 173 ? 11.812 -7.152 -19.188 1 82.38 173 HIS B CA 1
ATOM 3545 C C . HIS B 1 173 ? 11.031 -6.438 -18.094 1 82.38 173 HIS B C 1
ATOM 3547 O O . HIS B 1 173 ? 9.867 -6.086 -18.297 1 82.38 173 HIS B O 1
ATOM 3553 N N . VAL B 1 174 ? 11.641 -6.395 -16.938 1 89.25 174 VAL B N 1
ATOM 3554 C CA . VAL B 1 174 ? 11.211 -5.465 -15.891 1 89.25 174 VAL B CA 1
ATOM 3555 C C . VAL B 1 174 ? 12.266 -4.375 -15.703 1 89.25 174 VAL B C 1
ATOM 3557 O O . VAL B 1 174 ? 13.445 -4.672 -15.492 1 89.25 174 VAL B O 1
ATOM 3560 N N . MET B 1 175 ? 11.781 -3.145 -15.852 1 89.38 175 MET B N 1
ATOM 3561 C CA . MET B 1 175 ? 12.711 -2.023 -15.727 1 89.38 175 MET B CA 1
ATOM 3562 C C . MET B 1 175 ? 12.227 -1.043 -14.656 1 89.38 175 MET B C 1
ATOM 3564 O O . MET B 1 175 ? 11.055 -0.66 -14.641 1 89.38 175 MET B O 1
ATOM 3568 N N . PHE B 1 176 ? 13.07 -0.827 -13.797 1 90.81 176 PHE B N 1
ATOM 3569 C CA . PHE B 1 176 ? 12.891 0.301 -12.891 1 90.81 176 PHE B CA 1
ATOM 3570 C C . PHE B 1 176 ? 13.797 1.46 -13.281 1 90.81 176 PHE B C 1
ATOM 3572 O O . PHE B 1 176 ? 15.023 1.33 -13.258 1 90.81 176 PHE B O 1
ATOM 3579 N N . SER B 1 177 ? 13.25 2.609 -13.617 1 86.44 177 SER B N 1
ATOM 3580 C CA . SER B 1 177 ? 14.008 3.812 -13.961 1 86.44 177 SER B CA 1
ATOM 3581 C C . SER B 1 177 ? 13.594 4.988 -13.078 1 86.44 177 SER B C 1
ATOM 3583 O O . SER B 1 177 ? 12.43 5.395 -13.086 1 86.44 177 SER B O 1
ATOM 3585 N N . THR B 1 178 ? 14.578 5.383 -12.336 1 80.44 178 THR B N 1
ATOM 3586 C CA . THR B 1 178 ? 14.32 6.531 -11.477 1 80.44 178 THR B CA 1
ATOM 3587 C C . THR B 1 178 ? 15.289 7.672 -11.789 1 80.44 178 THR B C 1
ATOM 3589 O O . THR B 1 178 ? 16.5 7.477 -11.789 1 80.44 178 THR B O 1
ATOM 3592 N N . VAL B 1 179 ? 14.695 8.805 -12.117 1 81.19 179 VAL B N 1
ATOM 3593 C CA . VAL B 1 179 ? 15.477 10.031 -12.258 1 81.19 179 VAL B CA 1
ATOM 3594 C C . VAL B 1 179 ? 15.125 11 -11.133 1 81.19 179 VAL B C 1
ATOM 3596 O O . VAL B 1 179 ? 13.977 11.414 -10.992 1 81.19 179 VAL B O 1
ATOM 3599 N N . GLN B 1 180 ? 16.109 11.328 -10.461 1 77.06 180 GLN B N 1
ATOM 3600 C CA . GLN B 1 180 ? 15.891 12.234 -9.336 1 77.06 180 GLN B CA 1
ATOM 3601 C C . GLN B 1 180 ? 16.656 13.539 -9.516 1 77.06 180 GLN B C 1
ATOM 3603 O O . GLN B 1 180 ? 17.875 13.555 -9.539 1 77.06 180 GLN B O 1
ATOM 3608 N N . GLN B 1 181 ? 15.883 14.625 -9.758 1 77 181 GLN B N 1
ATOM 3609 C CA . GLN B 1 181 ? 16.406 15.984 -9.797 1 77 181 GLN B CA 1
ATOM 3610 C C . GLN B 1 181 ? 15.836 16.828 -8.664 1 77 181 GLN B C 1
ATOM 3612 O O . GLN B 1 181 ? 15.227 17.875 -8.914 1 77 181 GLN B O 1
ATOM 3617 N N . SER B 1 182 ? 16 16.312 -7.457 1 68.5 182 SER B N 1
ATOM 3618 C CA . SER B 1 182 ? 15.297 16.906 -6.324 1 68.5 182 SER B CA 1
ATOM 3619 C C . SER B 1 182 ? 16.281 17.547 -5.34 1 68.5 182 SER B C 1
ATOM 3621 O O . SER B 1 182 ? 17.484 17.328 -5.43 1 68.5 182 SER B O 1
ATOM 3623 N N . ARG B 1 183 ? 15.578 18.531 -4.684 1 75.25 183 ARG B N 1
ATOM 3624 C CA . ARG B 1 183 ? 16.281 19.109 -3.541 1 75.25 183 ARG B CA 1
ATOM 3625 C C . ARG B 1 183 ? 15.578 18.75 -2.234 1 75.25 183 ARG B C 1
ATOM 3627 O O . ARG B 1 183 ? 14.352 18.812 -2.141 1 75.25 183 ARG B O 1
ATOM 3634 N N . ASP B 1 184 ? 16.406 18.266 -1.241 1 74.69 184 ASP B N 1
ATOM 3635 C CA . ASP B 1 184 ? 15.938 17.969 0.106 1 74.69 184 ASP B CA 1
ATOM 3636 C C . ASP B 1 184 ? 14.852 16.891 0.079 1 74.69 184 ASP B C 1
ATOM 3638 O O . ASP B 1 184 ? 13.742 17.109 0.574 1 74.69 184 ASP B O 1
ATOM 3642 N N . VAL B 1 185 ? 15.258 15.836 -0.524 1 72.06 185 VAL B N 1
ATOM 3643 C CA . VAL B 1 185 ? 14.297 14.75 -0.667 1 72.06 185 VAL B CA 1
ATOM 3644 C C . VAL B 1 185 ? 14.758 13.539 0.142 1 72.06 185 VAL B C 1
ATOM 3646 O O . VAL B 1 185 ? 15.953 13.242 0.187 1 72.06 185 VAL B O 1
ATOM 3649 N N . GLN B 1 186 ? 13.727 12.953 0.804 1 75.12 186 GLN B N 1
ATOM 3650 C CA . GLN B 1 186 ? 13.93 11.656 1.442 1 75.12 186 GLN B CA 1
ATOM 3651 C C . GLN B 1 186 ? 13.203 10.555 0.676 1 75.12 186 GLN B C 1
ATOM 3653 O O . GLN B 1 186 ? 11.992 10.633 0.463 1 75.12 186 GLN B O 1
ATOM 3658 N N . TYR B 1 187 ? 13.93 9.531 0.27 1 77.81 187 TYR B N 1
ATOM 3659 C CA . TYR B 1 187 ? 13.375 8.461 -0.545 1 77.81 187 TYR B CA 1
ATOM 3660 C C . TYR B 1 187 ? 13.625 7.098 0.094 1 77.81 187 TYR B C 1
ATOM 3662 O O . TYR B 1 187 ? 14.766 6.754 0.4 1 77.81 187 TYR B O 1
ATOM 3670 N N . CYS B 1 188 ? 12.508 6.453 0.452 1 84.75 188 CYS B N 1
ATOM 3671 C CA . CYS B 1 188 ? 12.578 5.062 0.884 1 84.75 188 CYS B CA 1
ATOM 3672 C C . CYS B 1 188 ? 11.977 4.133 -0.166 1 84.75 188 CYS B C 1
ATOM 3674 O O . CYS B 1 188 ? 10.797 4.23 -0.485 1 84.75 188 CYS B O 1
ATOM 3676 N N . SER B 1 189 ? 12.867 3.197 -0.779 1 86.31 189 SER B N 1
ATOM 3677 C CA . SER B 1 189 ? 12.391 2.252 -1.782 1 86.31 189 SER B CA 1
ATOM 3678 C C . SER B 1 189 ? 12.656 0.812 -1.355 1 86.31 189 SER B C 1
ATOM 3680 O O . SER B 1 189 ? 13.773 0.473 -0.962 1 86.31 189 SER B O 1
ATOM 3682 N N . THR B 1 190 ? 11.625 -0.09 -1.425 1 89.69 190 THR B N 1
ATOM 3683 C CA . THR B 1 190 ? 11.75 -1.515 -1.135 1 89.69 190 THR B CA 1
ATOM 3684 C C . THR B 1 190 ? 11.203 -2.352 -2.287 1 89.69 190 THR B C 1
ATOM 3686 O O . THR B 1 190 ? 10.047 -2.188 -2.686 1 89.69 190 THR B O 1
ATOM 3689 N N . VAL B 1 191 ? 12.047 -3.23 -2.855 1 93.38 191 VAL B N 1
ATOM 3690 C CA . VAL B 1 191 ? 11.617 -4.203 -3.854 1 93.38 191 VAL B CA 1
ATOM 3691 C C . VAL B 1 191 ? 11.906 -5.617 -3.359 1 93.38 191 VAL B C 1
ATOM 3693 O O . VAL B 1 191 ? 13.055 -5.953 -3.055 1 93.38 191 VAL B O 1
ATOM 3696 N N . THR B 1 192 ? 10.859 -6.414 -3.254 1 91.69 192 THR B N 1
ATOM 3697 C CA . THR B 1 192 ? 11.031 -7.793 -2.807 1 91.69 192 THR B CA 1
ATOM 3698 C C . THR B 1 192 ? 10.57 -8.766 -3.885 1 91.69 192 THR B C 1
ATOM 3700 O O . THR B 1 192 ? 9.461 -8.648 -4.414 1 91.69 192 THR B O 1
ATOM 3703 N N . TRP B 1 193 ? 11.43 -9.672 -4.203 1 95.12 193 TRP B N 1
ATOM 3704 C CA . TRP B 1 193 ? 11.133 -10.789 -5.094 1 95.12 193 TRP B CA 1
ATOM 3705 C C . TRP B 1 193 ? 11.031 -12.094 -4.312 1 95.12 193 TRP B C 1
ATOM 3707 O O . TRP B 1 193 ? 12.055 -12.672 -3.932 1 95.12 193 TRP B O 1
ATOM 3717 N N . CYS B 1 194 ? 9.797 -12.594 -4.168 1 94.25 194 CYS B N 1
ATOM 3718 C CA . CYS B 1 194 ? 9.609 -13.758 -3.311 1 94.25 194 CYS B CA 1
ATOM 3719 C C . CYS B 1 194 ? 9.844 -15.047 -4.082 1 94.25 194 CYS B C 1
ATOM 3721 O O . CYS B 1 194 ? 10.828 -15.75 -3.834 1 94.25 194 CYS B O 1
ATOM 3723 N N . SER B 1 195 ? 8.984 -15.398 -4.977 1 91.81 195 SER B N 1
ATOM 3724 C CA . SER B 1 195 ? 9.117 -16.547 -5.863 1 91.81 195 SER B CA 1
ATOM 3725 C C . SER B 1 195 ? 8.93 -16.156 -7.324 1 91.81 195 SER B C 1
ATOM 3727 O O . SER B 1 195 ? 7.801 -16.109 -7.82 1 91.81 195 SER B O 1
ATOM 3729 N N . VAL B 1 196 ? 10.062 -15.961 -7.973 1 90.12 196 VAL B N 1
ATOM 3730 C CA . VAL B 1 196 ? 9.984 -15.406 -9.32 1 90.12 196 VAL B CA 1
ATOM 3731 C C . VAL B 1 196 ? 10.875 -16.203 -10.258 1 90.12 196 VAL B C 1
ATOM 3733 O O . VAL B 1 196 ? 12 -16.578 -9.906 1 90.12 196 VAL B O 1
ATOM 3736 N N . MET B 1 197 ? 10.312 -16.422 -11.391 1 89.38 197 MET B N 1
ATOM 3737 C CA . MET B 1 197 ? 11.07 -17.031 -12.484 1 89.38 197 MET B CA 1
ATOM 3738 C C . MET B 1 197 ? 10.992 -16.188 -13.742 1 89.38 197 MET B C 1
ATOM 3740 O O . MET B 1 197 ? 9.898 -15.797 -14.172 1 89.38 197 MET B O 1
ATOM 3744 N N . PHE B 1 198 ? 12.094 -15.875 -14.195 1 86.69 198 PHE B N 1
ATOM 3745 C CA . PHE B 1 198 ? 12.031 -15.102 -15.43 1 86.69 198 PHE B CA 1
ATOM 3746 C C . PHE B 1 198 ? 13.18 -15.461 -16.359 1 86.69 198 PHE B C 1
ATOM 3748 O O . PHE B 1 198 ? 14.25 -15.875 -15.898 1 86.69 198 PHE B O 1
ATOM 3755 N N . ASN B 1 199 ? 12.875 -15.328 -17.547 1 85.56 199 ASN B N 1
ATOM 3756 C CA . ASN B 1 199 ? 13.859 -15.523 -18.609 1 85.56 199 ASN B CA 1
ATOM 3757 C C . ASN B 1 199 ? 14.125 -14.227 -19.375 1 85.56 199 ASN B C 1
ATOM 3759 O O . ASN B 1 199 ? 13.844 -14.133 -20.562 1 85.56 199 ASN B O 1
ATOM 3763 N N . SER B 1 200 ? 14.664 -13.219 -18.688 1 78.56 200 SER B N 1
ATOM 3764 C CA . SER B 1 200 ? 14.922 -11.914 -19.297 1 78.56 200 SER B CA 1
ATOM 3765 C C . SER B 1 200 ? 15.68 -11 -18.344 1 78.56 200 SER B C 1
ATOM 3767 O O . SER B 1 200 ? 16.453 -11.469 -17.5 1 78.56 200 SER B O 1
ATOM 3769 N N . HIS B 1 201 ? 15.406 -9.789 -18.734 1 83.25 201 HIS B N 1
ATOM 3770 C CA . HIS B 1 201 ? 16.25 -8.82 -18.047 1 83.25 201 HIS B CA 1
ATOM 3771 C C . HIS B 1 201 ? 15.469 -8.062 -16.984 1 83.25 201 HIS B C 1
ATOM 3773 O O . HIS B 1 201 ? 14.297 -7.742 -17.172 1 83.25 201 HIS B O 1
ATOM 3779 N N . VAL B 1 202 ? 16.109 -7.926 -15.828 1 88.81 202 VAL B N 1
ATOM 3780 C CA . VAL B 1 202 ? 15.68 -6.949 -14.844 1 88.81 202 VAL B CA 1
ATOM 3781 C C . VAL B 1 202 ? 16.719 -5.832 -14.727 1 88.81 202 VAL B C 1
ATOM 3783 O O . VAL B 1 202 ? 17.906 -6.102 -14.5 1 88.81 202 VAL B O 1
ATOM 3786 N N . VAL B 1 203 ? 16.234 -4.609 -14.898 1 89.88 203 VAL B N 1
ATOM 3787 C CA . VAL B 1 203 ? 17.156 -3.477 -14.875 1 89.88 203 VAL B CA 1
ATOM 3788 C C . VAL B 1 203 ? 16.703 -2.473 -13.812 1 89.88 203 VAL B C 1
ATOM 3790 O O . VAL B 1 203 ? 15.539 -2.07 -13.781 1 89.88 203 VAL B O 1
ATOM 3793 N N . PHE B 1 204 ? 17.562 -2.166 -12.992 1 90.12 204 PHE B N 1
ATOM 3794 C CA . PHE B 1 204 ? 17.406 -1.016 -12.109 1 90.12 204 PHE B CA 1
ATOM 3795 C C . PHE B 1 204 ? 18.328 0.123 -12.539 1 90.12 204 PHE B C 1
ATOM 3797 O O . PHE B 1 204 ? 19.547 -0.004 -12.484 1 90.12 204 PHE B O 1
ATOM 3804 N N . SER B 1 205 ? 17.734 1.241 -12.945 1 84.94 205 SER B N 1
ATOM 3805 C CA . SER B 1 205 ? 18.5 2.418 -13.336 1 84.94 205 SER B CA 1
ATOM 3806 C C . SER B 1 205 ? 18.094 3.641 -12.516 1 84.94 205 SER B C 1
ATOM 3808 O O . SER B 1 205 ? 16.938 4.035 -12.516 1 84.94 205 SER B O 1
ATOM 3810 N N . THR B 1 206 ? 19.062 4.102 -11.805 1 80.56 206 THR B N 1
ATOM 3811 C CA . THR B 1 206 ? 18.828 5.309 -11.023 1 80.56 206 THR B CA 1
ATOM 3812 C C . THR B 1 206 ? 19.797 6.414 -11.414 1 80.56 206 THR B C 1
ATOM 3814 O O . THR B 1 206 ? 21.016 6.207 -11.422 1 80.56 206 THR B O 1
ATOM 3817 N N . VAL B 1 207 ? 19.234 7.551 -11.805 1 79.19 207 VAL B N 1
ATOM 3818 C CA . VAL B 1 207 ? 20.031 8.758 -12.016 1 79.19 207 VAL B CA 1
ATOM 3819 C C . VAL B 1 207 ? 19.703 9.789 -10.945 1 79.19 207 VAL B C 1
ATOM 3821 O O . VAL B 1 207 ? 18.562 10.234 -10.828 1 79.19 207 VAL B O 1
ATOM 3824 N N . GLN B 1 208 ? 20.656 10.156 -10.273 1 77.38 208 GLN B N 1
ATOM 3825 C CA . GLN B 1 208 ? 20.453 11.117 -9.195 1 77.38 208 GLN B CA 1
ATOM 3826 C C . GLN B 1 208 ? 21.234 12.398 -9.445 1 77.38 208 GLN B C 1
ATOM 3828 O O . GLN B 1 208 ? 22.469 12.383 -9.508 1 77.38 208 GLN B O 1
ATOM 3833 N N . GLN B 1 209 ? 20.5 13.508 -9.727 1 76.19 209 GLN B N 1
ATOM 3834 C CA . GLN B 1 209 ? 21.047 14.852 -9.82 1 76.19 209 GLN B CA 1
ATOM 3835 C C . GLN B 1 209 ? 20.484 15.758 -8.727 1 76.19 209 GLN B C 1
ATOM 3837 O O . GLN B 1 209 ? 19.859 16.766 -9.016 1 76.19 209 GLN B O 1
ATOM 3842 N N . SER B 1 210 ? 20.656 15.312 -7.484 1 68.19 210 SER B N 1
ATOM 3843 C CA . SER B 1 210 ? 19.953 15.961 -6.391 1 68.19 210 SER B CA 1
ATOM 3844 C C . SER B 1 210 ? 20.922 16.609 -5.41 1 68.19 210 SER B C 1
ATOM 3846 O O . SER B 1 210 ? 22.125 16.391 -5.484 1 68.19 210 SER B O 1
ATOM 3848 N N . ARG B 1 211 ? 20.25 17.609 -4.746 1 74.56 211 ARG B N 1
ATOM 3849 C CA . ARG B 1 211 ? 20.938 18.203 -3.604 1 74.56 211 ARG B CA 1
ATOM 3850 C C . ARG B 1 211 ? 20.219 17.891 -2.303 1 74.56 211 ARG B C 1
ATOM 3852 O O . ARG B 1 211 ? 18.984 18.016 -2.229 1 74.56 211 ARG B O 1
ATOM 3859 N N . GLY B 1 212 ? 20.984 17.391 -1.312 1 72.25 212 GLY B N 1
ATOM 3860 C CA . GLY B 1 212 ? 20.406 17.141 -0.003 1 72.25 212 GLY B CA 1
ATOM 3861 C C . GLY B 1 212 ? 19.438 15.961 0.002 1 72.25 212 GLY B C 1
ATOM 3862 O O . GLY B 1 212 ? 18.328 16.062 0.52 1 72.25 212 GLY B O 1
ATOM 3863 N N . VAL B 1 213 ? 19.797 14.906 -0.613 1 68.88 213 VAL B N 1
ATOM 3864 C CA . VAL B 1 213 ? 18.906 13.75 -0.699 1 68.88 213 VAL B CA 1
ATOM 3865 C C . VAL B 1 213 ? 19.391 12.656 0.252 1 68.88 213 VAL B C 1
ATOM 3867 O O . VAL B 1 213 ? 20.594 12.406 0.363 1 68.88 213 VAL B O 1
ATOM 3870 N N . GLN B 1 214 ? 18.406 12.156 1.029 1 73.06 214 GLN B N 1
ATOM 3871 C CA . GLN B 1 214 ? 18.594 10.938 1.806 1 73.06 214 GLN B CA 1
ATOM 3872 C C . GLN B 1 214 ? 17.812 9.773 1.2 1 73.06 214 GLN B C 1
ATOM 3874 O O . GLN B 1 214 ? 16.594 9.828 1.076 1 73.06 214 GLN B O 1
ATOM 3879 N N . HIS B 1 215 ? 18.469 8.648 0.731 1 74.38 215 HIS B N 1
ATOM 3880 C CA . HIS B 1 215 ? 17.828 7.543 0.034 1 74.38 215 HIS B CA 1
ATOM 3881 C C . HIS B 1 215 ? 18.141 6.211 0.714 1 74.38 215 HIS B C 1
ATOM 3883 O O . HIS B 1 215 ? 19.297 5.859 0.901 1 74.38 215 HIS B O 1
ATOM 3889 N N . CYS B 1 216 ? 17.062 5.621 1.233 1 82.38 216 CYS B N 1
ATOM 3890 C CA . CYS B 1 216 ? 17.156 4.238 1.682 1 82.38 216 CYS B CA 1
ATOM 3891 C C . CYS B 1 216 ? 16.531 3.289 0.665 1 82.38 216 CYS B C 1
ATOM 3893 O O . CYS B 1 216 ? 15.32 3.35 0.414 1 82.38 216 CYS B O 1
ATOM 3895 N N . SER B 1 217 ? 17.391 2.385 0.009 1 83.12 217 SER B N 1
ATOM 3896 C CA . SER B 1 217 ? 16.891 1.408 -0.948 1 83.12 217 SER B CA 1
ATOM 3897 C C . SER B 1 217 ? 17.188 -0.017 -0.496 1 83.12 217 SER B C 1
ATOM 3899 O O . SER B 1 217 ? 18.312 -0.328 -0.104 1 83.12 217 SER B O 1
ATOM 3901 N N . THR B 1 218 ? 16.094 -0.936 -0.499 1 88.12 218 THR B N 1
ATOM 3902 C CA . THR B 1 218 ? 16.25 -2.352 -0.178 1 88.12 218 THR B CA 1
ATOM 3903 C C . THR B 1 218 ? 15.688 -3.223 -1.298 1 88.12 218 THR B C 1
ATOM 3905 O O . THR B 1 218 ? 14.523 -3.074 -1.685 1 88.12 218 THR B O 1
ATOM 3908 N N . ILE B 1 219 ? 16.547 -4.066 -1.829 1 91.62 219 ILE B N 1
ATOM 3909 C CA . ILE B 1 219 ? 16.109 -5.082 -2.781 1 91.62 219 ILE B CA 1
ATOM 3910 C C . ILE B 1 219 ? 16.406 -6.473 -2.225 1 91.62 219 ILE B C 1
ATOM 3912 O O . ILE B 1 219 ? 17.547 -6.789 -1.885 1 91.62 219 ILE B O 1
ATOM 3916 N N . THR B 1 220 ? 15.336 -7.266 -2.094 1 90.69 220 THR B N 1
ATOM 3917 C CA . THR B 1 220 ? 15.5 -8.625 -1.591 1 90.69 220 THR B CA 1
ATOM 3918 C C . THR B 1 220 ? 15.055 -9.648 -2.633 1 90.69 220 THR B C 1
ATOM 3920 O O . THR B 1 220 ? 13.953 -9.539 -3.178 1 90.69 220 THR B O 1
ATOM 3923 N N . TRP B 1 221 ? 15.875 -10.594 -2.898 1 94.38 221 TRP B N 1
ATOM 3924 C CA . TRP B 1 221 ? 15.578 -11.734 -3.75 1 94.38 221 TRP B CA 1
ATOM 3925 C C . TRP B 1 221 ? 15.516 -13.023 -2.93 1 94.38 221 TRP B C 1
ATOM 3927 O O . TRP B 1 221 ? 16.547 -13.562 -2.523 1 94.38 221 TRP B O 1
ATOM 3937 N N . CYS B 1 222 ? 14.281 -13.531 -2.77 1 93.25 222 CYS B N 1
ATOM 3938 C CA . CYS B 1 222 ? 14.125 -14.672 -1.878 1 93.25 222 CYS B CA 1
ATOM 3939 C C . CYS B 1 222 ? 14.352 -15.984 -2.621 1 93.25 222 CYS B C 1
ATOM 3941 O O . CYS B 1 222 ? 15.336 -16.688 -2.363 1 93.25 222 CYS B O 1
ATOM 3943 N N . SER B 1 223 ? 13.5 -16.391 -3.51 1 90.62 223 SER B N 1
ATOM 3944 C CA . SER B 1 223 ? 13.617 -17.562 -4.367 1 90.62 223 SER B CA 1
ATOM 3945 C C . SER B 1 223 ? 13.391 -17.203 -5.832 1 90.62 223 SER B C 1
ATOM 3947 O O . SER B 1 223 ? 12.258 -17.188 -6.309 1 90.62 223 SER B O 1
ATOM 3949 N N . VAL B 1 224 ? 14.5 -16.969 -6.477 1 89.38 224 VAL B N 1
ATOM 3950 C CA . VAL B 1 224 ? 14.406 -16.469 -7.84 1 89.38 224 VAL B CA 1
ATOM 3951 C C . VAL B 1 224 ? 15.266 -17.312 -8.773 1 89.38 224 VAL B C 1
ATOM 3953 O O . VAL B 1 224 ? 16.391 -17.688 -8.422 1 89.38 224 VAL B O 1
ATOM 3956 N N . MET B 1 225 ? 14.688 -17.578 -9.875 1 88.88 225 MET B N 1
ATOM 3957 C CA . MET B 1 225 ? 15.414 -18.25 -10.945 1 88.88 225 MET B CA 1
ATOM 3958 C C . MET B 1 225 ? 15.359 -17.422 -12.234 1 88.88 225 MET B C 1
ATOM 3960 O O . MET B 1 225 ? 14.281 -17.016 -12.672 1 88.88 225 MET B O 1
ATOM 3964 N N . PHE B 1 226 ? 16.375 -17.156 -12.734 1 86.19 226 PHE B N 1
ATOM 3965 C CA . PHE B 1 226 ? 16.312 -16.391 -13.977 1 86.19 226 PHE B CA 1
ATOM 3966 C C . PHE B 1 226 ? 17.438 -16.812 -14.922 1 86.19 226 PHE B C 1
ATOM 3968 O O . PHE B 1 226 ? 18.484 -17.297 -14.477 1 86.19 226 PHE B O 1
ATOM 3975 N N . ASN B 1 227 ? 17.031 -16.688 -16.156 1 84.62 227 ASN B N 1
ATOM 3976 C CA . ASN B 1 227 ? 17.969 -16.969 -17.234 1 84.62 227 ASN B CA 1
ATOM 3977 C C . ASN B 1 227 ? 18.297 -15.703 -18.031 1 84.62 227 ASN B C 1
ATOM 3979 O O . ASN B 1 227 ? 17.625 -15.391 -19.016 1 84.62 227 ASN B O 1
ATOM 3983 N N . ASN B 1 228 ? 19.109 -14.719 -17.531 1 80.44 228 ASN B N 1
ATOM 3984 C CA . ASN B 1 228 ? 19.625 -13.516 -18.172 1 80.44 228 ASN B CA 1
ATOM 3985 C C . ASN B 1 228 ? 20.125 -12.5 -17.141 1 80.44 228 A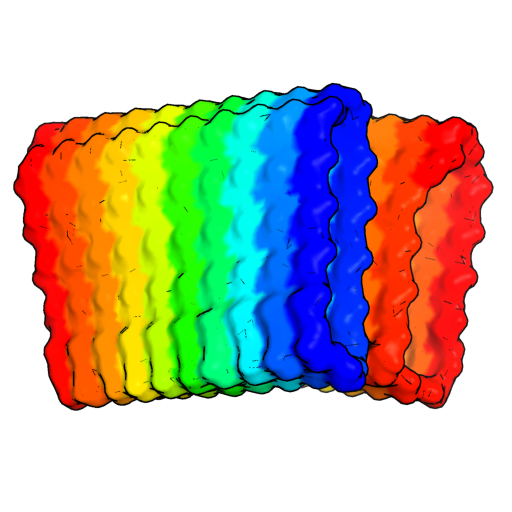SN B C 1
ATOM 3987 O O . ASN B 1 228 ? 20.594 -12.883 -16.062 1 80.44 228 ASN B O 1
ATOM 3991 N N . HIS B 1 229 ? 19.969 -11.32 -17.656 1 79.81 229 HIS B N 1
ATOM 3992 C CA . HIS B 1 229 ? 20.797 -10.391 -16.906 1 79.81 229 HIS B CA 1
ATOM 3993 C C . HIS B 1 229 ? 19.953 -9.562 -15.938 1 79.81 229 HIS B C 1
ATOM 3995 O O . HIS B 1 229 ? 18.797 -9.258 -16.234 1 79.81 229 HIS B O 1
ATOM 4001 N N . VAL B 1 230 ? 20.484 -9.414 -14.773 1 87.88 230 VAL B N 1
ATOM 4002 C CA . VAL B 1 230 ? 20.047 -8.375 -13.852 1 87.88 230 VAL B CA 1
ATOM 4003 C C . VAL B 1 230 ? 21.078 -7.25 -13.812 1 87.88 230 VAL B C 1
ATOM 4005 O O . VAL B 1 230 ? 22.266 -7.496 -13.594 1 87.88 230 VAL B O 1
ATOM 4008 N N . VAL B 1 231 ? 20.625 -6.023 -14.047 1 87.56 231 VAL B N 1
ATOM 4009 C CA . VAL B 1 231 ? 21.547 -4.895 -14.094 1 87.56 231 VAL B CA 1
ATOM 4010 C C . VAL B 1 231 ? 21.141 -3.85 -13.062 1 87.56 231 VAL B C 1
ATOM 4012 O O . VAL B 1 231 ? 19.984 -3.426 -13.023 1 87.56 231 VAL B O 1
ATOM 4015 N N . PHE B 1 232 ? 22.031 -3.52 -12.305 1 88.62 232 PHE B N 1
ATOM 4016 C CA . PHE B 1 232 ? 21.906 -2.348 -11.445 1 88.62 232 PHE B CA 1
ATOM 4017 C C . PHE B 1 232 ? 22.797 -1.218 -11.93 1 88.62 232 PHE B C 1
ATOM 4019 O O . PHE B 1 232 ? 24.031 -1.356 -11.953 1 88.62 232 PHE B O 1
ATOM 4026 N N . SER B 1 233 ? 22.188 -0.082 -12.312 1 83 233 SER B N 1
ATOM 4027 C CA . SER B 1 233 ? 22.938 1.082 -12.766 1 83 233 SER B CA 1
ATOM 4028 C C . SER B 1 233 ? 22.547 2.334 -11.992 1 83 233 SER B C 1
ATOM 4030 O O . SER B 1 233 ? 21.375 2.729 -11.992 1 83 233 SER B O 1
ATOM 4032 N N . THR B 1 234 ? 23.531 2.791 -11.289 1 78.44 234 THR B N 1
ATOM 4033 C CA . THR B 1 234 ? 23.297 4.035 -10.562 1 78.44 234 THR B CA 1
ATOM 4034 C C . THR B 1 234 ? 24.266 5.117 -11.016 1 78.44 234 THR B C 1
ATOM 4036 O O . THR B 1 234 ? 25.484 4.906 -11.016 1 78.44 234 THR B O 1
ATOM 4039 N N . VAL B 1 235 ? 23.734 6.238 -11.477 1 76.81 235 VAL B N 1
ATOM 4040 C CA . VAL B 1 235 ? 24.531 7.43 -11.773 1 76.81 235 VAL B CA 1
ATOM 4041 C C . VAL B 1 235 ? 24.219 8.516 -10.742 1 76.81 235 VAL B C 1
ATOM 4043 O O . VAL B 1 235 ? 23.078 8.969 -10.625 1 76.81 235 VAL B O 1
ATOM 4046 N N . GLN B 1 236 ? 25.172 8.891 -10.078 1 76.62 236 GLN B N 1
ATOM 4047 C CA . GLN B 1 236 ? 24.984 9.906 -9.047 1 76.62 236 GLN B CA 1
ATOM 4048 C C . GLN B 1 236 ? 25.781 11.172 -9.367 1 76.62 236 GLN B C 1
ATOM 4050 O O . GLN B 1 236 ? 27 11.125 -9.469 1 76.62 236 GLN B O 1
ATOM 4055 N N . GLN B 1 237 ? 25.047 12.305 -9.664 1 73.62 237 GLN B N 1
ATOM 4056 C CA . GLN B 1 237 ? 25.625 13.633 -9.797 1 73.62 237 GLN B CA 1
ATOM 4057 C C . GLN B 1 237 ? 25.094 14.578 -8.727 1 73.62 237 GLN B C 1
ATOM 4059 O O . GLN B 1 237 ? 24.469 15.602 -9.039 1 73.62 237 GLN B O 1
ATOM 4064 N N . SER B 1 238 ? 25.234 14.156 -7.457 1 65.25 238 SER B N 1
ATOM 4065 C CA . SER B 1 238 ? 24.547 14.859 -6.379 1 65.25 238 SER B CA 1
ATOM 4066 C C . SER B 1 238 ? 25.531 15.531 -5.43 1 65.25 238 SER B C 1
ATOM 4068 O O . SER B 1 238 ? 26.734 15.281 -5.5 1 65.25 238 SER B O 1
ATOM 4070 N N . ARG B 1 239 ? 24.938 16.609 -4.824 1 71.69 239 ARG B N 1
ATOM 4071 C CA . ARG B 1 239 ? 25.656 17.234 -3.715 1 71.69 239 ARG B CA 1
ATOM 4072 C C . ARG B 1 239 ? 24.922 17 -2.396 1 71.69 239 ARG B C 1
ATOM 4074 O O . ARG B 1 239 ? 23.703 17.188 -2.316 1 71.69 239 ARG B O 1
ATOM 4081 N N . GLY B 1 240 ? 25.672 16.484 -1.359 1 69.25 240 GLY B N 1
ATOM 4082 C CA . GLY B 1 240 ? 25.109 16.312 -0.031 1 69.25 240 GLY B CA 1
ATOM 4083 C C . GLY B 1 240 ? 24.094 15.188 0.041 1 69.25 240 GLY B C 1
ATOM 4084 O O . GLY B 1 240 ? 23.016 15.352 0.601 1 69.25 240 GLY B O 1
ATOM 4085 N N . VAL B 1 241 ? 24.328 14.086 -0.626 1 67.38 241 VAL B N 1
ATOM 4086 C CA . VAL B 1 241 ? 23.391 12.969 -0.649 1 67.38 241 VAL B CA 1
ATOM 4087 C C . VAL B 1 241 ? 23.891 11.859 0.275 1 67.38 241 VAL B C 1
ATOM 4089 O O . VAL B 1 241 ? 25.094 11.594 0.352 1 67.38 241 VAL B O 1
ATOM 4092 N N . GLN B 1 242 ? 23.016 11.375 1.161 1 70.94 242 GLN B N 1
ATOM 4093 C CA . GLN B 1 242 ? 23.25 10.141 1.91 1 70.94 242 GLN B CA 1
ATOM 4094 C C . GLN B 1 242 ? 22.438 8.984 1.326 1 70.94 242 GLN B C 1
ATOM 4096 O O . GLN B 1 242 ? 21.203 9.062 1.239 1 70.94 242 GLN B O 1
ATOM 4101 N N . HIS B 1 243 ? 23.109 7.891 0.779 1 69.06 243 HIS B N 1
ATOM 4102 C CA . HIS B 1 243 ? 22.453 6.746 0.159 1 69.06 243 HIS B CA 1
ATOM 4103 C C . HIS B 1 243 ? 22.828 5.445 0.858 1 69.06 243 HIS B C 1
ATOM 4105 O O . HIS B 1 243 ? 24 5.117 0.975 1 69.06 243 HIS B O 1
ATOM 4111 N N . CYS B 1 244 ? 21.844 4.879 1.449 1 76.94 244 CYS B N 1
ATOM 4112 C CA . CYS B 1 244 ? 22.031 3.525 1.961 1 76.94 244 CYS B CA 1
ATOM 4113 C C . CYS B 1 244 ? 21.266 2.518 1.101 1 76.94 244 CYS B C 1
ATOM 4115 O O . CYS B 1 244 ? 20.047 2.545 1.034 1 76.94 244 CYS B O 1
ATOM 4117 N N . SER B 1 245 ? 22.047 1.585 0.297 1 78.06 245 SER B N 1
ATOM 4118 C CA . SER B 1 245 ? 21.422 0.554 -0.521 1 78.06 245 SER B CA 1
ATOM 4119 C C . SER B 1 245 ? 21.797 -0.843 -0.031 1 78.06 245 SER B C 1
ATOM 4121 O O . SER B 1 245 ? 22.969 -1.138 0.195 1 78.06 245 SER B O 1
ATOM 4123 N N . THR B 1 246 ? 20.75 -1.742 0.218 1 85.25 246 THR B N 1
ATOM 4124 C CA . THR B 1 246 ? 20.938 -3.139 0.59 1 85.25 246 THR B CA 1
ATOM 4125 C C . THR B 1 246 ? 20.328 -4.07 -0.447 1 85.25 246 THR B C 1
ATOM 4127 O O . THR B 1 246 ? 19.125 -3.979 -0.733 1 85.25 246 THR B O 1
ATOM 4130 N N . ILE B 1 247 ? 21.188 -4.879 -1.044 1 88.62 247 ILE B N 1
ATOM 4131 C CA . ILE B 1 247 ? 20.703 -5.953 -1.905 1 88.62 247 ILE B CA 1
ATOM 4132 C C . ILE B 1 247 ? 20.969 -7.305 -1.25 1 88.62 247 ILE B C 1
ATOM 4134 O O . ILE B 1 247 ? 22.125 -7.617 -0.918 1 88.62 247 ILE B O 1
ATOM 4138 N N . THR B 1 248 ? 19.906 -8.055 -0.98 1 88 248 THR B N 1
ATOM 4139 C CA . THR B 1 248 ? 20.031 -9.383 -0.381 1 88 248 THR B CA 1
ATOM 4140 C C . THR B 1 248 ? 19.578 -10.461 -1.358 1 88 248 THR B C 1
ATOM 4142 O O . THR B 1 248 ? 18.484 -10.375 -1.932 1 88 248 THR B O 1
ATOM 4145 N N . TRP B 1 249 ? 20.453 -11.398 -1.555 1 91.94 249 TRP B N 1
ATOM 4146 C CA . TRP B 1 249 ? 20.125 -12.594 -2.316 1 91.94 249 TRP B CA 1
ATOM 4147 C C . TRP B 1 249 ? 20.062 -13.82 -1.409 1 91.94 249 TRP B C 1
ATOM 4149 O O . TRP B 1 249 ? 21.062 -14.203 -0.805 1 91.94 249 TRP B O 1
ATOM 4159 N N . CYS B 1 250 ? 18.875 -14.469 -1.35 1 90.5 250 CYS B N 1
ATOM 4160 C CA . CYS B 1 250 ? 18.734 -15.617 -0.46 1 90.5 250 CYS B CA 1
ATOM 4161 C C . CYS B 1 250 ? 18.938 -16.922 -1.221 1 90.5 250 CYS B C 1
ATOM 4163 O O . CYS B 1 250 ? 19.938 -17.609 -1.045 1 90.5 250 CYS B O 1
ATOM 4165 N N . SER B 1 251 ? 18 -17.391 -2.055 1 87.81 251 SER B N 1
ATOM 4166 C CA . SER B 1 251 ? 18.078 -18.578 -2.906 1 87.81 251 SER B CA 1
ATOM 4167 C C . SER B 1 251 ? 17.844 -18.219 -4.371 1 87.81 251 SER B C 1
ATOM 4169 O O . SER B 1 251 ? 16.703 -18.203 -4.848 1 87.81 251 SER B O 1
ATOM 4171 N N . VAL B 1 252 ? 18.953 -17.891 -5.012 1 87.12 252 VAL B N 1
ATOM 4172 C CA . VAL B 1 252 ? 18.875 -17.438 -6.395 1 87.12 252 VAL B CA 1
ATOM 4173 C C . VAL B 1 252 ? 19.672 -18.375 -7.297 1 87.12 252 VAL B C 1
ATOM 4175 O O . VAL B 1 252 ? 20.812 -18.734 -6.98 1 87.12 252 VAL B O 1
ATOM 4178 N N . MET B 1 253 ? 19.078 -18.781 -8.281 1 86.19 253 MET B N 1
ATOM 4179 C CA . MET B 1 253 ? 19.734 -19.562 -9.328 1 86.19 253 MET B CA 1
ATOM 4180 C C . MET B 1 253 ? 19.719 -18.812 -10.656 1 86.19 253 MET B C 1
ATOM 4182 O O . MET B 1 253 ? 18.656 -18.344 -11.094 1 86.19 253 MET B O 1
ATOM 4186 N N . PHE B 1 254 ? 20.719 -18.562 -11.141 1 80 254 PHE B N 1
ATOM 4187 C CA . PHE B 1 254 ? 20.734 -17.891 -12.43 1 80 254 PHE B CA 1
ATOM 4188 C C . PHE B 1 254 ? 21.828 -18.438 -13.328 1 80 254 PHE B C 1
ATOM 4190 O O . PHE B 1 254 ? 22.828 -18.953 -12.836 1 80 254 PHE B O 1
ATOM 4197 N N . ASN B 1 255 ? 21.547 -18.438 -14.508 1 81.19 255 ASN B N 1
ATOM 4198 C CA . ASN B 1 255 ? 22.484 -18.781 -15.578 1 81.19 255 ASN B CA 1
ATOM 4199 C C . ASN B 1 255 ? 22.812 -17.562 -16.438 1 81.19 255 ASN B C 1
ATOM 4201 O O . ASN B 1 255 ? 22.406 -17.5 -17.594 1 81.19 255 ASN B O 1
ATOM 4205 N N . SER B 1 256 ? 23.406 -16.516 -15.945 1 77.69 256 SER B N 1
ATOM 4206 C CA . SER B 1 256 ? 23.766 -15.289 -16.625 1 77.69 256 SER B CA 1
ATOM 4207 C C . SER B 1 256 ? 24.531 -14.344 -15.711 1 77.69 256 SER B C 1
ATOM 4209 O O . SER B 1 256 ? 25.234 -14.789 -14.812 1 77.69 256 SER B O 1
ATOM 4211 N N . HIS B 1 257 ? 24.5 -13.055 -16.062 1 80.38 257 HIS B N 1
ATOM 4212 C CA . HIS B 1 257 ? 25.328 -12.109 -15.32 1 80.38 257 HIS B CA 1
ATOM 4213 C C . HIS B 1 257 ? 24.484 -11.109 -14.547 1 80.38 257 HIS B C 1
ATOM 4215 O O . HIS B 1 257 ? 23.359 -10.797 -14.953 1 80.38 257 HIS B O 1
ATOM 4221 N N . VAL B 1 258 ? 24.891 -10.875 -13.344 1 85.31 258 VAL B N 1
ATOM 4222 C CA . VAL B 1 258 ? 24.438 -9.711 -12.586 1 85.31 258 VAL B CA 1
ATOM 4223 C C . VAL B 1 258 ? 25.469 -8.586 -12.695 1 85.31 258 VAL B C 1
ATOM 4225 O O . VAL B 1 258 ? 26.641 -8.789 -12.398 1 85.31 258 VAL B O 1
ATOM 4228 N N . VAL B 1 259 ? 25.047 -7.441 -13.117 1 86.56 259 VAL B N 1
ATOM 4229 C CA . VAL B 1 259 ? 25.953 -6.316 -13.312 1 86.56 259 VAL B CA 1
ATOM 4230 C C . VAL B 1 259 ? 25.594 -5.195 -12.336 1 86.56 259 VAL B C 1
ATOM 4232 O O . VAL B 1 259 ? 24.438 -4.793 -12.234 1 86.56 259 VAL B O 1
ATOM 4235 N N . PHE B 1 260 ? 26.484 -4.805 -11.594 1 85.69 260 PHE B N 1
ATOM 4236 C CA . PHE B 1 260 ? 26.391 -3.58 -10.812 1 85.69 260 PHE B CA 1
ATOM 4237 C C . PHE B 1 260 ? 27.25 -2.477 -11.414 1 85.69 260 PHE B C 1
ATOM 4239 O O . PHE B 1 260 ? 28.453 -2.652 -11.602 1 85.69 260 PHE B O 1
ATOM 4246 N N . SER B 1 261 ? 26.625 -1.338 -11.781 1 79.5 261 SER B N 1
ATOM 4247 C CA . SER B 1 261 ? 27.328 -0.176 -12.297 1 79.5 261 SER B CA 1
ATOM 4248 C C . SER B 1 261 ? 26.953 1.09 -11.539 1 79.5 261 SER B C 1
ATOM 4250 O O . SER B 1 261 ? 25.781 1.456 -11.477 1 79.5 261 SER B O 1
ATOM 4252 N N . THR B 1 262 ? 27.938 1.575 -10.836 1 75.38 262 THR B N 1
ATOM 4253 C CA . THR B 1 262 ? 27.734 2.852 -10.164 1 75.38 262 THR B CA 1
ATOM 4254 C C . THR B 1 262 ? 28.719 3.898 -10.664 1 75.38 262 THR B C 1
ATOM 4256 O O . THR B 1 262 ? 29.922 3.664 -10.664 1 75.38 262 THR B O 1
ATOM 4259 N N . VAL B 1 263 ? 28.234 5.004 -11.164 1 75.25 263 VAL B N 1
ATOM 4260 C CA . VAL B 1 263 ? 29.047 6.164 -11.516 1 75.25 263 VAL B CA 1
ATOM 4261 C C . VAL B 1 263 ? 28.766 7.301 -10.531 1 75.25 263 VAL B C 1
ATOM 4263 O O . VAL B 1 263 ? 27.625 7.719 -10.367 1 75.25 263 VAL B O 1
ATOM 4266 N N . GLN B 1 264 ? 29.688 7.727 -9.844 1 73.06 264 GLN B N 1
ATOM 4267 C CA . GLN B 1 264 ? 29.516 8.781 -8.859 1 73.06 264 GLN B CA 1
ATOM 4268 C C . GLN B 1 264 ? 30.328 10.023 -9.234 1 73.06 264 GLN B C 1
ATOM 4270 O O . GLN B 1 264 ? 31.531 9.953 -9.406 1 73.06 264 GLN B O 1
ATOM 4275 N N . GLN B 1 265 ? 29.672 11.164 -9.594 1 67.75 265 GLN B N 1
ATOM 4276 C CA . GLN B 1 265 ? 30.266 12.492 -9.75 1 67.75 265 GLN B CA 1
ATOM 4277 C C . GLN B 1 265 ? 29.75 13.445 -8.672 1 67.75 265 GLN B C 1
ATOM 4279 O O . GLN B 1 265 ? 29.172 14.484 -8.984 1 67.75 265 GLN B O 1
ATOM 4284 N N . SER B 1 266 ? 29.688 12.945 -7.457 1 60.09 266 SER B N 1
ATOM 4285 C CA . SER B 1 266 ? 29.016 13.664 -6.387 1 60.09 266 SER B CA 1
ATOM 4286 C C . SER B 1 266 ? 30 14.266 -5.402 1 60.09 266 SER B C 1
ATOM 4288 O O . SER B 1 266 ? 31.156 13.828 -5.336 1 60.09 266 SER B O 1
ATOM 4290 N N . ARG B 1 267 ? 29.703 15.508 -4.867 1 64.81 267 ARG B N 1
ATOM 4291 C CA . ARG B 1 267 ? 30.422 16.094 -3.734 1 64.81 267 ARG B CA 1
ATOM 4292 C C . ARG B 1 267 ? 29.609 15.969 -2.451 1 64.81 267 ARG B C 1
ATOM 4294 O O . ARG B 1 267 ? 28.391 16.188 -2.459 1 64.81 267 ARG B O 1
ATOM 4301 N N . GLY B 1 268 ? 30.203 15.508 -1.327 1 61.28 268 GLY B N 1
ATOM 4302 C CA . GLY B 1 268 ? 29.562 15.406 -0.024 1 61.28 268 GLY B CA 1
ATOM 4303 C C . GLY B 1 268 ? 28.562 14.273 0.064 1 61.28 268 GLY B C 1
ATOM 4304 O O . GLY B 1 268 ? 27.516 14.406 0.691 1 61.28 268 GLY B O 1
ATOM 4305 N N . VAL B 1 269 ? 28.688 13.266 -0.749 1 56.72 269 VAL B N 1
ATOM 4306 C CA . VAL B 1 269 ? 27.75 12.156 -0.763 1 56.72 269 VAL B CA 1
ATOM 4307 C C . VAL B 1 269 ? 28.203 11.062 0.198 1 56.72 269 VAL B C 1
ATOM 4309 O O . VAL B 1 269 ? 29.406 10.773 0.281 1 56.72 269 VAL B O 1
ATOM 4312 N N . GLN B 1 270 ? 27.328 10.625 1.257 1 59 270 GLN B N 1
ATOM 4313 C CA . GLN B 1 270 ? 27.547 9.453 2.092 1 59 270 GLN B CA 1
ATOM 4314 C C . GLN B 1 270 ? 26.688 8.281 1.635 1 59 270 GLN B C 1
ATOM 4316 O O . GLN B 1 270 ? 25.469 8.406 1.518 1 59 270 GLN B O 1
#

Nearest PDB structures (foldseek):
  3lyc-assembly8_P  TM=2.733E-01  e=2.743E+00  Parabacteroides distasonis ATCC 8503
  8vbb-assembly1_A  TM=1.510E-01  e=5.371E+00  Escherichia coli ETEC H10407
  4dn7-assembly1_B  TM=3.863E-01  e=1.683E-01  Methanosarcina mazei Go1
  3lyc-assembly8_P  TM=1.942E-01  e=2.309E+00  Parabacteroides distasonis ATCC 8503
  8c50-assembly1_A  TM=1.202E-01  e=4.737E+00  Pontibacter korlensis

Solvent-accessible surface area (backbone atoms only — not comparable to full-atom values): 22550 Å² total; per-residue (Å²): 113,38,76,53,72,44,74,47,76,44,76,39,77,44,66,72,40,78,46,74,48,79,48,74,44,48,80,43,36,31,59,26,38,36,35,38,37,35,37,32,51,24,35,44,26,39,36,35,39,39,40,37,34,28,37,33,37,30,60,26,38,36,36,39,38,36,39,34,51,22,36,41,29,37,37,36,39,38,38,38,36,26,35,35,38,32,54,31,37,36,37,38,38,36,38,33,50,22,34,45,28,39,36,35,39,39,38,37,36,24,36,36,38,34,55,29,37,38,35,40,36,36,37,32,50,22,34,46,27,40,38,34,39,40,38,38,37,25,36,35,40,34,58,29,38,39,35,41,36,37,37,33,50,24,35,47,27,40,37,34,39,39,38,39,36,24,37,35,40,33,55,30,36,37,34,39,38,36,38,33,50,24,38,44,27,38,36,34,39,38,38,38,36,26,38,33,39,33,56,30,37,38,36,40,37,36,37,32,51,23,37,42,28,40,35,37,37,38,38,37,36,27,36,33,39,33,54,33,38,38,36,38,36,37,37,33,50,20,39,43,24,39,59,49,77,45,78,46,78,56,45,70,48,66,63,63,49,76,44,79,43,75,48,77,68,48,51,69,60,77,113,37,77,53,72,44,74,47,76,44,76,40,78,43,65,70,39,78,45,76,48,79,49,75,44,48,79,43,36,30,59,27,38,37,36,38,37,34,39,32,49,22,34,46,25,38,36,35,38,38,39,38,34,29,36,33,37,30,60,28,41,35,36,40,36,38,38,33,50,22,35,42,30,39,36,35,37,39,38,39,35,27,36,36,38,32,55,32,38,35,36,38,37,38,38,33,52,22,34,45,27,39,36,36,39,38,40,38,36,24,37,34,38,33,55,28,38,36,38,40,37,36,37,33,51,23,34,47,27,40,37,34,39,38,40,38,36,27,36,35,40,32,59,31,37,37,36,40,36,36,38,34,49,24,35,47,28,41,36,32,40,38,38,38,36,25,36,35,39,33,56,30,38,38,36,39,38,36,38,32,49,22,36,46,26,39,37,35,38,38,39,38,34,24,38,33,38,31,50,30,37,40,37,40,38,36,39,33,50,22,38,42,27,41,36,38,37,38,37,39,35,28,37,33,38,33,49,37,37,37,36,38,35,36,39,34,51,19,40,43,23,38,59,50,77,46,79,46,78,57,46,70,49,66,69,63,49,77,45,80,43,76,47,74,68,49,51,70,58,80

pLDDT: mean 82.38, std 7.74, range [56.72, 95.94]

Sequence (540 aa):
MFNSHVVFSTVQQSRDVQYCSTVTWCSVMFNSHVMFSTVQQSRDVQYCSTVTWCSVMFNSHVVFSTVQQSRGVQHCSTITWCSVMFNNHVVFSNVQQSRDVQYCSTVTWCSVMFNSHVVFSTVQQSRDVQYCSTVTWCSVMFNSHVVFSTVQQSRDVQYCSTVTWCSVMFNSHVMFSTVQQSRDVQYCSTVTWCSVMFNSHVVFSTVQQSRGVQHCSTITWCSVMFNNHVVFSTVQQSRGVQHCSTITWCSVMFNSHVVFSTVQQSRGVQMFNSHVVFSTVQQSRDVQYCSTVTWCSVMFNSHVMFSTVQQSRDVQYCSTVTWCSVMFNSHVVFSTVQQSRGVQHCSTITWCSVMFNNHVVFSNVQQSRDVQYCSTVTWCSVMFNSHVVFSTVQQSRDVQYCSTVTWCSVMFNSHVVFSTVQQSRDVQYCSTVTWCSVMFNSHVMFSTVQQSRDVQYCSTVTWCSVMFNSHVVFSTVQQSRGVQHCSTITWCSVMFNNHVVFSTVQQSRGVQHCSTITWCSVMFNSHVVFSTVQQSRGVQ

Foldseek 3Di:
DAADEAEAEAEAAEEQEEEEEEAEAAAEEYAEEYEYEYEYAYEQYEYEYEYEYAHYEYAYEYEYAYEYAYENYEYEYEYEYAHYEYEEEYEYHAEYAYENYEYEYEYEYAHYEYAYEYEYEYEYAYENYEYEYEYEYHAYEYEEEYEYEYEYAYENYEYEYEYEYAAYEYAEEYEYEYEAAYEQYEEEYEYEYAAYEYEYEYEYEYEYAYENYEYEYEYEYHAYEYAEEYEYEYEAAYEQYEYDYYYYYHHYHYNYDYYYHYHHNYHNYD/DAADEAEAEAEAAEEQEEAEEEAEAAAEEYAEEYEYEYEYAYEQYEYEYEYEYAHYEYAYEYEYAYEYAYENYEYEYEYEYAHYEYEEEYEYHAEYAYENYEYAYEYEYHHYEYAYEYEYEYEYQYENYEYHYEYEYHAYEYAEEYEYEYEYAYENYEEEYEYEYHAYEYAEEYEYEYEAAYEQYEEEYEYEYAAYEYEYEYEYEYEAAYENYEYEYEYEYHAYEYEEEYEYEYEYAYEQYEYDYYYYYHHYHYDYDYYYHYHHNYHNYD

Secondary structure (DSSP, 8-state):
-B-S-EEEEEEE--BS-EEEEEEEEEEEEESS-EEEEEEE--EEEEEEEEEEEEEEEESS-EEEEEEE--EEEEEEEEEEEEEEEESS-EEEEEEE--EEEEEEEEEEEEEEEESS-EEEEEEE--EEEEEEEEEEEEEEEESS-EEEEEEE--EEEEEEEEEEEEEEEESS-EEEEEEE--EEEEEEEEEEEEEEEESS-EEEEEEE--BS-EEEEEEEEEEEEESS-EEEEEEE--BS-EEEEEEEEEEEEESS-EEEEEEE--BS--/-B-S-EEEEEEE--BS-EEEEEEEEEEEEESS-EEEEEEE--EEEEEEEEEEEEEEEESS-EEEEEEE--EEEEEEEEEEEEEEEESS-EEEEEEE--EEEEEEEEEEEEEEEESS-EEEEEEE--EEEEEEEEEEEEEEEESS-EEEEEEE--EEEEEEEEEEEEEEEESS-EEEEEEE--EEEEEEEEEEEEEEEESS-EEEEEEE--BS-EEEEEEEEEEEEESS-EEEEEEE--BS-EEEEEEEEEEEEESS-EEEEEEE--BS--

Organism: Cherax quadricarinatus (NCBI:txid27406)

Radius of gyration: 21.97 Å; Cα contacts (8 Å, |Δi|>4): 2013; chains: 2; bounding box: 58×48×49 Å